Protein AF-B9CLZ9-F1 (afdb_monomer)

pLDDT: mean 70.05, std 25.75, range [24.38, 98.31]

Nearest PDB structures (foldseek):
  5uf7-assembly1_A  TM=2.546E-01  e=2.095E-01  Rattus norvegicus
  8zak-assembly1_A  TM=4.329E-01  e=3.930E+00  Campylobacter jejuni
  9had-assembly1_A  TM=2.981E-01  e=4.381E+00  Dermatophagoides farinae

Solvent-accessible surface area (backbone atoms only — not comparable to full-atom values): 29239 Å² total; per-residue (Å²): 78,65,30,91,89,78,64,50,80,38,64,87,84,57,61,52,33,90,84,80,65,48,68,60,81,73,79,77,80,82,79,88,78,85,86,83,88,82,81,88,85,89,83,90,81,89,79,86,80,88,81,90,85,81,88,87,85,90,84,90,86,88,80,90,81,86,86,80,89,86,85,84,88,89,87,82,88,83,92,87,89,82,87,88,85,78,91,78,79,89,76,83,87,86,82,84,87,84,88,79,86,85,82,89,82,83,91,83,85,92,85,82,87,87,88,84,84,88,85,79,81,84,85,85,86,84,87,85,88,83,89,84,86,80,90,75,93,77,98,81,85,76,96,75,85,89,76,90,73,82,82,86,78,64,85,72,58,75,72,61,65,62,71,79,75,72,77,87,90,79,89,84,89,90,84,58,62,71,60,48,48,54,51,33,49,53,53,46,54,52,50,41,52,56,57,67,68,57,78,86,84,83,56,97,84,56,56,66,70,60,53,52,50,53,43,48,56,48,49,53,51,50,53,51,51,53,52,41,49,76,71,49,60,42,48,38,87,87,69,45,71,51,74,67,52,55,55,44,56,47,52,46,49,55,53,43,46,53,53,41,54,49,50,54,52,50,51,52,52,53,48,62,75,34,50,76,56,94,82,64,41,58,87,77,52,54,70,67,61,43,52,49,26,40,50,50,38,54,50,51,51,54,50,55,63,73,49,43,72,74,45,59,85,45,59,47,93,89,23,69,50,39,50,52,56,50,52,45,53,52,38,43,54,50,38,55,50,42,52,52,51,34,51,51,49,55,50,49,51,50,51,50,52,52,57,63,46,40,36,42,72,64,17,34,76,38,56,44,45,47,28,40,39,56,35,82,86,71,37,47,31,35,41,35,35,45,78,81,15,39,28,41,42,33,45,66,86,74,48,77,47,65,33,39,28,28,41,48,83,74,40,33,41,39,37,44,89,42,74,85,37,71,77,34,58,58,31,40,36,37,49,92,63,74,45,45,40,34,40,46,33,36,93,27,88,89,46,71,65,28,57,29,37,48,116

Sequence (455 aa):
MLCPHCGTENPGTSTICSNCSESLSDSSDSPDSTDDADNIDSTDGTDSPDSETKHDEDKDSGSEVKPGNSDKPNEQTDSSTAVPDDPQVFSPPTMSPFVGDDADGSIFQPSLLSDIDYSQFNVVTDGAVADGADIPTTLKKPRSSKAIKVVGIAVLAVALCVALAGGIWFLVTSQQSSATKSEVQKLEESYRSQVDGIDVSLTEDSSRTDLLATYQDLADIQSKIDGDQAAGKFKLSDGSDDPDLVAVTSSISDKQKKIVDWFSSDYKKRLTASSFDEADSADTLDQTTIDSRISALKNLQTDIENERVIWGGNTGKGSDYSSYVNRITEQIARGNKLSKELQKKNQASAHNAEKSGQPSKKAQDKWVGTYSGMGTDGLSLEIVLGSDGSVVYREGGTKVTNGSWTGDENSAQISFGGQVSSASEPFTITSSNGGKHIAVSSDSPSWNTDYLDKQ

Structure (mmCIF, N/CA/C/O backbone):
data_AF-B9CLZ9-F1
#
_entry.id   AF-B9CLZ9-F1
#
loop_
_atom_site.group_PDB
_atom_site.id
_atom_site.type_symbol
_atom_site.label_atom_id
_atom_site.label_alt_id
_atom_site.label_comp_id
_atom_site.label_asym_id
_atom_site.label_entity_id
_atom_site.label_seq_id
_atom_site.pdbx_PDB_ins_code
_atom_site.Cartn_x
_atom_site.Cartn_y
_atom_site.Cartn_z
_atom_site.occupancy
_atom_site.B_iso_or_equiv
_atom_site.auth_seq_id
_atom_site.auth_comp_id
_atom_site.auth_asym_id
_atom_site.auth_atom_id
_atom_site.pdbx_PDB_model_num
ATOM 1 N N . MET A 1 1 ? 27.278 0.773 21.115 1.00 84.88 1 MET A N 1
ATOM 2 C CA . MET A 1 1 ? 28.211 1.609 20.325 1.00 84.88 1 MET A CA 1
ATOM 3 C C . MET A 1 1 ? 27.461 2.813 19.786 1.00 84.88 1 MET A C 1
ATOM 5 O O . MET A 1 1 ? 26.296 2.668 19.440 1.00 84.88 1 MET A O 1
ATOM 9 N N . LEU A 1 2 ? 28.071 3.996 19.782 1.00 85.75 2 LEU A N 1
ATOM 10 C CA . LEU A 1 2 ? 27.414 5.225 19.324 1.00 85.75 2 LEU A CA 1
ATOM 11 C C . LEU A 1 2 ? 27.605 5.381 17.814 1.00 85.75 2 LEU A C 1
ATOM 13 O O . LEU A 1 2 ? 28.689 5.116 17.303 1.00 85.75 2 LEU A O 1
ATOM 17 N N . CYS A 1 3 ? 26.555 5.791 17.105 1.00 88.06 3 CYS A N 1
ATOM 18 C CA . CYS A 1 3 ? 26.642 6.071 15.677 1.00 88.06 3 CYS A CA 1
ATOM 19 C C . CYS A 1 3 ? 27.549 7.290 15.429 1.00 88.06 3 CYS A C 1
ATOM 21 O O . CYS A 1 3 ? 27.251 8.354 15.977 1.00 88.06 3 CYS A O 1
ATOM 23 N N . PRO A 1 4 ? 28.588 7.189 14.580 1.00 83.94 4 PRO A N 1
ATOM 24 C CA . PRO A 1 4 ? 29.480 8.314 14.291 1.00 83.94 4 PRO A CA 1
ATOM 25 C C . PRO A 1 4 ? 28.781 9.450 13.525 1.00 83.94 4 PRO A C 1
ATOM 27 O O . PRO A 1 4 ? 29.208 10.596 13.606 1.00 83.94 4 PRO A O 1
ATOM 30 N N . HIS A 1 5 ? 27.669 9.161 12.839 1.00 83.56 5 HIS A N 1
ATOM 31 C CA . HIS A 1 5 ? 26.940 10.140 12.027 1.00 83.56 5 HIS A CA 1
ATOM 32 C C . HIS A 1 5 ? 25.852 10.909 12.792 1.00 83.56 5 HIS A C 1
ATOM 34 O O . HIS A 1 5 ? 25.596 12.070 12.487 1.00 83.56 5 HIS A O 1
ATOM 40 N N . CYS A 1 6 ? 25.192 10.289 13.779 1.00 88.94 6 CYS A N 1
ATOM 41 C CA . CYS A 1 6 ? 24.064 10.915 14.491 1.00 88.94 6 CYS A CA 1
ATOM 42 C C . CYS A 1 6 ? 24.085 10.756 16.021 1.00 88.94 6 CYS A C 1
ATOM 44 O O . CYS A 1 6 ? 23.155 11.196 16.694 1.00 88.94 6 CYS A O 1
ATOM 46 N N . GLY A 1 7 ? 25.097 10.092 16.586 1.00 85.06 7 GLY A N 1
ATOM 47 C CA . GLY A 1 7 ? 25.260 9.923 18.034 1.00 85.06 7 GLY A CA 1
ATOM 48 C C . GLY A 1 7 ? 24.264 8.972 18.708 1.00 85.06 7 GLY A C 1
ATOM 49 O O . GLY A 1 7 ? 24.258 8.876 19.930 1.00 85.06 7 GLY A O 1
ATOM 50 N N . THR A 1 8 ? 23.422 8.257 17.955 1.00 92.00 8 THR A N 1
ATOM 51 C CA . THR A 1 8 ? 22.450 7.310 18.534 1.00 92.00 8 THR A CA 1
ATOM 52 C C . THR A 1 8 ? 23.144 6.043 19.042 1.00 92.00 8 THR A C 1
ATOM 54 O O . THR A 1 8 ? 24.008 5.482 18.361 1.00 92.00 8 THR A O 1
ATOM 57 N N . GLU A 1 9 ? 22.756 5.560 20.223 1.00 92.00 9 GLU A N 1
ATOM 58 C CA . GLU A 1 9 ? 23.275 4.315 20.790 1.00 92.00 9 GLU A CA 1
ATOM 59 C C . GLU A 1 9 ? 22.664 3.089 20.095 1.00 92.00 9 GLU A C 1
ATOM 61 O O . GLU A 1 9 ? 21.448 2.939 19.996 1.00 92.00 9 GLU A O 1
ATOM 66 N N . ASN A 1 10 ? 23.530 2.212 19.592 1.00 85.81 10 ASN A N 1
ATOM 67 C CA . ASN A 1 10 ? 23.177 0.995 18.871 1.00 85.81 10 ASN A CA 1
ATOM 68 C C . ASN A 1 10 ? 23.749 -0.252 19.577 1.00 85.81 10 ASN A C 1
ATOM 70 O O . ASN A 1 10 ? 24.824 -0.168 20.192 1.00 85.81 10 ASN A O 1
ATOM 74 N N . PRO A 1 11 ? 23.084 -1.421 19.471 1.00 85.75 11 PRO A N 1
ATOM 75 C CA . PRO A 1 11 ? 23.625 -2.702 19.927 1.00 85.75 11 PRO A CA 1
ATOM 76 C C . PRO A 1 11 ? 25.007 -2.974 19.322 1.00 85.75 11 PRO A C 1
ATOM 78 O O . PRO A 1 11 ? 25.245 -2.666 18.158 1.00 85.75 11 PRO A O 1
ATOM 81 N N . GLY A 1 12 ? 25.919 -3.577 20.091 1.00 75.06 12 GLY A N 1
ATOM 82 C CA . GLY A 1 12 ? 27.296 -3.843 19.640 1.00 75.06 12 GLY A CA 1
ATOM 83 C C . GLY A 1 12 ? 27.422 -4.807 18.452 1.00 75.06 12 GLY A C 1
ATOM 84 O O . GLY A 1 12 ? 28.498 -4.926 17.884 1.00 75.06 12 GLY A O 1
ATOM 85 N N . THR A 1 13 ? 26.337 -5.487 18.072 1.00 79.81 13 THR A N 1
ATOM 86 C CA . THR A 1 13 ? 26.258 -6.384 16.909 1.00 79.81 13 THR A CA 1
ATOM 87 C C . THR A 1 13 ? 25.618 -5.733 15.678 1.00 79.81 13 THR A C 1
ATOM 89 O O . THR A 1 13 ? 25.507 -6.387 14.643 1.00 79.81 13 THR A O 1
ATOM 92 N N . SER A 1 14 ? 25.151 -4.484 15.771 1.00 80.38 14 SER A N 1
ATOM 93 C CA . SER A 1 14 ? 24.510 -3.792 14.649 1.00 80.38 14 SER A CA 1
ATOM 94 C C . SER A 1 14 ? 25.549 -3.261 13.667 1.00 80.38 14 SER A C 1
ATOM 96 O O . SER A 1 14 ? 26.506 -2.620 14.070 1.00 80.38 14 SER A O 1
ATOM 98 N N . THR A 1 15 ? 25.343 -3.459 12.367 1.00 85.75 15 THR A N 1
ATOM 99 C CA . THR A 1 15 ? 26.186 -2.867 11.309 1.00 85.75 15 THR A CA 1
ATOM 100 C C . THR A 1 15 ? 25.608 -1.565 10.746 1.00 85.75 15 THR A C 1
ATOM 102 O O . THR A 1 15 ? 26.295 -0.848 10.026 1.00 85.75 15 THR A O 1
ATOM 105 N N . ILE A 1 16 ? 24.357 -1.236 11.087 1.00 88.75 16 ILE A N 1
ATOM 106 C CA . ILE A 1 16 ? 23.606 -0.081 10.575 1.00 88.75 16 ILE A CA 1
ATOM 107 C C . ILE A 1 16 ? 22.949 0.654 11.745 1.00 88.75 16 ILE A C 1
ATOM 109 O O . ILE A 1 16 ? 22.464 0.021 12.688 1.00 88.75 16 ILE A O 1
ATOM 113 N N . CYS A 1 17 ? 22.934 1.988 11.690 1.00 90.38 17 CYS A N 1
ATOM 114 C CA . CYS A 1 17 ? 22.308 2.813 12.714 1.00 90.38 17 CYS A CA 1
ATOM 115 C C . CYS A 1 17 ? 20.777 2.723 12.668 1.00 90.38 17 CYS A C 1
ATOM 117 O O . CYS A 1 17 ? 20.161 3.027 11.651 1.00 90.38 17 CYS A O 1
ATOM 119 N N . SER A 1 18 ? 20.153 2.433 13.810 1.00 88.81 18 SER A N 1
ATOM 120 C CA . SER A 1 18 ? 18.695 2.346 13.977 1.00 88.81 18 SER A CA 1
ATOM 121 C C . SER A 1 18 ? 17.936 3.642 13.669 1.00 88.81 18 SER A C 1
ATOM 123 O O . SER A 1 18 ? 16.769 3.590 13.299 1.00 88.81 18 SER A O 1
ATOM 125 N N . ASN A 1 19 ? 18.586 4.798 13.830 1.00 87.81 19 ASN A N 1
ATOM 126 C CA . ASN A 1 19 ? 17.968 6.108 13.629 1.00 87.81 19 ASN A CA 1
ATOM 127 C C . ASN A 1 19 ? 18.218 6.685 12.222 1.00 87.81 19 ASN A C 1
ATOM 129 O O . ASN A 1 19 ? 17.277 6.925 11.473 1.00 87.81 19 ASN A O 1
ATOM 133 N N . CYS A 1 20 ? 19.481 6.881 11.828 1.00 89.31 20 CYS A N 1
ATOM 134 C CA . CYS A 1 20 ? 19.812 7.516 10.547 1.00 89.31 20 CYS A CA 1
ATOM 135 C C . CYS A 1 20 ? 20.046 6.541 9.385 1.00 89.31 20 CYS A C 1
ATOM 137 O O . CYS A 1 20 ? 20.188 6.991 8.259 1.00 89.31 20 CYS A O 1
ATOM 139 N N . SER A 1 21 ? 20.050 5.224 9.627 1.00 86.62 21 SER A N 1
ATOM 140 C CA . SER A 1 21 ? 20.270 4.181 8.606 1.00 86.62 21 SER A CA 1
ATOM 141 C C . SER A 1 21 ? 21.646 4.187 7.921 1.00 86.62 21 SER A C 1
ATOM 143 O O . SER A 1 21 ? 21.857 3.423 6.983 1.00 86.62 21 SER A O 1
ATOM 145 N N . GLU A 1 22 ? 22.597 4.982 8.413 1.00 84.06 22 GLU A N 1
ATOM 146 C CA . GLU A 1 22 ? 23.979 4.976 7.928 1.00 84.06 22 GLU A CA 1
ATOM 147 C C . GLU A 1 22 ? 24.761 3.767 8.466 1.00 84.06 22 GLU A C 1
ATOM 149 O O . GLU A 1 22 ? 24.478 3.252 9.559 1.00 84.06 22 GLU A O 1
ATOM 154 N N . SER A 1 23 ? 25.768 3.334 7.705 1.00 85.19 23 SER A N 1
ATOM 155 C CA . SER A 1 23 ? 26.684 2.268 8.114 1.00 85.19 23 SER A CA 1
ATOM 156 C C . SER A 1 23 ? 27.446 2.672 9.374 1.00 85.19 23 SER A C 1
ATOM 158 O O . SER A 1 23 ? 27.970 3.776 9.482 1.00 85.19 23 SER A O 1
ATOM 160 N N . LEU A 1 24 ? 27.531 1.758 10.337 1.00 80.69 24 LEU A N 1
ATOM 161 C CA . LEU A 1 24 ? 28.347 1.944 11.538 1.00 80.69 24 LEU A CA 1
ATOM 162 C C . LEU A 1 24 ? 29.808 1.524 11.309 1.00 80.69 24 LEU A C 1
ATOM 164 O O . LEU A 1 24 ? 30.623 1.626 12.223 1.00 80.69 24 LEU A O 1
ATOM 168 N N . SER A 1 25 ? 30.124 1.036 10.106 1.00 71.38 25 SER A N 1
ATOM 169 C CA . SER A 1 25 ? 31.431 0.491 9.733 1.00 71.38 25 SER A CA 1
ATOM 170 C C . SER A 1 25 ? 32.331 1.472 8.980 1.00 71.38 25 SER A C 1
ATOM 172 O O . SER A 1 25 ? 33.358 1.041 8.470 1.00 71.38 25 SER A O 1
ATOM 174 N N . ASP A 1 26 ? 31.999 2.765 8.939 1.00 52.22 26 ASP A N 1
ATOM 175 C CA . ASP A 1 26 ? 32.877 3.782 8.355 1.00 52.22 26 ASP A CA 1
ATOM 176 C C . ASP A 1 26 ? 33.388 4.756 9.425 1.00 52.22 26 ASP A C 1
ATOM 178 O O . ASP A 1 26 ? 32.753 5.728 9.831 1.00 52.22 26 ASP A O 1
ATOM 182 N N . SER A 1 27 ? 34.577 4.455 9.930 1.00 45.69 27 SER A N 1
ATOM 183 C CA . SER A 1 27 ? 35.500 5.463 10.445 1.00 45.69 27 SER A CA 1
ATOM 184 C C . SER A 1 27 ? 36.851 5.171 9.822 1.00 45.69 27 SER A C 1
ATOM 186 O O . SER A 1 27 ? 37.795 4.735 10.474 1.00 45.69 27 SER A O 1
ATOM 188 N N . SER A 1 28 ? 36.896 5.355 8.505 1.00 40.88 28 SER A N 1
ATOM 189 C CA . SER A 1 28 ? 38.134 5.683 7.821 1.00 40.88 28 SER A CA 1
ATOM 190 C C . SER A 1 28 ? 38.456 7.124 8.206 1.00 40.88 28 SER A C 1
ATOM 192 O O . SER A 1 28 ? 37.822 8.054 7.709 1.00 40.88 28 SER A O 1
ATOM 194 N N . ASP A 1 29 ? 39.378 7.302 9.149 1.00 34.69 29 ASP A N 1
ATOM 195 C CA . ASP A 1 29 ? 39.974 8.600 9.446 1.00 34.69 29 ASP A CA 1
ATOM 196 C C . ASP A 1 29 ? 40.370 9.291 8.131 1.00 34.69 29 ASP A C 1
ATOM 198 O O . ASP A 1 29 ? 41.182 8.780 7.359 1.00 34.69 29 ASP A O 1
ATOM 202 N N . SER A 1 30 ? 39.805 10.470 7.879 1.00 37.84 30 SER A N 1
ATOM 203 C CA . SER A 1 30 ? 40.484 11.487 7.084 1.00 37.84 30 SER A CA 1
ATOM 204 C C . SER A 1 30 ? 41.460 12.212 8.004 1.00 37.84 30 SER A C 1
ATOM 206 O O . SER A 1 30 ? 41.010 12.988 8.849 1.00 37.84 30 SER A O 1
ATOM 208 N N . PRO A 1 31 ? 42.780 12.052 7.829 1.00 37.44 31 PRO A N 1
ATOM 209 C CA . PRO A 1 31 ? 43.717 13.076 8.232 1.00 37.44 31 PRO A CA 1
ATOM 210 C C . PRO A 1 31 ? 43.973 14.001 7.041 1.00 37.44 31 PRO A C 1
ATOM 212 O O . PRO A 1 31 ? 44.647 13.663 6.071 1.00 37.44 31 PRO A O 1
ATOM 215 N N . ASP A 1 32 ? 43.417 15.199 7.154 1.00 33.88 32 ASP A N 1
ATOM 216 C CA . ASP A 1 32 ? 44.060 16.402 6.649 1.00 33.88 32 ASP A CA 1
ATOM 217 C C . ASP A 1 32 ? 45.428 16.535 7.339 1.00 33.88 32 ASP A C 1
ATOM 219 O O . ASP A 1 32 ? 45.483 16.586 8.570 1.00 33.88 32 ASP A O 1
ATOM 223 N N . SER A 1 33 ? 46.523 16.532 6.576 1.00 33.25 33 SER A N 1
ATOM 224 C CA . SER A 1 33 ? 47.768 17.227 6.925 1.00 33.25 33 SER A CA 1
ATOM 225 C C . SER A 1 33 ? 48.726 17.290 5.738 1.00 33.25 33 SER A C 1
ATOM 227 O O . SER A 1 33 ? 49.114 16.290 5.137 1.00 33.25 33 SER A O 1
ATOM 229 N N . THR A 1 34 ? 49.100 18.527 5.452 1.00 40.19 34 THR A N 1
ATOM 230 C CA . THR A 1 34 ? 50.286 18.986 4.741 1.00 40.19 34 THR A CA 1
ATOM 231 C C . THR A 1 34 ? 51.597 18.515 5.386 1.00 40.19 34 THR A C 1
ATOM 233 O O . THR A 1 34 ? 51.659 18.307 6.595 1.00 40.19 34 THR A O 1
ATOM 236 N N . ASP A 1 35 ? 52.634 18.518 4.546 1.00 35.12 35 ASP A N 1
ATOM 237 C CA . ASP A 1 35 ? 54.076 18.613 4.821 1.00 35.12 35 ASP A CA 1
ATOM 238 C C . ASP A 1 35 ? 54.920 17.356 5.142 1.00 35.12 35 ASP A C 1
ATOM 240 O O . ASP A 1 35 ? 54.739 16.640 6.121 1.00 35.12 35 ASP A O 1
ATOM 244 N N . ASP A 1 36 ? 55.932 17.233 4.270 1.00 35.16 36 ASP A N 1
ATOM 245 C CA . ASP A 1 36 ? 57.324 16.822 4.471 1.00 35.16 36 ASP A CA 1
ATOM 246 C C . ASP A 1 36 ? 57.730 15.340 4.633 1.00 35.16 36 ASP A C 1
ATOM 248 O O . ASP A 1 36 ? 57.731 14.747 5.704 1.00 35.16 36 ASP A O 1
ATOM 252 N N . ALA A 1 37 ? 58.236 14.840 3.497 1.00 38.53 37 ALA A N 1
ATOM 253 C CA . ALA A 1 37 ? 59.609 14.369 3.270 1.00 38.53 37 ALA A CA 1
ATOM 254 C C . ALA A 1 37 ? 60.141 13.050 3.882 1.00 38.53 37 ALA A C 1
ATOM 256 O O . ALA A 1 37 ? 60.107 12.786 5.076 1.00 38.53 37 ALA A O 1
ATOM 257 N N . ASP A 1 38 ? 60.821 12.347 2.966 1.00 35.28 38 ASP A N 1
ATOM 258 C CA . ASP A 1 38 ? 61.953 11.429 3.119 1.00 35.28 38 ASP A CA 1
ATOM 259 C C . ASP A 1 38 ? 61.735 9.907 3.301 1.00 35.28 38 ASP A C 1
ATOM 261 O O . ASP A 1 38 ? 61.645 9.371 4.397 1.00 35.28 38 ASP A O 1
ATOM 265 N N . ASN A 1 39 ? 61.848 9.225 2.145 1.00 33.59 39 ASN A N 1
ATOM 266 C CA . ASN A 1 39 ? 63.006 8.389 1.755 1.00 33.59 39 ASN A CA 1
ATOM 267 C C . ASN A 1 39 ? 63.041 6.888 2.161 1.00 33.59 39 ASN A C 1
ATOM 269 O O . ASN A 1 39 ? 63.029 6.576 3.342 1.00 33.59 39 ASN A O 1
ATOM 273 N N . ILE A 1 40 ? 63.254 6.034 1.128 1.00 37.84 40 ILE A N 1
ATOM 274 C CA . ILE A 1 40 ? 63.913 4.688 1.039 1.00 37.84 40 ILE A CA 1
ATOM 275 C C . ILE A 1 40 ? 63.552 3.596 2.077 1.00 37.84 40 ILE A C 1
ATOM 277 O O . ILE A 1 40 ? 63.424 3.853 3.257 1.00 37.84 40 ILE A O 1
ATOM 281 N N . ASP A 1 41 ? 63.391 2.309 1.756 1.00 32.19 41 ASP A N 1
ATOM 282 C CA . ASP A 1 41 ? 64.197 1.417 0.910 1.00 32.19 41 ASP A CA 1
ATOM 283 C C . ASP A 1 41 ? 63.418 0.104 0.634 1.00 32.19 41 ASP A C 1
ATOM 285 O O . ASP A 1 41 ? 62.492 -0.257 1.358 1.00 32.19 41 ASP A O 1
ATOM 289 N N . SER A 1 42 ? 63.812 -0.604 -0.423 1.00 38.16 42 SER A N 1
ATOM 290 C CA . SER A 1 42 ? 63.320 -1.919 -0.854 1.00 38.16 42 SER A CA 1
ATOM 291 C C . SER A 1 42 ? 63.859 -3.095 -0.019 1.00 38.16 42 SER A C 1
ATOM 293 O O . SER A 1 42 ? 64.770 -2.935 0.785 1.00 38.16 42 SER A O 1
ATOM 295 N N . THR A 1 43 ? 63.359 -4.295 -0.363 1.00 36.53 43 THR A N 1
ATOM 296 C CA . THR A 1 43 ? 63.788 -5.690 -0.053 1.00 36.53 43 THR A CA 1
ATOM 297 C C . THR A 1 43 ? 62.857 -6.408 0.931 1.00 36.53 43 THR A C 1
ATOM 299 O O . THR A 1 43 ? 62.584 -5.918 2.018 1.00 36.53 43 THR A O 1
ATOM 302 N N . ASP A 1 44 ? 62.069 -7.394 0.485 1.00 38.22 44 ASP A N 1
ATOM 303 C CA . ASP A 1 44 ? 62.394 -8.791 0.114 1.00 38.22 44 ASP A CA 1
ATOM 304 C C . ASP A 1 44 ? 62.966 -9.611 1.280 1.00 38.22 44 ASP A C 1
ATOM 306 O O . ASP A 1 44 ? 63.961 -9.230 1.890 1.00 38.22 44 ASP A O 1
ATOM 310 N N . GLY A 1 45 ? 62.325 -10.742 1.582 1.00 30.89 45 GLY A N 1
ATOM 311 C CA . GLY A 1 45 ? 62.719 -11.608 2.691 1.00 30.89 45 GLY A CA 1
ATOM 312 C C . GLY A 1 45 ? 61.593 -12.484 3.229 1.00 30.89 45 GLY A C 1
ATOM 313 O O . GLY A 1 45 ? 60.894 -12.124 4.170 1.00 30.89 45 GLY A O 1
ATOM 314 N N . THR A 1 46 ? 61.461 -13.646 2.604 1.00 40.31 46 THR A N 1
ATOM 315 C CA . THR A 1 46 ? 60.909 -14.908 3.111 1.00 40.31 46 THR A CA 1
ATOM 316 C C . THR A 1 46 ? 61.106 -15.159 4.614 1.00 40.31 46 THR A C 1
ATOM 318 O O . THR A 1 46 ? 62.186 -14.919 5.139 1.00 40.31 46 THR A O 1
ATOM 321 N N . ASP A 1 47 ? 60.095 -15.725 5.281 1.00 29.94 47 ASP A N 1
ATOM 322 C CA . ASP A 1 47 ? 60.131 -17.088 5.851 1.00 29.94 47 ASP A CA 1
ATOM 323 C C . ASP A 1 47 ? 59.075 -17.284 6.953 1.00 29.94 47 ASP A C 1
ATOM 325 O O . ASP A 1 47 ? 58.987 -16.544 7.932 1.00 29.94 47 ASP A O 1
ATOM 329 N N . SER A 1 48 ? 58.289 -18.351 6.795 1.00 39.78 48 SER A N 1
ATOM 330 C CA . SER A 1 48 ? 57.611 -19.035 7.902 1.00 39.78 48 SER A CA 1
ATOM 331 C C . SER A 1 48 ? 58.680 -19.686 8.799 1.00 39.78 48 SER A C 1
ATOM 333 O O . SER A 1 48 ? 59.724 -20.085 8.281 1.00 39.78 48 SER A O 1
ATOM 335 N N . PRO A 1 49 ? 58.433 -19.898 10.106 1.00 47.91 49 PRO A N 1
ATOM 336 C CA . PRO A 1 49 ? 57.924 -21.222 10.475 1.00 47.91 49 PRO A CA 1
ATOM 337 C C . PRO A 1 49 ? 57.038 -21.297 11.737 1.00 47.91 49 PRO A C 1
ATOM 339 O O . PRO A 1 49 ? 56.945 -20.382 12.550 1.00 47.91 49 PRO A O 1
ATOM 342 N N . ASP A 1 50 ? 56.410 -22.469 11.821 1.00 34.25 50 ASP A N 1
ATOM 343 C CA . ASP A 1 50 ? 55.812 -23.199 12.941 1.00 34.25 50 ASP A CA 1
ATOM 344 C C . ASP A 1 50 ? 56.048 -22.735 14.385 1.00 34.25 50 ASP A C 1
ATOM 346 O O . ASP A 1 50 ? 57.164 -22.458 14.827 1.00 34.25 50 ASP A O 1
ATOM 350 N N . SER A 1 51 ? 54.994 -22.905 15.188 1.00 38.16 51 SER A N 1
ATOM 351 C CA . SER A 1 51 ? 55.111 -23.398 16.564 1.00 38.16 51 SER A CA 1
ATOM 352 C C . SER A 1 51 ? 53.858 -24.191 16.949 1.00 38.16 51 SER A C 1
ATOM 354 O O . SER A 1 51 ? 52.777 -23.638 17.139 1.00 38.16 51 SER A O 1
ATOM 356 N N . GLU A 1 52 ? 54.035 -25.508 17.062 1.00 34.53 52 GLU A N 1
ATOM 357 C CA . GLU A 1 52 ? 53.125 -26.453 17.708 1.00 34.53 52 GLU A CA 1
ATOM 358 C C . GLU A 1 52 ? 52.822 -26.052 19.164 1.00 34.53 52 GLU A C 1
ATOM 360 O O . GLU A 1 52 ? 53.725 -25.660 19.900 1.00 34.53 52 GLU A O 1
ATOM 365 N N . THR A 1 53 ? 51.600 -26.300 19.649 1.00 34.50 53 THR A N 1
ATOM 366 C CA . THR A 1 53 ? 51.376 -26.879 20.990 1.00 34.50 53 THR A CA 1
ATOM 367 C C . THR A 1 53 ? 50.073 -27.692 20.992 1.00 34.50 53 THR A C 1
ATOM 369 O O . THR A 1 53 ? 49.075 -27.302 20.393 1.00 34.50 53 THR A O 1
ATOM 372 N N . LYS A 1 54 ? 50.145 -28.868 21.626 1.00 33.75 54 LYS A N 1
ATOM 373 C CA . LYS A 1 54 ? 49.229 -30.017 21.578 1.00 33.75 54 LYS A CA 1
ATOM 374 C C . LYS A 1 54 ? 48.130 -30.018 22.658 1.00 33.75 54 LYS A C 1
ATOM 376 O O . LYS A 1 54 ? 48.342 -29.438 23.717 1.00 33.75 54 LYS A O 1
ATOM 381 N N . HIS A 1 55 ? 47.121 -30.871 22.397 1.00 32.44 55 HIS A N 1
ATOM 382 C CA . HIS A 1 55 ? 46.286 -31.684 23.318 1.00 32.44 55 HIS A CA 1
ATOM 383 C C . HIS A 1 55 ? 45.278 -30.938 24.231 1.00 32.44 55 HIS A C 1
ATOM 385 O O . HIS A 1 55 ? 45.586 -29.876 24.749 1.00 32.44 55 HIS A O 1
ATOM 391 N N . ASP A 1 56 ? 44.041 -31.393 24.487 1.00 31.38 56 ASP A N 1
ATOM 392 C CA . ASP A 1 56 ? 43.458 -32.746 24.470 1.00 31.38 56 ASP A CA 1
ATOM 393 C C . ASP A 1 56 ? 41.912 -32.746 24.318 1.00 31.38 56 ASP A C 1
ATOM 395 O O . ASP A 1 56 ? 41.261 -31.704 24.303 1.00 31.38 56 ASP A O 1
ATOM 399 N N . GLU A 1 57 ? 41.387 -33.965 24.201 1.00 38.09 57 GLU A N 1
ATOM 400 C CA . GLU A 1 57 ? 40.154 -34.487 23.597 1.00 38.09 57 GLU A CA 1
ATOM 401 C C . GLU A 1 57 ? 38.772 -34.317 24.298 1.00 38.09 57 GLU A C 1
ATOM 403 O O . GLU A 1 57 ? 38.646 -34.059 25.494 1.00 38.09 57 GLU A O 1
ATOM 408 N N . ASP A 1 58 ? 37.748 -34.609 23.473 1.00 37.41 58 ASP A N 1
ATOM 409 C CA . ASP A 1 58 ? 36.462 -35.296 23.720 1.00 37.41 58 ASP A CA 1
ATOM 410 C C . ASP A 1 58 ? 35.268 -34.617 24.426 1.00 37.41 58 ASP A C 1
ATOM 412 O O . ASP A 1 58 ? 35.225 -34.453 25.647 1.00 37.41 58 ASP A O 1
ATOM 416 N N . LYS A 1 59 ? 34.158 -34.469 23.669 1.00 36.97 59 LYS A N 1
ATOM 417 C CA . LYS A 1 59 ? 32.993 -35.374 23.816 1.00 36.97 59 LYS A CA 1
ATOM 418 C C . LYS A 1 59 ? 31.941 -35.282 22.697 1.00 36.97 59 LYS A C 1
ATOM 420 O O . LYS A 1 59 ? 31.454 -34.218 22.330 1.00 36.97 59 LYS A O 1
ATOM 425 N N . ASP A 1 60 ? 31.589 -36.484 22.258 1.00 38.78 60 ASP A N 1
ATOM 426 C CA . ASP A 1 60 ? 30.541 -36.967 21.359 1.00 38.78 60 ASP A CA 1
ATOM 427 C C . ASP A 1 60 ? 29.100 -36.526 21.704 1.00 38.78 60 ASP A C 1
ATOM 429 O O . ASP A 1 60 ? 28.701 -36.518 22.872 1.00 38.78 60 ASP A O 1
ATOM 433 N N . SER A 1 61 ? 28.303 -36.226 20.669 1.00 39.94 61 SER A N 1
ATOM 434 C CA . SER A 1 61 ? 26.854 -36.490 20.617 1.00 39.94 61 SER A CA 1
ATOM 435 C C . SER A 1 61 ? 26.321 -36.297 19.192 1.00 39.94 61 SER A C 1
ATOM 437 O O . SER A 1 61 ? 25.803 -35.239 18.832 1.00 39.94 61 SER A O 1
ATOM 439 N N . GLY A 1 62 ? 26.425 -37.349 18.382 1.00 36.28 62 GLY A N 1
ATOM 440 C CA . GLY A 1 62 ? 25.566 -37.564 17.219 1.00 36.28 62 GLY A CA 1
ATOM 441 C C . GLY A 1 62 ? 24.464 -38.570 17.559 1.00 36.28 62 GLY A C 1
ATOM 442 O O . GLY A 1 62 ? 24.746 -39.696 17.958 1.00 36.28 62 GLY A O 1
ATOM 443 N N . SER A 1 63 ? 23.194 -38.200 17.392 1.00 35.19 63 SER A N 1
ATOM 444 C CA . SER A 1 63 ? 22.117 -39.191 17.322 1.00 35.19 63 SER A CA 1
ATOM 445 C C . SER A 1 63 ? 21.063 -38.796 16.303 1.00 35.19 63 SER A C 1
ATOM 447 O O . SER A 1 63 ? 20.335 -37.817 16.451 1.00 35.19 63 SER A O 1
A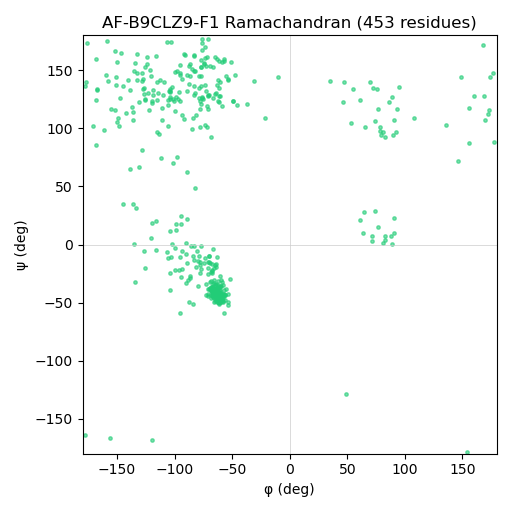TOM 449 N N . GLU A 1 64 ? 21.023 -39.620 15.261 1.00 40.78 64 GLU A N 1
ATOM 450 C CA . GLU A 1 64 ? 19.932 -39.793 14.320 1.00 40.78 64 GLU A CA 1
ATOM 451 C C . GLU A 1 64 ? 18.665 -40.261 15.049 1.00 40.78 64 GLU A C 1
ATOM 453 O O . GLU A 1 64 ? 18.722 -41.159 15.888 1.00 40.78 64 GLU A O 1
ATOM 458 N N . VAL A 1 65 ? 17.498 -39.741 14.657 1.00 35.41 65 VAL A N 1
ATOM 459 C CA . VAL A 1 65 ? 16.216 -40.403 14.931 1.00 35.41 65 VAL A CA 1
ATOM 460 C C . VAL A 1 65 ? 15.341 -40.365 13.678 1.00 35.41 65 VAL A C 1
ATOM 462 O O . VAL A 1 65 ? 14.790 -39.339 13.289 1.00 35.41 65 VAL A O 1
ATOM 465 N N . LYS A 1 66 ? 15.213 -41.541 13.061 1.00 43.19 66 LYS A N 1
ATOM 466 C CA . LYS A 1 66 ? 14.120 -41.959 12.170 1.00 43.19 66 LYS A CA 1
ATOM 467 C C . LYS A 1 66 ? 12.835 -42.137 12.993 1.00 43.19 66 LYS A C 1
ATOM 469 O O . LYS A 1 66 ? 12.934 -42.633 14.113 1.00 43.19 66 LYS A O 1
ATOM 474 N N . PRO A 1 67 ? 11.640 -41.982 12.401 1.00 40.66 67 PRO A N 1
ATOM 475 C CA . PRO A 1 67 ? 10.505 -42.785 12.833 1.00 40.66 67 PRO A CA 1
ATOM 476 C C . PRO A 1 67 ? 10.036 -43.712 11.711 1.00 40.66 67 PRO A C 1
ATOM 478 O O . PRO A 1 67 ? 9.748 -43.298 10.588 1.00 40.66 67 PRO A O 1
ATOM 481 N N . GLY A 1 68 ? 10.008 -45.000 12.046 1.00 28.55 68 GLY A N 1
ATOM 482 C CA . GLY A 1 68 ? 9.411 -46.063 11.259 1.00 28.55 68 GLY A CA 1
ATOM 483 C C . GLY A 1 68 ? 7.921 -46.233 11.555 1.00 28.55 68 GLY A C 1
ATOM 484 O O 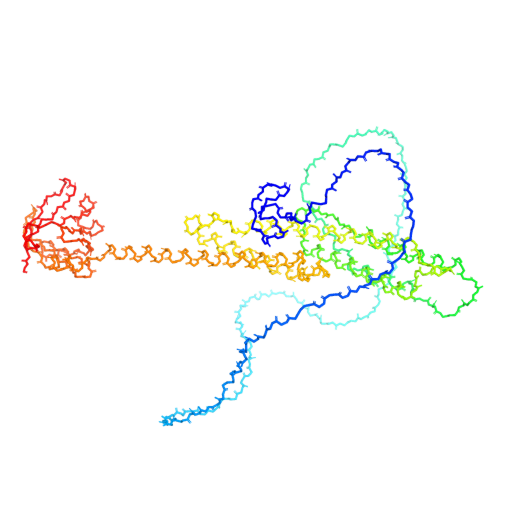. GLY A 1 68 ? 7.421 -45.893 12.621 1.00 28.55 68 GLY A O 1
ATOM 485 N N . ASN A 1 69 ? 7.267 -46.783 10.542 1.00 35.50 69 ASN A N 1
ATOM 486 C CA . ASN A 1 69 ? 5.915 -47.320 10.456 1.00 35.50 69 ASN A CA 1
ATOM 487 C C . ASN A 1 69 ? 5.558 -48.262 11.626 1.00 35.50 69 ASN A C 1
ATOM 489 O O . ASN A 1 69 ? 6.431 -49.033 12.029 1.00 35.50 69 ASN A O 1
ATOM 493 N N . SER A 1 70 ? 4.295 -48.272 12.084 1.00 31.62 70 SER A N 1
ATOM 494 C CA . SER A 1 70 ? 3.429 -49.474 12.179 1.00 31.62 70 SER A CA 1
ATOM 495 C C . SER A 1 70 ? 2.082 -49.201 12.887 1.00 31.62 70 SER A C 1
ATOM 497 O O . SER A 1 70 ? 2.009 -48.457 13.860 1.00 31.62 70 SER A O 1
ATOM 499 N N . ASP A 1 71 ? 1.059 -49.894 12.375 1.00 32.56 71 ASP A N 1
ATOM 500 C CA . ASP A 1 71 ? -0.156 -50.406 13.035 1.00 32.56 71 ASP A CA 1
ATOM 501 C C . ASP A 1 71 ? -1.448 -49.563 13.126 1.00 32.56 71 ASP A C 1
ATOM 503 O O . ASP A 1 71 ? -1.742 -48.855 14.085 1.00 32.56 71 ASP A O 1
ATOM 507 N N . LYS A 1 72 ? -2.320 -49.819 12.137 1.00 37.41 72 LYS A N 1
ATOM 508 C CA . LYS A 1 72 ? -3.777 -50.008 12.312 1.00 37.41 72 LYS A CA 1
ATOM 509 C C . LYS A 1 72 ? -3.996 -51.504 12.630 1.00 37.41 72 LYS A C 1
ATOM 511 O O . LYS A 1 72 ? -3.293 -52.313 12.025 1.00 37.41 72 LYS A O 1
ATOM 516 N N . PRO A 1 73 ? -4.960 -51.916 13.478 1.00 42.06 73 PRO A N 1
ATOM 517 C CA . PRO A 1 73 ? -6.322 -52.131 12.965 1.00 42.06 73 PRO A CA 1
ATOM 518 C C . PRO A 1 73 ? -7.435 -51.894 14.012 1.00 42.06 73 PRO A C 1
ATOM 520 O O . PRO A 1 73 ? -7.311 -52.292 15.162 1.00 42.06 73 PRO A O 1
ATOM 523 N N . ASN A 1 74 ? -8.579 -51.346 13.599 1.00 31.48 74 ASN A N 1
ATOM 524 C CA . ASN A 1 74 ? -9.852 -52.015 13.876 1.00 31.48 74 ASN A CA 1
ATOM 525 C C . ASN A 1 74 ? -10.943 -51.516 12.925 1.00 31.48 74 ASN A C 1
ATOM 527 O O . ASN A 1 74 ? -10.962 -50.365 12.487 1.00 31.48 74 ASN A O 1
ATOM 531 N N . GLU A 1 75 ? -11.799 -52.463 12.604 1.00 33.16 75 GLU A N 1
ATOM 532 C CA . GLU A 1 75 ? -12.856 -52.499 11.618 1.00 33.16 75 GLU A CA 1
ATOM 533 C C . GLU A 1 75 ? -14.190 -52.332 12.358 1.00 33.16 75 GLU A C 1
ATOM 535 O O . GLU A 1 75 ? -14.423 -53.001 13.363 1.00 33.16 75 GLU A O 1
ATOM 540 N N . GLN A 1 76 ? -15.063 -51.442 11.884 1.00 34.53 76 GLN A N 1
ATOM 541 C CA . GLN A 1 76 ? -16.501 -51.601 12.092 1.00 34.53 76 GLN A CA 1
ATOM 542 C C . GLN A 1 76 ? -17.265 -50.970 10.917 1.00 34.53 76 GLN A C 1
ATOM 544 O O . GLN A 1 76 ? -17.330 -49.751 10.762 1.00 34.53 76 GLN A O 1
ATOM 549 N N . THR A 1 77 ? -17.774 -51.864 10.074 1.00 32.50 77 THR A N 1
ATOM 550 C CA . THR A 1 77 ? -18.893 -51.780 9.115 1.00 32.50 77 THR A CA 1
ATOM 551 C C . THR A 1 77 ? -20.166 -51.238 9.806 1.00 32.50 77 THR A C 1
ATOM 553 O O . THR A 1 77 ? -20.269 -51.312 11.027 1.00 32.50 77 THR A O 1
ATOM 556 N N . ASP A 1 78 ? -21.182 -50.638 9.173 1.00 31.23 78 ASP A N 1
ATOM 557 C CA . ASP A 1 78 ? -21.862 -50.883 7.886 1.00 31.23 78 ASP A CA 1
ATOM 558 C C . ASP A 1 78 ? -22.760 -49.648 7.564 1.00 31.23 78 ASP A C 1
ATOM 560 O O . ASP A 1 78 ? -23.327 -49.058 8.480 1.00 31.23 78 ASP A O 1
ATOM 564 N N . SER A 1 79 ? -22.760 -49.082 6.347 1.00 33.22 79 SER A N 1
ATOM 565 C CA . SER A 1 79 ? -23.611 -49.367 5.159 1.00 33.22 79 SER A CA 1
ATOM 566 C C . SER A 1 79 ? -24.886 -48.516 4.990 1.00 33.22 79 SER A C 1
ATOM 568 O O . SER A 1 79 ? -25.845 -48.651 5.745 1.00 33.22 79 SER A O 1
ATOM 570 N N . SER A 1 80 ? -24.931 -47.728 3.900 1.00 32.75 80 SER A N 1
ATOM 571 C CA . SER A 1 80 ? -25.964 -47.737 2.826 1.00 32.75 80 SER A CA 1
ATOM 572 C C . SER A 1 80 ? -25.782 -46.511 1.904 1.00 32.75 80 SER A C 1
ATOM 574 O O . SER A 1 80 ? -25.875 -45.382 2.365 1.00 32.75 80 SER A O 1
ATOM 576 N N . THR A 1 81 ? -25.298 -46.676 0.666 1.00 31.64 81 THR A N 1
ATOM 577 C CA . THR A 1 81 ? -26.046 -46.915 -0.597 1.00 31.64 81 THR A CA 1
ATOM 578 C C . THR A 1 81 ? -26.413 -45.624 -1.345 1.00 31.64 81 THR A C 1
ATOM 580 O O . THR A 1 81 ? -27.351 -44.949 -0.940 1.00 31.64 81 THR A O 1
ATOM 583 N N . ALA A 1 82 ? -25.733 -45.350 -2.474 1.00 30.89 82 ALA A N 1
ATOM 584 C CA . ALA A 1 82 ? -26.332 -45.106 -3.806 1.00 30.89 82 ALA A CA 1
ATOM 585 C C . ALA A 1 82 ? -25.281 -44.654 -4.862 1.00 30.89 82 ALA A C 1
ATOM 587 O O . ALA A 1 82 ? -24.661 -43.615 -4.697 1.00 30.89 82 ALA A O 1
ATOM 588 N N . VAL A 1 83 ? -25.093 -45.509 -5.885 1.00 36.12 83 VAL A N 1
ATOM 589 C CA . VAL A 1 83 ? -24.966 -45.329 -7.365 1.00 36.12 83 VAL A CA 1
ATOM 590 C C . VAL A 1 83 ? -24.261 -44.071 -7.961 1.00 36.12 83 VAL A C 1
ATOM 592 O O . VAL A 1 83 ? -24.459 -42.976 -7.454 1.00 36.12 83 VAL A O 1
ATOM 595 N N . PRO A 1 84 ? -23.463 -44.207 -9.057 1.00 38.94 84 PRO A N 1
ATOM 596 C CA . PRO A 1 84 ? -22.458 -43.225 -9.481 1.00 38.94 84 PRO A CA 1
ATOM 597 C C . PRO A 1 84 ? -22.950 -42.233 -10.552 1.00 38.94 84 PRO A C 1
ATOM 599 O O . PRO A 1 84 ? -23.708 -42.618 -11.442 1.00 38.94 84 PRO A O 1
ATOM 602 N N . ASP A 1 85 ? -22.435 -40.999 -10.510 1.00 33.00 85 ASP A N 1
ATOM 603 C CA . ASP A 1 85 ? -22.675 -39.954 -11.516 1.00 33.00 85 ASP A CA 1
ATOM 604 C C . ASP A 1 85 ? -21.480 -39.751 -12.469 1.00 33.00 85 ASP A C 1
ATOM 606 O O . ASP A 1 85 ? -20.318 -39.656 -12.065 1.00 33.00 85 ASP A O 1
ATOM 610 N N . ASP A 1 86 ? -21.836 -39.682 -13.752 1.00 33.97 86 ASP A N 1
ATOM 611 C CA . ASP A 1 86 ? -21.079 -39.310 -14.955 1.00 33.97 86 ASP A CA 1
ATOM 612 C C . ASP A 1 86 ? -20.816 -37.778 -14.994 1.00 33.97 86 ASP A C 1
ATOM 614 O O . ASP A 1 86 ? -21.600 -37.017 -14.414 1.00 33.97 86 ASP A O 1
ATOM 618 N N . PRO A 1 87 ? -19.752 -37.256 -15.645 1.00 37.62 87 PRO A N 1
ATOM 619 C CA . PRO A 1 87 ? -19.390 -35.848 -15.546 1.00 37.62 87 PRO A CA 1
ATOM 620 C C . PRO A 1 87 ? -20.195 -35.007 -16.543 1.00 37.62 87 PRO A C 1
ATOM 622 O O . PRO A 1 87 ? -19.951 -35.035 -17.750 1.00 37.62 87 PRO A O 1
ATOM 625 N N . GLN A 1 88 ? -21.134 -34.203 -16.037 1.00 36.94 88 GLN A N 1
ATOM 626 C CA . GLN A 1 88 ? -21.862 -33.249 -16.869 1.00 36.94 88 GLN A CA 1
ATOM 627 C C . GLN A 1 88 ? -21.101 -31.936 -17.079 1.00 36.94 88 GLN A C 1
ATOM 629 O O . GLN A 1 88 ? -20.651 -31.253 -16.160 1.00 36.94 88 GLN A O 1
ATOM 634 N N . VAL A 1 89 ? -21.016 -31.615 -18.365 1.00 35.25 89 VAL A N 1
ATOM 635 C CA . VAL A 1 89 ? -20.590 -30.384 -19.020 1.00 35.25 89 VAL A CA 1
ATOM 636 C C . VAL A 1 89 ? -21.283 -29.156 -18.415 1.00 35.25 89 VAL A C 1
ATOM 638 O O . VAL A 1 89 ? -22.508 -29.050 -18.429 1.00 35.25 89 VAL A O 1
ATOM 641 N N . PHE A 1 90 ? -20.499 -28.183 -17.946 1.00 32.22 90 PHE A N 1
ATOM 642 C CA . PHE A 1 90 ? -21.008 -26.863 -17.571 1.00 32.22 90 PHE A CA 1
ATOM 643 C C . PHE A 1 90 ? -21.417 -26.072 -18.822 1.00 32.22 90 PHE A C 1
ATOM 645 O O . PHE A 1 90 ? -20.575 -25.721 -19.647 1.00 32.22 90 PHE A O 1
ATOM 652 N N . SER A 1 91 ? -22.707 -25.753 -18.935 1.00 38.59 91 SER A N 1
ATOM 653 C CA . SER A 1 91 ? -23.204 -24.663 -19.785 1.00 38.59 91 SER A CA 1
ATOM 654 C C . SER A 1 91 ? -23.331 -23.373 -18.956 1.00 38.59 91 SER A C 1
ATOM 656 O O . SER A 1 91 ? -23.717 -23.454 -17.787 1.00 38.59 91 SER A O 1
ATOM 658 N N . PRO A 1 92 ? -23.023 -22.187 -19.515 1.00 43.34 92 PRO A N 1
ATOM 659 C CA . PRO A 1 92 ? -23.151 -20.908 -18.813 1.00 43.34 92 PRO A CA 1
ATOM 660 C C . PRO A 1 92 ? -24.617 -20.433 -18.729 1.00 43.34 92 PRO A C 1
ATOM 662 O O . PRO A 1 92 ? -25.448 -20.861 -19.533 1.00 43.34 92 PRO A O 1
ATOM 665 N N . PRO A 1 93 ? -24.960 -19.546 -17.772 1.00 38.53 93 PRO A N 1
ATOM 666 C CA . PRO A 1 93 ? -26.344 -19.169 -17.517 1.00 38.53 93 PRO A CA 1
ATOM 667 C C . PRO A 1 93 ? -26.921 -18.185 -18.545 1.00 38.53 93 PRO A C 1
ATOM 669 O O . PRO A 1 93 ? -26.321 -17.171 -18.902 1.00 38.53 93 PRO A O 1
ATOM 672 N N . THR A 1 94 ? -28.153 -18.500 -18.939 1.00 33.72 94 THR A N 1
ATOM 673 C CA . THR A 1 94 ? -29.131 -17.713 -19.695 1.00 33.72 94 THR A CA 1
ATOM 674 C C . THR A 1 94 ? -29.519 -16.412 -18.978 1.00 33.72 94 THR A C 1
ATOM 676 O O . THR A 1 94 ? -29.986 -16.452 -17.841 1.00 33.72 94 THR A O 1
ATOM 679 N N . MET A 1 95 ? -29.431 -15.272 -19.673 1.00 34.50 95 MET A N 1
ATOM 680 C CA . MET A 1 95 ? -30.188 -14.052 -19.351 1.00 34.50 95 MET A CA 1
ATOM 681 C C . MET A 1 95 ? -31.458 -14.000 -20.212 1.00 34.50 95 MET A C 1
ATOM 683 O O . MET A 1 95 ? -31.411 -14.220 -21.421 1.00 34.50 95 MET A O 1
ATOM 687 N N . SER A 1 96 ? -32.588 -13.741 -19.553 1.00 34.91 96 SER A N 1
ATOM 688 C CA . SER A 1 96 ? -33.930 -13.596 -20.135 1.00 34.91 96 SER A CA 1
ATOM 689 C C . SER A 1 96 ? -34.156 -12.167 -20.679 1.00 34.91 96 SER A C 1
ATOM 691 O O . SER A 1 96 ? -33.398 -11.264 -20.319 1.00 34.91 96 SER A O 1
ATOM 693 N N . PRO A 1 97 ? -35.170 -11.936 -21.536 1.00 43.62 97 PRO A N 1
ATOM 694 C CA . PRO A 1 97 ? -35.165 -10.870 -22.530 1.00 43.62 97 PRO A CA 1
ATOM 695 C C . PRO A 1 97 ? -35.860 -9.588 -22.057 1.00 43.62 97 PRO A C 1
ATOM 697 O O . PRO A 1 97 ? -36.810 -9.624 -21.275 1.00 43.62 97 PRO A O 1
ATOM 700 N N . PHE A 1 98 ? -35.450 -8.461 -22.637 1.00 29.34 98 PHE A N 1
ATOM 701 C CA . PHE A 1 98 ? -36.293 -7.277 -22.757 1.00 29.34 98 PHE A CA 1
ATOM 702 C C . PHE A 1 98 ? -36.466 -6.972 -24.249 1.00 29.34 98 PHE A C 1
ATOM 704 O O . PHE A 1 98 ? -35.483 -6.872 -24.981 1.00 29.34 98 PHE A O 1
ATOM 711 N N . VAL A 1 99 ? -37.724 -6.913 -24.684 1.00 37.16 99 VAL A N 1
ATOM 712 C CA . VAL A 1 99 ? -38.174 -6.602 -26.048 1.00 37.16 99 VAL A CA 1
ATOM 713 C C . VAL A 1 99 ? -38.560 -5.125 -26.132 1.00 37.16 99 VAL A C 1
ATOM 715 O O . VAL A 1 99 ? -39.036 -4.549 -25.152 1.00 37.16 99 VAL A O 1
ATOM 718 N N . GLY A 1 100 ? -38.367 -4.570 -27.327 1.00 30.38 100 GLY A N 1
ATOM 719 C CA . GLY A 1 100 ? -38.751 -3.241 -27.796 1.00 30.38 100 GLY A CA 1
ATOM 720 C C . GLY A 1 100 ? -37.670 -2.765 -28.768 1.00 30.38 100 GLY A C 1
ATOM 721 O O . GLY A 1 100 ? -36.722 -2.124 -28.324 1.00 30.38 100 GLY A O 1
ATOM 722 N N . ASP A 1 101 ? -37.589 -3.340 -29.977 1.00 31.91 101 ASP A N 1
ATOM 723 C CA . ASP A 1 101 ? -38.255 -2.865 -31.218 1.00 31.91 101 ASP A CA 1
ATOM 724 C C . ASP A 1 101 ? -37.883 -1.399 -31.508 1.00 31.91 101 ASP A C 1
ATOM 726 O O . ASP A 1 101 ? -37.978 -0.544 -30.635 1.00 31.91 101 ASP A O 1
ATOM 730 N N . ASP A 1 102 ? -37.511 -0.933 -32.689 1.00 27.98 102 ASP A N 1
ATOM 731 C CA . ASP A 1 102 ? -37.307 -1.449 -34.039 1.00 27.98 102 ASP A CA 1
ATOM 732 C C . ASP A 1 102 ? -36.805 -0.201 -34.795 1.00 27.98 102 ASP A C 1
ATOM 734 O O . ASP A 1 102 ? -37.371 0.877 -34.592 1.00 27.98 102 ASP A O 1
ATOM 738 N N . ALA A 1 103 ? -35.772 -0.316 -35.633 1.00 35.84 103 ALA A N 1
ATOM 739 C CA . ALA A 1 103 ? -35.629 0.433 -36.894 1.00 35.84 103 ALA A CA 1
ATOM 740 C C . ALA A 1 103 ? -34.236 0.212 -37.505 1.00 35.84 103 ALA A C 1
ATOM 742 O O . ALA A 1 103 ? -33.240 0.683 -36.962 1.00 35.84 103 ALA A O 1
ATOM 743 N N . ASP A 1 104 ? -34.242 -0.480 -38.650 1.00 31.70 104 ASP A N 1
ATOM 744 C CA . ASP A 1 104 ? -33.350 -0.384 -39.817 1.00 31.70 104 ASP A CA 1
ATOM 745 C C . ASP A 1 104 ? -31.823 -0.325 -39.590 1.00 31.70 104 ASP A C 1
ATOM 747 O O . ASP A 1 104 ? -31.282 0.602 -39.008 1.00 31.70 104 ASP A O 1
ATOM 751 N N . GLY A 1 105 ? -30.989 -1.210 -40.134 1.00 26.50 105 GLY A N 1
ATOM 752 C CA . GLY A 1 105 ? -31.165 -2.160 -41.225 1.00 26.50 105 GLY A CA 1
ATOM 753 C C . GLY A 1 105 ? -29.814 -2.351 -41.937 1.00 26.50 105 GLY A C 1
ATOM 754 O O . GLY A 1 105 ? -29.060 -1.399 -42.110 1.00 26.50 105 GLY A O 1
ATOM 755 N N . SER A 1 106 ? -29.554 -3.586 -42.382 1.00 30.42 106 SER A N 1
ATOM 756 C CA . SER A 1 106 ? -28.439 -4.044 -43.241 1.00 30.42 106 SER A CA 1
ATOM 757 C C . SER A 1 106 ? -27.075 -4.239 -42.545 1.00 30.42 106 SER A C 1
ATOM 759 O O . SER A 1 106 ? -26.363 -3.291 -42.249 1.00 30.42 106 SER A O 1
ATOM 761 N N . ILE A 1 107 ? -26.686 -5.459 -42.146 1.00 32.09 107 ILE A N 1
ATOM 762 C CA . ILE A 1 107 ? -26.201 -6.585 -42.983 1.00 32.09 107 ILE A CA 1
ATOM 763 C C . ILE A 1 107 ? -25.031 -6.160 -43.893 1.00 32.09 107 ILE A C 1
ATOM 765 O O . ILE A 1 107 ? -25.263 -5.497 -44.897 1.00 32.09 107 ILE A O 1
ATOM 769 N N . PHE A 1 108 ? -23.794 -6.558 -43.560 1.00 28.48 108 PHE A N 1
ATOM 770 C CA . PHE A 1 108 ? -23.010 -7.576 -44.287 1.00 28.48 108 PHE A CA 1
ATOM 771 C C . PHE A 1 108 ? -21.658 -7.850 -43.598 1.00 28.48 108 PHE A C 1
ATOM 773 O O . PHE A 1 108 ? -20.982 -6.960 -43.091 1.00 28.48 108 PHE A O 1
ATOM 780 N N . GLN A 1 109 ? -21.309 -9.134 -43.574 1.00 30.78 109 GLN A N 1
ATOM 781 C CA . GLN A 1 109 ? -20.067 -9.731 -43.085 1.00 30.78 109 GLN A CA 1
ATOM 782 C C . GLN A 1 109 ? -18.888 -9.528 -44.079 1.00 30.78 109 GLN A C 1
ATOM 784 O O . GLN A 1 109 ? -19.099 -9.018 -45.178 1.00 30.78 109 GLN A O 1
ATOM 789 N N . PRO A 1 110 ? -17.648 -9.905 -43.700 1.00 42.28 110 PRO A N 1
ATOM 790 C CA . PRO A 1 110 ? -16.400 -9.365 -44.233 1.00 42.28 110 PRO A CA 1
ATOM 791 C C . PRO A 1 110 ? -15.976 -10.037 -45.536 1.00 42.28 110 PRO A C 1
ATOM 793 O O . PRO A 1 110 ? -16.212 -11.228 -45.712 1.00 42.28 110 PRO A O 1
ATOM 796 N N . SER A 1 111 ? -15.289 -9.288 -46.401 1.00 31.03 111 SER A N 1
ATOM 797 C CA . SER A 1 111 ? -14.220 -9.719 -47.322 1.00 31.03 111 SER A CA 1
ATOM 798 C C . SER A 1 111 ? -13.934 -8.575 -48.294 1.00 31.03 111 SER A C 1
ATOM 800 O O . SER A 1 111 ? -14.861 -8.094 -48.934 1.00 31.03 111 SER A O 1
ATOM 802 N N . LEU A 1 112 ? -12.667 -8.175 -48.418 1.00 32.59 112 LEU A N 1
ATOM 803 C CA . LEU A 1 112 ? -11.907 -8.066 -49.674 1.00 32.59 112 LEU A CA 1
ATOM 804 C C . LEU A 1 112 ? -10.762 -7.051 -49.531 1.00 32.59 112 LEU A C 1
ATOM 806 O O . LEU A 1 112 ? -10.945 -5.864 -49.282 1.00 32.59 112 LEU A O 1
ATOM 810 N N . LEU A 1 113 ? -9.565 -7.607 -49.687 1.00 33.53 113 LEU A N 1
ATOM 811 C CA . LEU A 1 113 ? -8.306 -6.944 -49.978 1.00 33.53 113 LEU A CA 1
ATOM 812 C C . LEU A 1 113 ? -8.391 -6.214 -51.335 1.00 33.53 113 LEU A C 1
ATOM 814 O O . LEU A 1 113 ? -9.108 -6.676 -52.221 1.00 33.53 113 LEU A O 1
ATOM 818 N N . SER A 1 114 ? -7.512 -5.220 -51.504 1.00 30.77 114 SER A N 1
ATOM 819 C CA . SER A 1 114 ? -7.023 -4.565 -52.739 1.00 30.77 114 SER A CA 1
ATOM 820 C C . SER A 1 114 ? -7.695 -3.266 -53.230 1.00 30.77 114 SER A C 1
ATOM 822 O O . SER A 1 114 ? -8.911 -3.145 -53.275 1.00 30.77 114 SER A O 1
ATOM 824 N N . ASP A 1 115 ? -6.805 -2.337 -53.615 1.00 32.06 115 ASP A N 1
ATOM 825 C CA . ASP A 1 115 ? -6.958 -1.011 -54.241 1.00 32.06 115 ASP A CA 1
ATOM 826 C C . ASP A 1 115 ? -7.345 0.204 -53.380 1.00 32.06 115 ASP A C 1
ATOM 828 O O . ASP A 1 115 ? -8.509 0.561 -53.223 1.00 32.06 115 ASP A O 1
ATOM 832 N N . ILE A 1 116 ? -6.314 0.940 -52.937 1.00 39.59 116 ILE A N 1
ATOM 833 C CA . ILE A 1 116 ? -6.407 2.387 -52.698 1.00 39.59 116 ILE A CA 1
ATOM 834 C C . ILE A 1 116 ? -5.351 3.088 -53.564 1.00 39.59 116 ILE A C 1
ATOM 836 O O . ILE A 1 116 ? -4.148 2.899 -53.391 1.00 39.59 116 ILE A O 1
ATOM 840 N N . ASP A 1 117 ? -5.850 3.893 -54.499 1.00 31.66 117 ASP A N 1
ATOM 841 C CA . ASP A 1 117 ? -5.130 4.800 -55.393 1.00 31.66 117 ASP A CA 1
ATOM 842 C C . ASP A 1 117 ? -4.679 6.066 -54.632 1.00 31.66 117 ASP A C 1
ATOM 844 O O . ASP A 1 117 ? -5.478 6.751 -53.987 1.00 31.66 117 ASP A O 1
ATOM 848 N N . TYR A 1 118 ? -3.381 6.373 -54.701 1.00 36.91 118 TYR A N 1
ATOM 849 C CA . TYR A 1 118 ? -2.706 7.454 -53.968 1.00 36.91 118 TYR A CA 1
ATOM 850 C C . TYR A 1 118 ? -2.688 8.812 -54.704 1.00 36.91 118 TYR A C 1
ATOM 852 O O . TYR A 1 118 ? -1.879 9.685 -54.390 1.00 36.91 118 TYR A O 1
ATOM 860 N N . SER A 1 119 ? -3.594 9.047 -55.652 1.00 38.62 119 SER A N 1
ATOM 861 C CA . SER A 1 119 ? -3.531 10.209 -56.558 1.00 38.62 119 SER A CA 1
ATOM 862 C C . SER A 1 119 ? -4.333 11.458 -56.140 1.00 38.62 119 SER A C 1
ATOM 864 O O . SER A 1 119 ? -4.699 12.250 -57.005 1.00 38.62 119 SER A O 1
ATOM 866 N N . GLN A 1 120 ? -4.641 11.685 -54.854 1.00 36.84 120 GLN A N 1
ATOM 867 C CA . GLN A 1 120 ? -5.636 12.716 -54.479 1.00 36.84 120 GLN A CA 1
ATOM 868 C C . GLN A 1 120 ? -5.279 13.691 -53.345 1.00 36.84 120 GLN A C 1
ATOM 870 O O . GLN A 1 120 ? -6.167 14.242 -52.700 1.00 36.84 120 GLN A O 1
ATOM 875 N N . PHE A 1 121 ? -3.999 14.032 -53.176 1.00 31.59 121 PHE A N 1
ATOM 876 C CA . PHE A 1 121 ? -3.625 15.243 -52.431 1.00 31.59 121 PHE A CA 1
ATOM 877 C C . PHE A 1 121 ? -2.930 16.250 -53.344 1.00 31.59 121 PHE A C 1
ATOM 879 O O . PHE A 1 121 ? -1.735 16.171 -53.615 1.00 31.59 121 PHE A O 1
ATOM 886 N N . ASN A 1 122 ? -3.722 17.206 -53.830 1.00 31.19 122 ASN A N 1
ATOM 887 C CA . ASN A 1 122 ? -3.239 18.359 -54.570 1.00 31.19 122 ASN A CA 1
ATOM 888 C C . ASN A 1 122 ? -2.666 19.379 -53.571 1.00 31.19 122 ASN A C 1
ATOM 890 O O . ASN A 1 122 ? -3.388 19.893 -52.716 1.00 31.19 122 ASN A O 1
ATOM 894 N N . VAL A 1 123 ? -1.366 19.649 -53.669 1.00 29.89 123 VAL A N 1
ATOM 895 C CA . VAL A 1 123 ? -0.678 20.702 -52.914 1.00 29.89 123 VAL A CA 1
ATOM 896 C C . VAL A 1 123 ? -1.002 22.042 -53.571 1.00 29.89 123 VAL A C 1
ATOM 898 O O . VAL A 1 123 ? -0.697 22.236 -54.745 1.00 29.89 123 VAL A O 1
ATOM 901 N N . VAL A 1 124 ? -1.595 22.974 -52.822 1.00 28.45 124 VAL A N 1
ATOM 902 C CA . VAL A 1 124 ? -1.628 24.392 -53.203 1.00 28.45 124 VAL A CA 1
ATOM 903 C C . VAL A 1 124 ? -0.750 25.162 -52.230 1.00 28.45 124 VAL A C 1
ATOM 905 O O . VAL A 1 124 ? -1.091 25.363 -51.066 1.00 28.45 124 VAL A O 1
ATOM 908 N N . THR A 1 125 ? 0.396 25.573 -52.752 1.00 32.44 125 THR A N 1
ATOM 909 C CA . THR A 1 125 ? 1.248 26.633 -52.232 1.00 32.44 125 THR A CA 1
ATOM 910 C C . THR A 1 125 ? 0.893 27.892 -53.012 1.00 32.44 125 THR A C 1
ATOM 912 O O . THR A 1 125 ? 0.982 27.871 -54.233 1.00 32.44 125 THR A O 1
ATOM 915 N N . ASP A 1 126 ? 0.543 28.978 -52.330 1.00 27.55 126 ASP A N 1
ATOM 916 C CA . ASP A 1 126 ? 0.706 30.336 -52.854 1.00 27.55 126 ASP A CA 1
ATOM 917 C C . ASP A 1 126 ? 0.992 31.273 -51.677 1.00 27.55 126 ASP A C 1
ATOM 919 O O . ASP A 1 126 ? 0.289 31.270 -50.664 1.00 27.55 126 ASP A O 1
ATOM 923 N N . GLY A 1 127 ? 2.095 32.013 -51.785 1.00 25.56 127 GLY A N 1
ATOM 924 C CA . GLY A 1 127 ? 2.579 32.952 -50.777 1.00 25.56 127 GLY A CA 1
ATOM 925 C C . GLY A 1 127 ? 2.290 34.410 -51.128 1.00 25.56 127 GLY A C 1
ATOM 926 O O . GLY A 1 127 ? 1.851 34.709 -52.231 1.00 25.56 127 GLY A O 1
ATOM 927 N N . ALA A 1 128 ? 2.592 35.316 -50.194 1.00 25.97 128 ALA A N 1
ATOM 928 C CA . ALA A 1 128 ? 3.310 36.577 -50.428 1.00 25.97 128 ALA A CA 1
ATOM 929 C C . ALA A 1 128 ? 3.399 37.419 -49.140 1.00 25.97 128 ALA A C 1
ATOM 931 O O . ALA A 1 128 ? 2.528 37.394 -48.277 1.00 25.97 128 ALA A O 1
ATOM 932 N N . VAL A 1 129 ? 4.512 38.142 -49.067 1.00 30.22 129 VAL A N 1
ATOM 933 C CA . VAL A 1 129 ? 5.111 38.942 -47.989 1.00 30.22 129 VAL A CA 1
ATOM 934 C C . VAL A 1 129 ? 4.433 40.307 -47.791 1.00 30.22 129 VAL A C 1
ATOM 936 O O . VAL A 1 129 ? 3.981 40.897 -48.769 1.00 30.22 129 VAL A O 1
ATOM 939 N N . ALA A 1 130 ? 4.491 40.862 -46.570 1.00 27.33 130 ALA A N 1
ATOM 940 C CA . ALA A 1 130 ? 4.708 42.301 -46.348 1.00 27.33 130 ALA A CA 1
ATOM 941 C C . ALA A 1 130 ? 5.275 42.607 -44.942 1.00 27.33 130 ALA A C 1
ATOM 943 O O . ALA A 1 130 ? 4.891 41.988 -43.953 1.00 27.33 130 ALA A O 1
ATOM 944 N N . ASP A 1 131 ? 6.197 43.570 -44.929 1.00 27.27 131 ASP A N 1
ATOM 945 C CA . ASP A 1 131 ? 7.088 44.073 -43.877 1.00 27.27 131 ASP A CA 1
ATOM 946 C C . ASP A 1 131 ? 6.461 44.597 -42.569 1.00 27.27 131 ASP A C 1
ATOM 948 O O . ASP A 1 131 ? 5.357 45.138 -42.561 1.00 27.27 131 ASP A O 1
ATOM 952 N N . GLY A 1 132 ? 7.287 44.630 -41.509 1.00 24.38 132 GLY A N 1
ATOM 953 C CA . GLY A 1 132 ? 7.326 45.789 -40.604 1.00 24.38 132 GLY A CA 1
ATOM 954 C C . GLY A 1 132 ? 7.353 45.522 -39.093 1.00 24.38 132 GLY A C 1
ATOM 955 O O . GLY A 1 132 ? 6.309 45.356 -38.480 1.00 24.38 132 GLY A O 1
ATOM 956 N N . ALA A 1 133 ? 8.551 45.678 -38.519 1.00 25.53 133 ALA A N 1
ATOM 957 C CA . ALA A 1 133 ? 8.844 46.258 -37.199 1.00 25.53 133 ALA A CA 1
ATOM 958 C C . ALA A 1 133 ? 8.595 45.478 -35.880 1.00 25.53 133 ALA A C 1
ATOM 960 O O . ALA A 1 133 ? 7.526 44.957 -35.587 1.00 25.53 133 ALA A O 1
ATOM 961 N N . ASP A 1 134 ? 9.646 45.578 -35.055 1.00 26.06 134 ASP A N 1
ATOM 962 C CA . ASP A 1 134 ? 9.717 45.606 -33.591 1.00 26.06 134 ASP A CA 1
ATOM 963 C C . ASP A 1 134 ? 9.497 44.331 -32.760 1.00 26.06 134 ASP A C 1
ATOM 965 O O . ASP A 1 134 ? 8.396 43.881 -32.454 1.00 26.06 134 ASP A O 1
ATOM 969 N N . ILE A 1 135 ? 10.631 43.845 -32.243 1.00 34.59 135 ILE A N 1
ATOM 970 C CA . ILE A 1 135 ? 10.731 43.067 -31.008 1.00 34.59 135 ILE A CA 1
ATOM 971 C C . ILE A 1 135 ? 10.300 43.986 -29.851 1.00 34.59 135 ILE A C 1
ATOM 973 O O . ILE A 1 135 ? 10.853 45.078 -29.700 1.00 34.59 135 ILE A O 1
ATOM 977 N N . PRO A 1 136 ? 9.395 43.535 -28.967 1.00 28.25 136 PRO A N 1
ATOM 978 C CA . PRO A 1 136 ? 9.809 43.508 -27.570 1.00 28.25 136 PRO A CA 1
ATOM 979 C C . PRO A 1 136 ? 9.350 42.246 -26.832 1.00 28.25 136 PRO A C 1
ATOM 981 O O . PRO A 1 136 ? 8.186 41.849 -26.818 1.00 28.25 136 PRO A O 1
ATOM 984 N N . THR A 1 137 ? 10.309 41.674 -26.113 1.00 35.34 137 THR A N 1
ATOM 985 C CA . THR A 1 137 ? 10.124 40.894 -24.889 1.00 35.34 137 THR A CA 1
ATOM 986 C C . THR A 1 137 ? 9.005 41.459 -24.007 1.00 35.34 137 THR A C 1
ATOM 988 O O . THR A 1 137 ? 9.125 42.586 -23.545 1.00 35.34 137 THR A O 1
ATOM 991 N N . THR A 1 138 ? 7.967 40.670 -23.713 1.00 24.95 138 THR A N 1
ATOM 992 C CA . THR A 1 138 ? 7.329 40.555 -22.382 1.00 24.95 138 THR A CA 1
ATOM 993 C C . THR A 1 138 ? 6.325 39.395 -22.383 1.00 24.95 138 THR A C 1
ATOM 995 O O . THR A 1 138 ? 5.197 39.498 -22.856 1.00 24.95 138 THR A O 1
ATOM 998 N N . LEU A 1 139 ? 6.729 38.261 -21.809 1.00 27.39 139 LEU A N 1
ATOM 999 C CA . LEU A 1 139 ? 5.834 37.141 -21.535 1.00 27.39 139 LEU A CA 1
ATOM 1000 C C . LEU A 1 139 ? 5.001 37.457 -20.282 1.00 27.39 139 LEU A C 1
ATOM 1002 O O . LEU A 1 139 ? 5.481 37.322 -19.158 1.00 27.39 139 LEU A O 1
ATOM 1006 N N . LYS A 1 140 ? 3.744 37.867 -20.465 1.00 28.16 140 LYS A N 1
ATOM 1007 C CA . LYS A 1 140 ? 2.698 37.775 -19.433 1.00 28.16 140 LYS A CA 1
ATOM 1008 C C . LYS A 1 140 ? 1.333 37.551 -20.078 1.00 28.16 140 LYS A C 1
ATOM 1010 O O . LYS A 1 140 ? 0.715 38.524 -20.492 1.00 28.16 140 LYS A O 1
ATOM 1015 N N . LYS A 1 141 ? 0.833 36.307 -20.049 1.00 24.64 141 LYS A N 1
ATOM 1016 C CA . LYS A 1 141 ? -0.518 35.929 -19.569 1.00 24.64 141 LYS A CA 1
ATOM 1017 C C . LYS A 1 141 ? -0.703 34.390 -19.588 1.00 24.64 141 LYS A C 1
ATOM 1019 O O . LYS A 1 141 ? 0.197 33.694 -20.034 1.00 24.64 141 LYS A O 1
ATOM 1024 N N . PRO A 1 142 ? -1.818 33.859 -19.060 1.00 25.45 142 PRO A N 1
ATOM 1025 C CA . PRO A 1 142 ? -2.003 33.362 -17.702 1.00 25.45 142 PRO A CA 1
ATOM 1026 C C . PRO A 1 142 ? -2.054 31.823 -17.635 1.00 25.45 142 PRO A C 1
ATOM 1028 O O . PRO A 1 142 ? -2.144 31.134 -18.644 1.00 25.45 142 PRO A O 1
ATOM 1031 N N . ARG A 1 143 ? -2.105 31.292 -16.407 1.00 39.19 143 ARG A N 1
ATOM 1032 C CA . ARG A 1 143 ? -2.622 29.944 -16.140 1.00 39.19 143 ARG A CA 1
ATOM 1033 C C . ARG A 1 143 ? -3.982 29.751 -16.825 1.00 39.19 143 ARG A C 1
ATOM 1035 O O . ARG A 1 143 ? -4.932 30.464 -16.510 1.00 39.19 143 ARG A O 1
ATOM 1042 N N . SER A 1 144 ? -4.076 28.731 -17.667 1.00 24.75 144 SER A N 1
ATOM 1043 C CA . SER A 1 144 ? -5.316 28.025 -17.980 1.00 24.75 144 SER A CA 1
ATOM 1044 C C . SER A 1 144 ? -5.012 26.536 -18.003 1.00 24.75 144 SER A C 1
ATOM 1046 O O . SER A 1 144 ? -4.165 26.059 -18.752 1.00 24.75 144 SER A O 1
ATOM 1048 N N . SER A 1 145 ? -5.679 25.842 -17.096 1.00 36.12 145 SER A N 1
ATOM 1049 C CA . SER A 1 145 ? -5.693 24.406 -16.919 1.00 36.12 145 SER A CA 1
ATOM 1050 C C . SER A 1 145 ? -6.317 23.684 -18.117 1.00 36.12 145 SER A C 1
ATOM 1052 O O . SER A 1 145 ? -7.118 24.258 -18.852 1.00 36.12 145 SER A O 1
ATOM 1054 N N . LYS A 1 146 ? -6.003 22.384 -18.200 1.00 33.25 146 LYS A N 1
ATOM 1055 C CA . LYS A 1 146 ? -6.532 21.359 -19.117 1.00 33.25 146 LYS A CA 1
ATOM 1056 C C . LYS A 1 146 ? -5.919 21.349 -20.519 1.00 33.25 146 LYS A C 1
ATOM 1058 O O . LYS A 1 146 ? -6.390 22.032 -21.417 1.00 33.25 146 LYS A O 1
ATOM 1063 N N . ALA A 1 147 ? -4.936 20.467 -20.690 1.00 28.02 147 ALA A N 1
ATOM 1064 C CA . ALA A 1 147 ? -4.876 19.479 -21.771 1.00 28.02 147 ALA A CA 1
ATOM 1065 C C . ALA A 1 147 ? -3.550 18.710 -21.648 1.00 28.02 147 ALA A C 1
ATOM 1067 O O . ALA A 1 147 ? -2.555 19.088 -22.260 1.00 28.02 147 ALA A O 1
ATOM 1068 N N . ILE A 1 148 ? -3.534 17.625 -20.868 1.00 36.94 148 ILE A N 1
ATOM 1069 C CA . ILE A 1 148 ? -2.567 16.549 -21.113 1.00 36.94 148 ILE A CA 1
ATOM 1070 C C . ILE A 1 148 ? -3.021 15.939 -22.440 1.00 36.94 148 ILE A C 1
ATOM 1072 O O . ILE A 1 148 ? -3.965 15.152 -22.493 1.00 36.94 148 ILE A O 1
ATOM 1076 N N . LYS A 1 149 ? -2.454 16.432 -23.543 1.00 29.02 149 LYS A N 1
ATOM 1077 C CA . LYS A 1 149 ? -2.614 15.797 -24.845 1.00 29.02 149 LYS A CA 1
ATOM 1078 C C . LYS A 1 149 ? -1.750 14.547 -24.818 1.00 29.02 149 LYS A C 1
ATOM 1080 O O . LYS A 1 149 ? -0.535 14.634 -24.912 1.00 29.02 149 LYS A O 1
ATOM 1085 N N . VAL A 1 150 ? -2.434 13.423 -24.640 1.00 35.28 150 VAL A N 1
ATOM 1086 C CA . VAL A 1 150 ? -2.044 12.062 -25.013 1.00 35.28 150 VAL A CA 1
ATOM 1087 C C . VAL A 1 150 ? -0.974 12.073 -26.113 1.00 35.28 150 VAL A C 1
ATOM 1089 O O . VAL A 1 150 ? -1.278 12.392 -27.262 1.00 35.28 150 VAL A O 1
ATOM 1092 N N . VAL A 1 151 ? 0.263 11.708 -25.770 1.00 34.59 151 VAL A N 1
ATOM 1093 C CA . VAL A 1 151 ? 1.285 11.293 -26.742 1.00 34.59 151 VAL A CA 1
ATOM 1094 C C . VAL A 1 151 ? 1.338 9.770 -26.696 1.00 34.59 151 VAL A C 1
ATOM 1096 O O . VAL A 1 151 ? 2.257 9.155 -26.179 1.00 34.59 151 VAL A O 1
ATOM 1099 N N . GLY A 1 152 ? 0.277 9.153 -27.210 1.00 34.88 152 GLY A N 1
ATOM 1100 C CA . GLY A 1 152 ? 0.247 7.738 -27.568 1.00 34.88 152 GLY A CA 1
ATOM 1101 C C . GLY A 1 152 ? 0.710 7.570 -29.012 1.00 34.88 152 GLY A C 1
ATOM 1102 O O . GLY A 1 152 ? -0.086 7.188 -29.864 1.00 34.88 152 GLY A O 1
ATOM 1103 N N . ILE A 1 153 ? 1.960 7.937 -29.315 1.00 38.84 153 ILE A N 1
ATOM 1104 C CA . ILE A 1 153 ? 2.578 7.732 -30.637 1.00 38.84 153 ILE A CA 1
ATOM 1105 C C . ILE A 1 153 ? 4.031 7.270 -30.447 1.00 38.84 153 ILE A C 1
ATOM 1107 O O . ILE A 1 153 ? 4.967 7.971 -30.805 1.00 38.84 153 ILE A O 1
ATOM 1111 N N . ALA A 1 154 ? 4.227 6.084 -29.871 1.00 41.25 154 ALA A N 1
ATOM 1112 C CA . ALA A 1 154 ? 5.518 5.378 -29.923 1.00 41.25 154 ALA A CA 1
ATOM 1113 C C . ALA A 1 154 ? 5.389 3.940 -30.466 1.00 41.25 154 ALA A C 1
ATOM 1115 O O . ALA A 1 154 ? 6.328 3.405 -31.046 1.00 41.25 154 ALA A O 1
ATOM 1116 N N . VAL A 1 155 ? 4.187 3.351 -30.436 1.00 40.28 155 VAL A N 1
ATOM 1117 C CA . VAL A 1 155 ? 3.968 1.938 -30.808 1.00 40.28 155 VAL A CA 1
ATOM 1118 C C . VAL A 1 155 ? 4.027 1.675 -32.329 1.00 40.28 155 VAL A C 1
ATOM 1120 O O . VAL A 1 155 ? 4.208 0.539 -32.753 1.00 40.28 155 V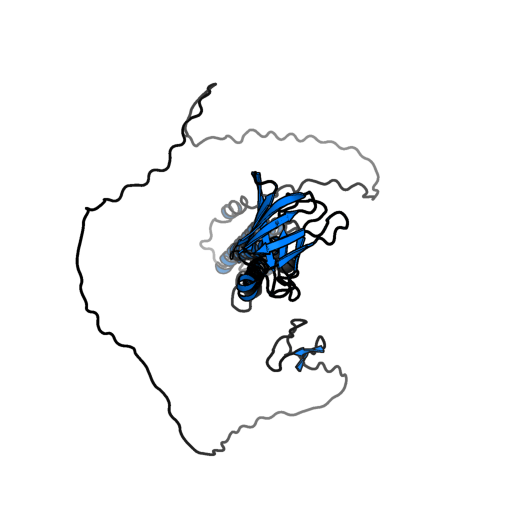AL A O 1
ATOM 1123 N N . LEU A 1 156 ? 3.940 2.701 -33.189 1.00 35.59 156 LEU A N 1
ATOM 1124 C CA . LEU A 1 156 ? 3.903 2.517 -34.656 1.00 35.59 156 LEU A CA 1
ATOM 1125 C C . LEU A 1 156 ? 5.224 2.824 -35.388 1.00 35.59 156 LEU A C 1
ATOM 1127 O O . LEU A 1 156 ? 5.369 2.460 -36.554 1.00 35.59 156 LEU A O 1
ATOM 1131 N N . ALA A 1 157 ? 6.211 3.430 -34.720 1.00 41.56 157 ALA A N 1
ATOM 1132 C CA . ALA A 1 157 ? 7.512 3.740 -35.330 1.00 41.56 157 ALA A CA 1
ATOM 1133 C C . ALA A 1 157 ? 8.513 2.570 -35.243 1.00 41.56 157 ALA A C 1
ATOM 1135 O O . ALA A 1 157 ? 9.352 2.397 -36.128 1.00 41.56 157 ALA A O 1
ATOM 1136 N N . VAL A 1 158 ? 8.374 1.706 -34.231 1.00 43.16 158 VAL A N 1
ATOM 1137 C CA . VAL A 1 158 ? 9.303 0.594 -33.954 1.00 43.16 158 VAL A CA 1
ATOM 1138 C C . VAL A 1 158 ? 9.275 -0.495 -35.044 1.00 43.16 158 VAL A C 1
ATOM 1140 O O . VAL A 1 158 ? 10.266 -1.207 -35.227 1.00 43.16 158 VAL A O 1
ATOM 1143 N N . ALA A 1 159 ? 8.183 -0.598 -35.815 1.00 41.62 159 ALA A N 1
ATOM 1144 C CA . ALA A 1 159 ? 8.028 -1.572 -36.901 1.00 41.62 159 ALA A CA 1
ATOM 1145 C C . ALA A 1 159 ? 8.426 -1.046 -38.299 1.00 41.62 159 ALA A C 1
ATOM 1147 O O . ALA A 1 159 ? 8.729 -1.850 -39.179 1.00 41.62 159 ALA A O 1
ATOM 1148 N N . LEU A 1 160 ? 8.462 0.276 -38.525 1.00 40.28 160 LEU A N 1
ATOM 1149 C CA . LEU A 1 160 ? 8.690 0.851 -39.864 1.00 40.28 160 LEU A CA 1
ATOM 1150 C C . LEU A 1 160 ? 10.151 1.236 -40.154 1.00 40.28 160 LEU A C 1
ATOM 1152 O O . LEU A 1 160 ? 10.541 1.255 -41.320 1.00 40.28 160 LEU A O 1
ATOM 1156 N N . CYS A 1 161 ? 10.995 1.458 -39.141 1.00 44.59 161 CYS A N 1
ATOM 1157 C CA . CYS A 1 161 ? 12.405 1.815 -39.372 1.00 44.59 161 CYS A CA 1
ATOM 1158 C C . CYS A 1 161 ? 13.304 0.623 -39.760 1.00 44.59 161 CYS A C 1
ATOM 1160 O O . CYS A 1 161 ? 14.375 0.821 -40.328 1.00 44.59 161 CYS A O 1
ATOM 1162 N N . VAL A 1 162 ? 12.872 -0.621 -39.522 1.00 44.41 162 VAL A N 1
ATOM 1163 C CA . VAL A 1 162 ? 13.699 -1.820 -39.777 1.00 44.41 162 VAL A CA 1
ATOM 1164 C C . VAL A 1 162 ? 13.680 -2.249 -41.256 1.00 44.41 162 VAL A C 1
ATOM 1166 O O . VAL A 1 162 ? 14.596 -2.925 -41.719 1.00 44.41 162 VAL A O 1
ATOM 1169 N N . ALA A 1 163 ? 12.695 -1.812 -42.047 1.00 40.56 163 ALA A N 1
ATOM 1170 C CA . ALA A 1 163 ? 12.570 -2.234 -43.446 1.00 40.56 163 ALA A CA 1
ATOM 1171 C C . ALA A 1 163 ? 13.507 -1.495 -44.427 1.00 40.56 163 ALA A C 1
ATOM 1173 O O . ALA A 1 163 ? 13.691 -1.965 -45.547 1.00 40.56 163 ALA A O 1
ATOM 1174 N N . LEU A 1 164 ? 14.125 -0.370 -44.040 1.00 43.28 164 LEU A N 1
ATOM 1175 C CA . LEU A 1 164 ? 14.940 0.448 -44.958 1.00 43.28 164 LEU A CA 1
ATOM 1176 C C . LEU A 1 164 ? 16.463 0.274 -44.811 1.00 43.28 164 LEU A C 1
ATOM 1178 O O . LEU A 1 164 ? 17.210 0.888 -45.570 1.00 43.28 164 LEU A O 1
ATOM 1182 N N . ALA A 1 165 ? 16.930 -0.579 -43.894 1.00 42.84 165 ALA A N 1
ATOM 1183 C CA . ALA A 1 165 ? 18.354 -0.922 -43.744 1.00 42.84 165 ALA A CA 1
ATOM 1184 C C . ALA A 1 165 ? 18.651 -2.428 -43.926 1.00 42.84 165 ALA A C 1
ATOM 1186 O O . ALA A 1 165 ? 19.779 -2.873 -43.733 1.00 42.84 165 ALA A O 1
ATOM 1187 N N . GLY A 1 166 ? 17.649 -3.231 -44.298 1.00 45.00 166 GLY A N 1
ATOM 1188 C CA . GLY A 1 166 ? 17.788 -4.667 -44.538 1.00 45.00 166 GLY A CA 1
ATOM 1189 C C . GLY A 1 166 ? 17.942 -4.985 -46.021 1.00 45.00 166 GLY A C 1
ATOM 1190 O O . GLY A 1 166 ? 17.000 -5.457 -46.649 1.00 45.00 166 GLY A O 1
ATOM 1191 N N . GLY A 1 167 ? 19.113 -4.729 -46.600 1.00 39.41 167 GLY A N 1
ATOM 1192 C CA . GLY A 1 167 ? 19.356 -5.053 -48.001 1.00 39.41 167 GLY A CA 1
ATOM 1193 C C . GLY A 1 167 ? 20.832 -5.109 -48.351 1.00 39.41 167 GLY A C 1
ATOM 1194 O O . GLY A 1 167 ? 21.414 -4.091 -48.692 1.00 39.41 167 GLY A O 1
ATOM 1195 N N . ILE A 1 168 ? 21.360 -6.337 -48.383 1.00 49.06 168 ILE A N 1
ATOM 1196 C CA . ILE A 1 168 ? 22.638 -6.751 -48.985 1.00 49.06 168 ILE A CA 1
ATOM 1197 C C . ILE A 1 168 ? 23.872 -6.519 -48.093 1.00 49.06 168 ILE A C 1
ATOM 1199 O O . ILE A 1 168 ? 24.556 -5.511 -48.195 1.00 49.06 168 ILE A O 1
ATOM 1203 N N . TRP A 1 169 ? 24.249 -7.538 -47.311 1.00 45.88 169 TRP A N 1
ATOM 1204 C CA . TRP A 1 169 ? 25.645 -7.706 -46.890 1.00 45.88 169 TRP A CA 1
ATOM 1205 C C . TRP A 1 169 ? 26.114 -9.124 -47.196 1.00 45.88 169 TRP A C 1
ATOM 1207 O O . TRP A 1 169 ? 26.123 -10.014 -46.349 1.00 45.88 169 TRP A O 1
ATOM 1217 N N . PHE A 1 170 ? 26.487 -9.351 -48.451 1.00 46.25 170 PHE A N 1
ATOM 1218 C CA . PHE A 1 170 ? 27.323 -10.490 -48.800 1.00 46.25 170 PHE A CA 1
ATOM 1219 C C . PHE A 1 170 ? 28.401 -10.025 -49.783 1.00 46.25 170 PHE A C 1
ATOM 1221 O O . PHE A 1 170 ? 28.093 -9.649 -50.908 1.00 46.25 170 PHE A O 1
ATOM 1228 N N . LEU A 1 171 ? 29.653 -10.077 -49.306 1.00 48.41 171 LEU A N 1
ATOM 1229 C CA . LEU A 1 171 ? 30.929 -9.971 -50.030 1.00 48.41 171 LEU A CA 1
ATOM 1230 C C . LEU A 1 171 ? 31.272 -8.636 -50.717 1.00 48.41 171 LEU A C 1
ATOM 1232 O O . LEU A 1 171 ? 30.940 -8.473 -51.880 1.00 48.41 171 LEU A O 1
ATOM 1236 N N . VAL A 1 172 ? 32.126 -7.806 -50.095 1.00 37.28 172 VAL A N 1
ATOM 1237 C CA . VAL A 1 172 ? 33.260 -7.144 -50.786 1.00 37.28 172 VAL A CA 1
ATOM 1238 C C . VAL A 1 172 ? 34.386 -6.870 -49.781 1.00 37.28 172 VAL A C 1
ATOM 1240 O O . VAL A 1 172 ? 34.242 -6.063 -48.873 1.00 37.28 172 VAL A O 1
ATOM 1243 N N . THR A 1 173 ? 35.545 -7.500 -49.969 1.00 49.50 173 THR A N 1
ATOM 1244 C CA . THR A 1 173 ? 36.808 -7.078 -49.348 1.00 49.50 173 THR A CA 1
ATOM 1245 C C . THR A 1 173 ? 37.458 -5.963 -50.176 1.00 49.50 173 THR A C 1
ATOM 1247 O O . THR A 1 173 ? 37.562 -6.090 -51.391 1.00 49.50 173 THR A O 1
ATOM 1250 N N . SER A 1 174 ? 37.965 -4.937 -49.480 1.00 48.56 174 SER A N 1
ATOM 1251 C CA . SER A 1 174 ? 39.032 -3.997 -49.886 1.00 48.56 174 SER A CA 1
ATOM 1252 C C . SER A 1 174 ? 38.718 -2.675 -50.617 1.00 48.56 174 SER A C 1
ATOM 1254 O O . SER A 1 174 ? 39.637 -2.092 -51.191 1.00 48.56 174 SER A O 1
ATOM 1256 N N . GLN A 1 175 ? 37.509 -2.106 -50.523 1.00 45.69 175 GLN A N 1
ATOM 1257 C CA . GLN A 1 175 ? 37.301 -0.684 -50.888 1.00 45.69 175 GLN A CA 1
ATOM 1258 C C . GLN A 1 175 ? 36.253 0.049 -50.021 1.00 45.69 175 GLN A C 1
ATOM 1260 O O . GLN A 1 175 ? 35.513 0.901 -50.498 1.00 45.69 175 GLN A O 1
ATOM 1265 N N . GLN A 1 176 ? 36.173 -0.301 -48.734 1.00 49.31 176 GLN A N 1
ATOM 1266 C CA . GLN A 1 176 ? 34.969 -0.098 -47.918 1.00 49.31 176 GLN A CA 1
ATOM 1267 C C . GLN A 1 176 ? 35.128 0.883 -46.738 1.00 49.31 176 GLN A C 1
ATOM 1269 O O . GLN A 1 176 ? 34.338 0.806 -45.806 1.00 49.31 176 GLN A O 1
ATOM 1274 N N . SER A 1 177 ? 36.122 1.785 -46.717 1.00 51.75 177 SER A N 1
ATOM 1275 C CA . SER A 1 177 ? 36.398 2.592 -45.508 1.00 51.75 177 SER A CA 1
ATOM 1276 C C . SER A 1 177 ? 35.472 3.799 -45.299 1.00 51.75 177 SER A C 1
ATOM 1278 O O . SER A 1 177 ? 35.115 4.111 -44.169 1.00 51.75 177 SER A O 1
ATOM 1280 N N . SER A 1 178 ? 35.039 4.480 -46.364 1.00 50.56 178 SER A N 1
ATOM 1281 C CA . SER A 1 178 ? 34.106 5.617 -46.253 1.00 50.56 178 SER A CA 1
ATOM 1282 C C . SER A 1 178 ? 32.634 5.192 -46.248 1.00 50.56 178 SER A C 1
ATOM 1284 O O . SER A 1 178 ? 31.811 5.865 -45.631 1.00 50.56 178 SER A O 1
ATOM 1286 N N . ALA A 1 179 ? 32.308 4.069 -46.897 1.00 48.97 179 ALA A N 1
ATOM 1287 C CA . ALA A 1 179 ? 30.951 3.525 -46.944 1.00 48.97 179 ALA A CA 1
ATOM 1288 C C . ALA A 1 179 ? 30.514 2.945 -45.585 1.00 48.97 179 ALA A C 1
ATOM 1290 O O . ALA A 1 179 ? 29.440 3.292 -45.108 1.00 48.97 179 ALA A O 1
ATOM 1291 N N . THR A 1 180 ? 31.384 2.177 -44.910 1.00 63.78 180 THR A N 1
ATOM 1292 C CA . THR A 1 180 ? 31.084 1.616 -43.575 1.00 63.78 180 THR A CA 1
ATOM 1293 C C . THR A 1 180 ? 30.868 2.700 -42.526 1.00 63.78 180 THR A C 1
ATOM 1295 O O . THR A 1 180 ? 29.912 2.619 -41.765 1.00 63.78 180 THR A O 1
ATOM 1298 N N . LYS A 1 181 ? 31.684 3.764 -42.512 1.00 73.38 181 LYS A N 1
ATOM 1299 C CA . LYS A 1 181 ? 31.493 4.869 -41.560 1.00 73.38 181 LYS A CA 1
ATOM 1300 C C . LYS A 1 181 ? 30.154 5.591 -41.759 1.00 73.38 181 LYS A C 1
ATOM 1302 O O . LYS A 1 181 ? 29.471 5.877 -40.785 1.00 73.38 181 LYS A O 1
ATOM 1307 N N . SER A 1 182 ? 29.766 5.866 -43.007 1.00 77.94 182 SER A N 1
ATOM 1308 C CA . SER A 1 182 ? 28.489 6.533 -43.300 1.00 77.94 182 SER A CA 1
ATOM 1309 C C . SER A 1 182 ? 27.273 5.672 -42.945 1.00 77.94 182 SER A C 1
ATOM 1311 O O . SER A 1 182 ? 26.238 6.216 -42.568 1.00 77.94 182 SER A O 1
ATOM 1313 N N . GLU A 1 183 ? 27.369 4.351 -43.095 1.00 81.00 183 GLU A N 1
ATOM 1314 C CA . GLU A 1 183 ? 26.295 3.414 -42.751 1.00 81.00 183 GLU A CA 1
ATOM 1315 C C . GLU A 1 183 ? 26.139 3.261 -41.235 1.00 81.00 183 GLU A C 1
ATOM 1317 O O . GLU A 1 183 ? 25.014 3.330 -40.737 1.00 81.00 183 GLU A O 1
ATOM 1322 N N . VAL A 1 184 ? 27.258 3.134 -40.512 1.00 84.62 184 VAL A N 1
ATOM 1323 C CA . VAL A 1 184 ? 27.298 3.116 -39.040 1.00 84.62 184 VAL A CA 1
ATOM 1324 C C . VAL A 1 184 ? 26.680 4.397 -38.482 1.00 84.62 184 VAL A C 1
ATOM 1326 O O . VAL A 1 184 ? 25.756 4.324 -37.676 1.00 84.62 184 VAL A O 1
ATOM 1329 N N . GLN A 1 185 ? 27.100 5.557 -38.995 1.00 85.44 185 GLN A N 1
ATOM 1330 C CA . GLN A 1 185 ? 26.583 6.853 -38.561 1.00 85.44 185 GLN A CA 1
ATOM 1331 C C . GLN A 1 185 ? 25.077 6.996 -38.831 1.00 85.44 185 GLN A C 1
ATOM 1333 O O . GLN A 1 185 ? 24.333 7.471 -37.983 1.00 85.44 185 GLN A O 1
ATOM 1338 N N . LYS A 1 186 ? 24.577 6.538 -39.987 1.00 86.94 186 LYS A N 1
ATOM 1339 C CA . LYS A 1 186 ? 23.137 6.594 -40.293 1.00 86.94 186 LYS A CA 1
ATOM 1340 C C . LYS A 1 186 ? 22.306 5.706 -39.359 1.00 86.94 186 LYS A C 1
ATOM 1342 O O . LYS A 1 186 ? 21.187 6.069 -38.995 1.00 86.94 186 LYS A O 1
ATOM 1347 N N . LEU A 1 187 ? 22.822 4.528 -39.007 1.00 86.31 187 LEU A N 1
ATOM 1348 C CA . LEU A 1 187 ? 22.169 3.623 -38.061 1.00 86.31 187 LEU A CA 1
ATOM 1349 C C . LEU A 1 187 ? 22.133 4.234 -36.653 1.00 86.31 187 LEU A C 1
ATOM 1351 O O . LEU A 1 187 ? 21.102 4.211 -35.986 1.00 86.31 187 LEU A O 1
ATOM 1355 N N . GLU A 1 188 ? 23.240 4.831 -36.232 1.00 88.56 188 GLU A N 1
ATOM 1356 C CA . GLU A 1 188 ? 23.383 5.522 -34.955 1.00 88.56 188 GLU A CA 1
ATOM 1357 C C . GLU A 1 188 ? 22.482 6.769 -34.867 1.00 88.56 188 GLU A C 1
ATOM 1359 O O . GLU A 1 188 ? 21.703 6.883 -33.921 1.00 88.56 188 GLU A O 1
ATOM 1364 N N . GLU A 1 189 ? 22.453 7.626 -35.894 1.00 88.44 189 GLU A N 1
ATOM 1365 C CA . GLU A 1 189 ? 21.517 8.757 -36.009 1.00 88.44 189 GLU A CA 1
ATOM 1366 C C . GLU A 1 189 ? 20.049 8.296 -35.959 1.00 88.44 189 GLU A C 1
ATOM 1368 O O . GLU A 1 189 ? 19.195 8.971 -35.376 1.00 88.44 189 GLU A O 1
ATOM 1373 N N . SER A 1 190 ? 19.742 7.120 -36.518 1.00 89.25 190 SER A N 1
ATOM 1374 C CA . SER A 1 190 ? 18.402 6.533 -36.442 1.00 89.25 190 SER A CA 1
ATOM 1375 C C . SER A 1 190 ? 18.026 6.122 -35.018 1.00 89.25 190 SER A C 1
ATOM 1377 O O . SER A 1 190 ? 16.897 6.384 -34.592 1.00 89.25 190 SER A O 1
ATOM 1379 N N . TYR A 1 191 ? 18.934 5.500 -34.263 1.00 92.25 191 TYR A N 1
ATOM 1380 C CA . TYR A 1 191 ? 18.688 5.169 -32.856 1.00 92.25 191 TYR A CA 1
ATOM 1381 C C . TYR A 1 191 ? 18.623 6.420 -31.983 1.00 92.25 191 TYR A C 1
ATOM 1383 O O . TYR A 1 191 ? 17.693 6.564 -31.191 1.00 92.25 191 TYR A O 1
ATOM 1391 N N . ARG A 1 192 ? 19.534 7.371 -32.193 1.00 92.19 192 ARG A N 1
ATOM 1392 C CA . ARG A 1 192 ? 19.536 8.680 -31.535 1.00 92.19 192 ARG A CA 1
ATOM 1393 C C . ARG A 1 192 ? 18.199 9.394 -31.716 1.00 92.19 192 ARG A C 1
ATOM 1395 O O . ARG A 1 192 ? 17.580 9.779 -30.733 1.00 92.19 192 ARG A O 1
ATOM 1402 N N . SER A 1 193 ? 17.688 9.467 -32.947 1.00 90.56 193 SER A N 1
ATOM 1403 C CA . SER A 1 193 ? 16.384 10.077 -33.229 1.00 90.56 193 SER A CA 1
ATOM 1404 C C . SER A 1 193 ? 15.215 9.354 -32.553 1.00 90.56 193 SER A C 1
ATOM 1406 O O . SER A 1 193 ? 14.247 10.014 -32.178 1.00 90.56 193 SER A O 1
ATOM 1408 N N . GLN A 1 194 ? 15.266 8.025 -32.412 1.00 92.00 194 GLN A N 1
ATOM 1409 C CA . GLN A 1 194 ? 14.232 7.265 -31.697 1.00 92.00 194 GLN A CA 1
ATOM 1410 C C . GLN A 1 194 ? 14.257 7.582 -30.198 1.00 92.00 194 GLN A C 1
ATOM 1412 O O . GLN A 1 194 ? 13.215 7.861 -29.614 1.00 92.00 194 GLN A O 1
ATOM 1417 N N . VAL A 1 195 ? 15.447 7.598 -29.593 1.00 93.38 195 VAL A N 1
ATOM 1418 C CA . VAL A 1 195 ? 15.640 7.894 -28.166 1.00 93.38 195 VAL A CA 1
ATOM 1419 C C . VAL A 1 195 ? 15.296 9.350 -27.840 1.00 93.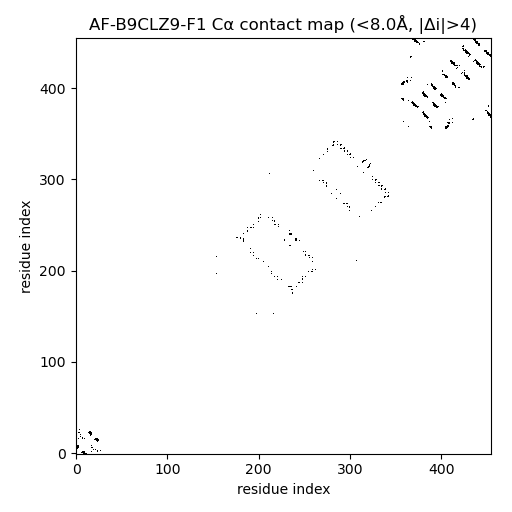38 195 VAL A C 1
ATOM 1421 O O . VAL A 1 195 ? 14.653 9.623 -26.825 1.00 93.38 195 VAL A O 1
ATOM 1424 N N . ASP A 1 196 ? 15.675 10.291 -28.704 1.00 90.88 196 ASP A N 1
ATOM 1425 C CA . ASP A 1 196 ? 15.352 11.714 -28.553 1.00 90.88 196 ASP A CA 1
ATOM 1426 C C . ASP A 1 196 ? 13.855 11.986 -28.743 1.00 90.88 196 ASP A C 1
ATOM 1428 O O . ASP A 1 196 ? 13.304 12.868 -28.084 1.00 90.88 196 ASP A O 1
ATOM 1432 N N . GLY A 1 197 ? 13.182 11.198 -29.589 1.00 87.94 197 GLY A N 1
ATOM 1433 C CA . GLY A 1 197 ? 11.730 11.242 -29.762 1.00 87.94 197 GLY A CA 1
ATOM 1434 C C . GLY A 1 197 ? 10.943 10.796 -28.526 1.00 87.94 197 GLY A C 1
ATOM 1435 O O . GLY A 1 197 ? 9.776 11.162 -28.386 1.00 87.94 197 GLY A O 1
ATOM 1436 N N . ILE A 1 198 ? 11.570 10.046 -27.614 1.00 90.06 198 ILE A N 1
ATOM 1437 C CA . ILE A 1 198 ? 10.972 9.650 -26.338 1.00 90.06 198 ILE A CA 1
ATOM 1438 C C . ILE A 1 198 ? 11.191 10.773 -25.321 1.00 90.06 198 ILE A C 1
ATOM 1440 O O . ILE A 1 198 ? 12.264 10.902 -24.721 1.00 90.06 198 ILE A O 1
ATOM 1444 N N . ASP A 1 199 ? 10.164 11.593 -25.108 1.00 86.00 199 ASP A N 1
ATOM 1445 C CA . ASP A 1 199 ? 10.166 12.586 -24.035 1.00 86.00 199 ASP A CA 1
ATOM 1446 C C . ASP A 1 199 ? 9.857 11.930 -22.683 1.00 86.00 199 ASP A C 1
ATOM 1448 O O . ASP A 1 199 ? 8.836 11.268 -22.514 1.00 86.00 199 ASP A O 1
ATOM 1452 N N . VAL A 1 200 ? 10.736 12.149 -21.703 1.00 87.12 200 VAL A N 1
ATOM 1453 C CA . VAL A 1 200 ? 10.547 11.707 -20.314 1.00 87.12 200 VAL A CA 1
ATOM 1454 C C . VAL A 1 200 ? 10.353 12.952 -19.457 1.00 87.12 200 VAL A C 1
ATOM 1456 O O . VAL A 1 200 ? 11.261 13.403 -18.752 1.00 87.12 200 VAL A O 1
ATOM 1459 N N . SER A 1 201 ? 9.165 13.544 -19.568 1.00 81.19 201 SER A N 1
ATOM 1460 C CA . SER A 1 201 ? 8.730 14.665 -18.741 1.00 81.19 201 SER A CA 1
ATOM 1461 C C . SER A 1 201 ? 7.950 14.149 -17.531 1.00 81.19 201 SER A C 1
ATOM 1463 O O . SER A 1 201 ? 6.854 13.607 -17.641 1.00 81.19 201 SER A O 1
ATOM 1465 N N . LEU A 1 202 ? 8.547 14.301 -16.347 1.00 87.94 202 LEU A N 1
ATOM 1466 C CA . LEU A 1 202 ? 8.016 13.751 -15.102 1.00 87.94 202 LEU A CA 1
ATOM 1467 C C . LEU A 1 202 ? 7.324 14.828 -14.269 1.00 87.94 202 LEU A C 1
ATOM 1469 O O . LEU A 1 202 ? 7.845 15.924 -14.061 1.00 87.94 202 LEU A O 1
ATOM 1473 N N . THR A 1 203 ? 6.161 14.476 -13.740 1.00 84.44 203 THR A N 1
ATOM 1474 C CA . THR A 1 203 ? 5.396 15.242 -12.748 1.00 84.44 203 THR A CA 1
ATOM 1475 C C . THR A 1 203 ? 4.950 14.309 -11.625 1.00 84.44 203 THR A C 1
ATOM 1477 O O . THR A 1 203 ? 4.956 13.092 -11.798 1.00 84.44 203 THR A O 1
ATOM 1480 N N . GLU A 1 204 ? 4.536 14.841 -10.474 1.00 78.00 204 GLU A N 1
ATOM 1481 C CA . GLU A 1 204 ? 4.008 13.991 -9.390 1.00 78.00 204 GLU A CA 1
ATOM 1482 C C . GLU A 1 204 ? 2.776 13.176 -9.817 1.00 78.00 204 GLU A C 1
ATOM 1484 O O . GLU A 1 204 ? 2.601 12.057 -9.350 1.00 78.00 204 GLU A O 1
ATOM 1489 N N . ASP A 1 205 ? 1.972 13.698 -10.748 1.00 80.44 205 ASP A N 1
ATOM 1490 C CA . ASP A 1 205 ? 0.735 13.068 -11.229 1.00 80.44 205 ASP A CA 1
ATOM 1491 C C . ASP A 1 205 ? 0.947 12.226 -12.502 1.00 80.44 205 ASP A C 1
ATOM 1493 O O . ASP A 1 205 ? -0.002 11.948 -13.241 1.00 80.44 205 ASP A O 1
ATOM 1497 N N . SER A 1 206 ? 2.196 11.867 -12.815 1.00 87.56 206 SER A N 1
ATOM 1498 C CA . SER A 1 206 ? 2.496 11.063 -14.002 1.00 87.56 206 SER A CA 1
ATOM 1499 C C . SER A 1 206 ? 1.838 9.684 -13.924 1.00 87.56 206 SER A C 1
ATOM 1501 O O . SER A 1 206 ? 1.764 9.051 -12.871 1.00 87.56 206 SER A O 1
ATOM 1503 N N . SER A 1 207 ? 1.341 9.214 -15.066 1.00 89.94 207 SER A N 1
ATOM 1504 C CA . SER A 1 207 ? 0.667 7.922 -15.178 1.00 89.94 207 SER A CA 1
ATOM 1505 C C . SER A 1 207 ? 1.679 6.784 -15.058 1.00 89.94 207 SER A C 1
ATOM 1507 O O . SER A 1 207 ? 2.575 6.653 -15.890 1.00 89.94 207 SER A O 1
ATOM 1509 N N . ARG A 1 208 ? 1.511 5.924 -14.046 1.00 91.38 208 ARG A N 1
ATOM 1510 C CA . ARG A 1 208 ? 2.362 4.739 -13.826 1.00 91.38 208 ARG A CA 1
ATOM 1511 C C . ARG A 1 208 ? 2.387 3.826 -15.051 1.00 91.38 208 ARG A C 1
ATOM 1513 O O . ARG A 1 208 ? 3.452 3.386 -15.466 1.00 91.38 208 ARG A O 1
ATOM 1520 N N . THR A 1 209 ? 1.227 3.591 -15.663 1.00 91.56 209 THR A N 1
ATOM 1521 C CA . THR A 1 209 ? 1.102 2.755 -16.864 1.00 91.56 209 THR A CA 1
ATOM 1522 C C . THR A 1 209 ? 1.878 3.337 -18.044 1.00 91.56 209 THR A C 1
ATOM 1524 O O . THR A 1 209 ? 2.588 2.602 -18.725 1.00 91.56 209 THR A O 1
ATOM 1527 N N . ASP A 1 210 ? 1.793 4.653 -18.258 1.00 91.12 210 ASP A N 1
ATOM 1528 C CA . ASP A 1 210 ? 2.473 5.308 -19.384 1.00 91.12 210 ASP A CA 1
ATOM 1529 C C . ASP A 1 210 ? 3.992 5.337 -19.166 1.00 91.12 210 ASP A C 1
ATOM 1531 O O . ASP A 1 210 ? 4.764 5.105 -20.097 1.00 91.12 210 ASP A O 1
ATOM 1535 N N . LEU A 1 211 ? 4.439 5.553 -17.923 1.00 93.69 211 LEU A N 1
ATOM 1536 C CA . LEU A 1 211 ? 5.856 5.487 -17.562 1.00 93.69 211 LEU A CA 1
ATOM 1537 C C . LEU A 1 211 ? 6.426 4.075 -17.714 1.00 93.69 211 LEU A C 1
ATOM 1539 O O . LEU A 1 211 ? 7.553 3.920 -18.181 1.00 93.69 211 LEU A O 1
ATOM 1543 N N . LEU A 1 212 ? 5.648 3.049 -17.366 1.00 92.94 212 LEU A N 1
ATOM 1544 C CA . LEU A 1 212 ? 6.039 1.654 -17.544 1.00 92.94 212 LEU A CA 1
ATOM 1545 C C . LEU A 1 212 ? 6.186 1.295 -19.028 1.00 92.94 212 LEU A C 1
ATOM 1547 O O . LEU A 1 212 ? 7.169 0.660 -19.404 1.00 92.94 212 LEU A O 1
ATOM 1551 N N . ALA A 1 213 ? 5.245 1.738 -19.867 1.00 91.50 213 ALA A N 1
ATOM 1552 C CA . ALA A 1 213 ? 5.325 1.564 -21.315 1.00 91.50 213 ALA A CA 1
ATOM 1553 C C . ALA A 1 213 ? 6.543 2.299 -21.902 1.00 91.50 213 ALA A C 1
ATOM 1555 O O . ALA A 1 213 ? 7.320 1.711 -22.644 1.00 91.50 213 ALA A O 1
ATOM 1556 N N . THR A 1 214 ? 6.782 3.544 -21.479 1.00 94.00 214 THR A N 1
ATOM 1557 C CA . THR A 1 214 ? 7.948 4.337 -21.908 1.00 94.00 214 THR A CA 1
ATOM 1558 C C . THR A 1 214 ? 9.269 3.666 -21.516 1.00 94.00 214 THR A C 1
ATOM 1560 O O . THR A 1 214 ? 10.227 3.653 -22.288 1.00 94.00 214 THR A O 1
ATOM 1563 N N . TYR A 1 215 ? 9.336 3.080 -20.318 1.00 94.38 215 TYR A N 1
ATOM 1564 C CA . TYR A 1 215 ? 10.502 2.318 -19.880 1.00 94.38 215 TYR A CA 1
ATOM 1565 C C . TYR A 1 215 ? 10.740 1.082 -20.758 1.00 94.38 215 TYR A C 1
ATOM 1567 O O . TYR A 1 215 ? 11.885 0.796 -21.109 1.00 94.38 215 TYR A O 1
ATOM 1575 N N . GLN A 1 216 ? 9.672 0.365 -21.125 1.00 92.75 216 GLN A N 1
ATOM 1576 C CA . GLN A 1 216 ? 9.748 -0.797 -22.015 1.00 92.75 216 GLN A CA 1
ATOM 1577 C C . GLN A 1 216 ? 10.213 -0.401 -23.419 1.00 92.75 216 GLN A C 1
ATOM 1579 O O . GLN A 1 216 ? 11.125 -1.039 -23.933 1.00 92.75 216 GLN A O 1
ATOM 1584 N N . ASP A 1 217 ? 9.700 0.695 -23.984 1.00 92.94 217 ASP A N 1
ATOM 1585 C CA . ASP A 1 217 ? 10.154 1.209 -25.284 1.00 92.94 217 ASP A CA 1
ATOM 1586 C C . ASP A 1 217 ? 11.668 1.501 -25.275 1.00 92.94 217 ASP A C 1
ATOM 1588 O O . ASP A 1 217 ? 12.396 1.127 -26.197 1.00 92.94 217 ASP A O 1
ATOM 1592 N N . LEU A 1 218 ? 12.173 2.119 -24.201 1.00 95.06 218 LEU A N 1
ATOM 1593 C CA . LEU A 1 218 ? 13.607 2.370 -24.016 1.00 95.06 218 LEU A CA 1
ATOM 1594 C C . LEU A 1 218 ? 14.417 1.071 -23.876 1.00 95.06 218 LEU A C 1
ATOM 1596 O O . LEU A 1 218 ? 15.506 0.962 -24.440 1.00 95.06 218 LEU A O 1
ATOM 1600 N N . ALA A 1 219 ? 13.894 0.085 -23.142 1.00 93.25 219 ALA A N 1
ATOM 1601 C CA . ALA A 1 219 ? 14.539 -1.217 -22.972 1.00 93.25 219 ALA A CA 1
ATOM 1602 C C . ALA A 1 219 ? 14.595 -2.013 -24.288 1.00 93.25 219 ALA A C 1
ATOM 1604 O O . ALA A 1 219 ? 15.616 -2.632 -24.589 1.00 93.25 219 ALA A O 1
ATOM 1605 N N . ASP A 1 220 ? 13.544 -1.941 -25.104 1.00 93.62 220 ASP A N 1
ATOM 1606 C CA . ASP A 1 220 ? 13.486 -2.576 -26.420 1.00 93.62 220 ASP A CA 1
ATOM 1607 C C . ASP A 1 220 ? 14.488 -1.943 -27.395 1.00 93.62 220 ASP A C 1
ATOM 1609 O O . ASP A 1 220 ? 15.160 -2.657 -28.146 1.00 93.62 220 ASP A O 1
ATOM 1613 N N . ILE A 1 221 ? 14.641 -0.612 -27.369 1.00 93.44 221 ILE A N 1
ATOM 1614 C CA . ILE A 1 221 ? 15.676 0.079 -28.153 1.00 93.44 221 ILE A CA 1
ATOM 1615 C C . ILE A 1 221 ? 17.072 -0.363 -27.703 1.00 93.44 221 ILE A C 1
ATOM 1617 O O . ILE A 1 221 ? 17.891 -0.707 -28.556 1.00 93.44 221 ILE A O 1
ATOM 1621 N N . GLN A 1 222 ? 17.338 -0.413 -26.391 1.00 95.00 222 GLN A N 1
ATOM 1622 C CA . GLN A 1 222 ? 18.624 -0.884 -25.867 1.00 95.00 222 GLN A CA 1
ATOM 1623 C C . GLN A 1 222 ? 18.918 -2.318 -26.321 1.00 95.00 222 GLN A C 1
ATOM 1625 O O . GLN A 1 222 ? 19.994 -2.587 -26.842 1.00 95.00 222 GLN A O 1
ATOM 1630 N N . SER A 1 223 ? 17.941 -3.223 -26.217 1.00 93.88 223 SER A N 1
ATOM 1631 C CA . SER A 1 223 ? 18.107 -4.615 -26.643 1.00 93.88 223 SER A CA 1
ATOM 1632 C C . SER A 1 223 ? 18.411 -4.742 -28.141 1.00 93.88 223 SER A C 1
ATOM 1634 O O . SER A 1 223 ? 19.224 -5.582 -28.539 1.00 93.88 223 SER A O 1
ATOM 1636 N N . LYS A 1 224 ? 17.804 -3.896 -28.985 1.00 92.56 224 LYS A N 1
ATOM 1637 C CA . LYS A 1 224 ? 18.124 -3.839 -30.420 1.00 92.56 224 LYS A CA 1
ATOM 1638 C C . LYS A 1 224 ? 19.540 -3.334 -30.676 1.00 92.56 224 LYS A C 1
ATOM 1640 O O . LYS A 1 224 ? 20.239 -3.934 -31.491 1.00 92.56 224 LYS A O 1
ATOM 1645 N N . ILE A 1 225 ? 19.964 -2.282 -29.974 1.00 91.06 225 ILE A N 1
ATOM 1646 C CA . ILE A 1 225 ? 21.337 -1.768 -30.045 1.00 91.06 225 ILE A CA 1
ATOM 1647 C C . ILE A 1 225 ? 22.330 -2.865 -29.651 1.00 91.06 225 ILE A C 1
ATOM 1649 O O . ILE A 1 225 ? 23.262 -3.129 -30.408 1.00 91.06 225 ILE A O 1
ATOM 1653 N N . ASP A 1 226 ? 22.093 -3.560 -28.537 1.00 91.75 226 ASP A N 1
ATOM 1654 C CA . ASP A 1 226 ? 22.957 -4.643 -28.056 1.00 91.75 226 ASP A CA 1
ATOM 1655 C C . ASP A 1 226 ? 23.062 -5.779 -29.091 1.00 91.75 226 ASP A C 1
ATOM 1657 O O . ASP A 1 226 ? 24.149 -6.298 -29.359 1.00 91.75 226 ASP A O 1
ATOM 1661 N N . GLY A 1 227 ? 21.939 -6.147 -29.720 1.00 90.12 227 GLY A N 1
ATOM 1662 C CA . GLY A 1 227 ? 21.899 -7.150 -30.785 1.00 90.12 227 GLY A CA 1
ATOM 1663 C C . GLY A 1 227 ? 22.666 -6.725 -32.042 1.00 90.12 227 GLY A C 1
ATOM 1664 O O . GLY A 1 227 ? 23.432 -7.513 -32.601 1.00 90.12 227 GLY A O 1
ATOM 1665 N N . ASP A 1 228 ? 22.503 -5.474 -32.471 1.00 88.00 228 ASP A N 1
ATOM 1666 C CA . ASP A 1 228 ? 23.217 -4.906 -33.616 1.00 88.00 228 ASP A CA 1
ATOM 1667 C C . ASP A 1 228 ? 24.723 -4.756 -33.338 1.00 88.00 228 ASP A C 1
ATOM 1669 O O . ASP A 1 228 ? 25.548 -5.024 -34.219 1.00 88.00 228 ASP A O 1
ATOM 1673 N N . GLN A 1 229 ? 25.100 -4.414 -32.105 1.00 86.56 229 GLN A N 1
ATOM 1674 C CA . GLN A 1 229 ? 26.487 -4.357 -31.651 1.00 86.56 229 GLN A CA 1
ATOM 1675 C C . GLN A 1 229 ? 27.128 -5.746 -31.626 1.00 86.56 229 GLN A C 1
ATOM 1677 O O . GLN A 1 229 ? 28.222 -5.921 -32.166 1.00 86.56 229 GLN A O 1
ATOM 1682 N N . ALA A 1 230 ? 26.436 -6.757 -31.093 1.00 86.31 230 ALA A N 1
ATOM 1683 C CA . ALA A 1 230 ? 26.898 -8.146 -31.118 1.00 86.31 230 ALA A CA 1
ATOM 1684 C C . ALA A 1 230 ? 27.046 -8.691 -32.552 1.00 86.31 230 ALA A C 1
ATOM 1686 O O . ALA A 1 230 ? 27.940 -9.493 -32.824 1.00 86.31 230 ALA A O 1
ATOM 1687 N N . ALA A 1 231 ? 26.211 -8.221 -33.484 1.00 85.38 231 ALA A N 1
ATOM 1688 C CA . ALA A 1 231 ? 26.314 -8.526 -34.910 1.00 85.38 231 ALA A CA 1
ATOM 1689 C C . ALA A 1 231 ? 27.419 -7.730 -35.641 1.00 85.38 231 ALA A C 1
ATOM 1691 O O . ALA A 1 231 ? 27.616 -7.925 -36.841 1.00 85.38 231 ALA A O 1
ATOM 1692 N N . GLY A 1 232 ? 28.139 -6.842 -34.947 1.00 84.44 232 GLY A N 1
ATOM 1693 C CA . GLY A 1 232 ? 29.240 -6.052 -35.498 1.00 84.44 232 GLY A CA 1
ATOM 1694 C C . GLY A 1 232 ? 28.807 -4.864 -36.361 1.00 84.44 232 GLY A C 1
ATOM 1695 O O . GLY A 1 232 ? 29.638 -4.311 -37.077 1.00 84.44 232 GLY A O 1
ATOM 1696 N N . LYS A 1 233 ? 27.535 -4.447 -36.309 1.00 84.94 233 LYS A N 1
ATOM 1697 C CA . LYS A 1 233 ? 27.001 -3.372 -37.167 1.00 84.94 233 LYS A CA 1
ATOM 1698 C C . LYS A 1 233 ? 27.505 -1.972 -36.817 1.00 84.94 233 LYS A C 1
ATOM 1700 O O . LYS A 1 233 ? 27.366 -1.077 -37.638 1.00 84.94 233 LYS A O 1
ATOM 1705 N N . PHE A 1 234 ? 28.094 -1.798 -35.635 1.00 85.00 234 PHE A N 1
ATOM 1706 C CA . PHE A 1 234 ? 28.711 -0.545 -35.184 1.00 85.00 234 PHE A CA 1
ATOM 1707 C C . PHE A 1 234 ? 30.245 -0.569 -35.247 1.00 85.00 234 PHE A C 1
ATOM 1709 O O . PHE A 1 234 ? 30.903 0.311 -34.697 1.00 85.00 234 PHE A O 1
ATOM 1716 N N . LYS A 1 235 ? 30.833 -1.583 -35.897 1.00 83.94 235 LYS A N 1
ATOM 1717 C CA . LYS A 1 235 ? 32.284 -1.673 -36.060 1.00 83.94 235 LYS A CA 1
ATOM 1718 C C . LYS A 1 235 ? 32.757 -0.744 -37.172 1.00 83.94 235 LYS A C 1
ATOM 1720 O O . LYS A 1 235 ? 32.332 -0.858 -38.322 1.00 83.94 235 LYS A O 1
ATOM 1725 N N . LEU A 1 236 ? 33.681 0.147 -36.829 1.00 81.50 236 LEU A N 1
ATOM 1726 C CA . LEU A 1 236 ? 34.395 0.987 -37.780 1.00 81.50 236 LEU A CA 1
ATOM 1727 C C . LEU A 1 236 ? 35.434 0.165 -38.557 1.00 81.50 236 LEU A C 1
ATOM 1729 O O . LEU A 1 236 ? 35.732 -0.988 -38.238 1.00 81.50 236 LEU A O 1
ATOM 1733 N N . SER A 1 237 ? 36.012 0.756 -39.606 1.00 76.38 237 SER A N 1
ATOM 1734 C CA . SER A 1 237 ? 36.951 0.054 -40.496 1.00 76.38 237 SER A CA 1
ATOM 1735 C C . SER A 1 237 ? 38.247 -0.406 -39.811 1.00 76.38 237 SER A C 1
ATOM 1737 O O . SER A 1 237 ? 38.940 -1.269 -40.344 1.00 76.38 237 SER A O 1
ATOM 1739 N N . ASP A 1 238 ? 38.587 0.173 -38.659 1.00 76.38 238 ASP A N 1
ATOM 1740 C CA . ASP A 1 238 ? 39.719 -0.215 -37.811 1.00 76.38 238 ASP A CA 1
ATOM 1741 C C . ASP A 1 238 ? 39.353 -1.284 -36.761 1.00 76.38 238 ASP A C 1
ATOM 1743 O O . ASP A 1 238 ? 40.207 -1.708 -35.984 1.00 76.38 238 ASP A O 1
ATOM 1747 N N . GLY A 1 239 ? 38.096 -1.743 -36.748 1.00 73.81 239 GLY A N 1
ATOM 1748 C CA . GLY A 1 239 ? 37.567 -2.722 -35.800 1.00 73.81 239 GLY A CA 1
ATOM 1749 C C . GLY A 1 239 ? 37.168 -2.142 -34.439 1.00 73.81 239 GLY A C 1
ATOM 1750 O O . GLY A 1 239 ? 36.722 -2.904 -33.574 1.00 73.81 239 GLY A O 1
ATOM 1751 N N . SER A 1 240 ? 37.304 -0.828 -34.235 1.00 79.50 240 SER A N 1
ATOM 1752 C CA . SER A 1 240 ? 36.804 -0.149 -33.037 1.00 79.50 240 SER A CA 1
ATOM 1753 C C . SER A 1 240 ? 35.280 0.004 -33.074 1.00 79.50 240 SER A C 1
ATOM 1755 O O . SER A 1 240 ? 34.662 -0.054 -34.141 1.00 79.50 240 SER A O 1
ATOM 1757 N N . ASP A 1 241 ? 34.667 0.131 -31.897 1.00 75.88 241 ASP A N 1
ATOM 1758 C CA . ASP A 1 241 ? 33.261 0.524 -31.792 1.00 75.88 241 ASP A CA 1
ATOM 1759 C C . ASP A 1 241 ? 33.128 2.029 -32.020 1.00 75.88 241 ASP A C 1
ATOM 1761 O O . ASP A 1 241 ? 33.999 2.808 -31.623 1.00 75.88 241 ASP A O 1
ATOM 1765 N N . ASP A 1 242 ? 32.027 2.426 -32.645 1.00 77.75 242 ASP A N 1
ATOM 1766 C CA . ASP A 1 242 ? 31.702 3.831 -32.830 1.00 77.75 242 ASP A CA 1
ATOM 1767 C C . ASP A 1 242 ? 31.517 4.554 -31.473 1.00 77.75 242 ASP A C 1
ATOM 1769 O O . ASP A 1 242 ? 30.703 4.120 -30.650 1.00 77.75 242 ASP A O 1
ATOM 1773 N N . PRO A 1 243 ? 32.269 5.638 -31.192 1.00 78.25 243 PRO A N 1
ATOM 1774 C CA . PRO A 1 243 ? 32.219 6.314 -29.895 1.00 78.25 243 PRO A CA 1
ATOM 1775 C C . PRO A 1 243 ? 30.886 7.027 -29.637 1.00 78.25 243 PRO A C 1
ATOM 1777 O O . PRO A 1 243 ? 30.518 7.229 -28.479 1.00 78.25 243 PRO A O 1
ATOM 1780 N N . ASP A 1 244 ? 30.153 7.391 -30.690 1.00 82.31 244 ASP A N 1
ATOM 1781 C CA . ASP A 1 244 ? 28.885 8.110 -30.589 1.00 82.31 244 ASP A CA 1
ATOM 1782 C C . ASP A 1 244 ? 27.724 7.186 -30.174 1.00 82.31 244 ASP A C 1
ATOM 1784 O O . ASP A 1 244 ? 26.764 7.648 -29.542 1.00 82.31 244 ASP A O 1
ATOM 1788 N N . LEU A 1 245 ? 27.865 5.868 -30.373 1.00 88.75 245 LEU A N 1
ATOM 1789 C CA . LEU A 1 245 ? 26.965 4.850 -29.820 1.00 88.75 245 LEU A CA 1
ATOM 1790 C C . LEU A 1 245 ? 26.867 4.925 -28.290 1.00 88.75 245 LEU A C 1
ATOM 1792 O O . LEU A 1 245 ? 25.773 4.810 -27.734 1.00 88.75 245 LEU A O 1
ATOM 1796 N N . VAL A 1 246 ? 27.991 5.183 -27.608 1.00 88.88 246 VAL A N 1
ATOM 1797 C CA . VAL A 1 246 ? 28.036 5.320 -26.140 1.00 88.88 246 VAL A CA 1
ATOM 1798 C C . VAL A 1 246 ? 27.144 6.468 -25.673 1.00 88.88 246 VAL A C 1
ATOM 1800 O O . VAL A 1 246 ? 26.499 6.368 -24.627 1.00 88.88 246 VAL A O 1
ATOM 1803 N N . ALA A 1 247 ? 27.065 7.556 -26.444 1.00 90.62 247 ALA A N 1
ATOM 1804 C CA . ALA A 1 247 ? 26.191 8.679 -26.122 1.00 90.62 247 ALA A CA 1
ATOM 1805 C C . ALA A 1 247 ? 24.707 8.291 -26.232 1.00 90.62 247 ALA A C 1
ATOM 1807 O O . ALA A 1 247 ? 23.908 8.683 -25.379 1.00 90.62 247 ALA A O 1
ATOM 1808 N N . VAL A 1 248 ? 24.337 7.485 -27.236 1.00 92.12 248 VAL A N 1
ATOM 1809 C CA . VAL A 1 248 ? 22.962 6.987 -27.405 1.00 92.12 248 VAL A CA 1
ATOM 1810 C C . VAL A 1 248 ? 22.577 6.054 -26.256 1.00 92.12 248 VAL A C 1
ATOM 1812 O O . VAL A 1 248 ? 21.551 6.278 -25.613 1.00 92.12 248 VAL A O 1
ATOM 1815 N N . THR A 1 249 ? 23.414 5.065 -25.930 1.00 94.44 249 THR A N 1
ATOM 1816 C CA . THR A 1 249 ? 23.148 4.137 -24.815 1.00 94.44 249 THR A CA 1
ATOM 1817 C C . THR A 1 249 ? 23.123 4.855 -23.463 1.00 94.44 249 THR A C 1
ATOM 1819 O O . THR A 1 249 ? 22.312 4.528 -22.597 1.00 94.44 249 THR A O 1
ATOM 1822 N N . SER A 1 250 ? 23.954 5.887 -23.281 1.00 95.00 250 SER A N 1
ATOM 1823 C CA . SER A 1 250 ? 23.925 6.724 -22.072 1.00 95.00 250 SER A CA 1
ATOM 1824 C C . SER A 1 250 ? 22.619 7.515 -21.958 1.00 95.00 250 SER A C 1
ATOM 1826 O O . SER A 1 250 ? 22.018 7.536 -20.889 1.00 95.00 250 SER A O 1
ATOM 1828 N N . SER A 1 251 ? 22.122 8.092 -23.060 1.00 94.81 251 SER A N 1
ATOM 1829 C CA . SER A 1 251 ? 20.827 8.793 -23.089 1.00 94.81 251 SER A CA 1
ATOM 1830 C C . SER A 1 251 ? 19.659 7.868 -22.720 1.00 94.81 251 SER A C 1
ATOM 1832 O O . SER A 1 251 ? 18.761 8.268 -21.974 1.00 94.81 251 SER A O 1
ATOM 1834 N N . ILE A 1 252 ? 19.687 6.609 -23.178 1.00 95.31 252 ILE A N 1
ATOM 1835 C CA . ILE A 1 252 ? 18.703 5.588 -22.785 1.00 95.31 252 ILE A CA 1
ATOM 1836 C C . ILE A 1 252 ? 18.766 5.334 -21.276 1.00 95.31 252 ILE A C 1
ATOM 1838 O O . ILE A 1 252 ? 17.739 5.425 -20.601 1.00 95.31 252 ILE A O 1
ATOM 1842 N N . SER A 1 253 ? 19.965 5.072 -20.747 1.00 94.88 253 SER A N 1
ATOM 1843 C CA . SER A 1 253 ? 20.186 4.821 -19.318 1.00 94.88 253 SER A CA 1
ATOM 1844 C C . SER A 1 253 ? 19.712 5.993 -18.451 1.00 94.88 253 SER A C 1
ATOM 1846 O O . SER A 1 253 ? 18.985 5.794 -17.477 1.00 94.88 253 SER A O 1
ATOM 1848 N N . ASP A 1 254 ? 20.019 7.231 -18.846 1.00 95.50 254 ASP A N 1
ATOM 1849 C CA . ASP A 1 254 ? 19.590 8.440 -18.137 1.00 95.50 254 ASP A CA 1
ATOM 1850 C C . ASP A 1 254 ? 18.061 8.582 -18.107 1.00 95.50 254 ASP A C 1
ATOM 1852 O O . ASP A 1 254 ? 17.473 8.926 -17.076 1.00 95.50 254 ASP A O 1
ATOM 1856 N N . LYS A 1 255 ? 17.389 8.310 -19.232 1.00 95.38 255 LYS A N 1
ATOM 1857 C CA . LYS A 1 255 ? 15.922 8.342 -19.328 1.00 95.38 255 LYS A CA 1
ATOM 1858 C C . LYS A 1 255 ? 15.280 7.234 -18.490 1.00 95.38 255 LYS A C 1
ATOM 1860 O O . LYS A 1 255 ? 14.348 7.513 -17.736 1.00 95.38 255 LYS A O 1
ATOM 1865 N N . GLN A 1 256 ? 15.803 6.010 -18.556 1.00 95.12 256 GLN A N 1
ATOM 1866 C CA . GLN A 1 256 ? 15.354 4.892 -17.722 1.00 95.12 256 GLN A CA 1
ATOM 1867 C C . GLN A 1 256 ? 15.538 5.198 -16.234 1.00 95.12 256 GLN A C 1
ATOM 1869 O O . GLN A 1 256 ? 14.609 5.010 -15.450 1.00 95.12 256 GLN A O 1
ATOM 1874 N N . LYS A 1 257 ? 16.696 5.742 -15.845 1.00 93.94 257 LYS A N 1
ATOM 1875 C CA . LYS A 1 257 ? 16.987 6.133 -14.464 1.00 93.94 257 LYS A CA 1
ATOM 1876 C C . LYS A 1 257 ? 15.987 7.158 -13.937 1.00 93.94 257 LYS A C 1
ATOM 1878 O O . LYS A 1 257 ? 15.488 6.986 -12.831 1.00 93.94 257 LYS A O 1
ATOM 1883 N N . LYS A 1 258 ? 15.637 8.180 -14.724 1.00 94.31 258 LYS A N 1
ATOM 1884 C CA . LYS A 1 258 ? 14.609 9.163 -14.337 1.00 94.31 258 LYS A CA 1
ATOM 1885 C C . LYS A 1 258 ? 13.268 8.499 -14.019 1.00 94.31 258 LYS A C 1
A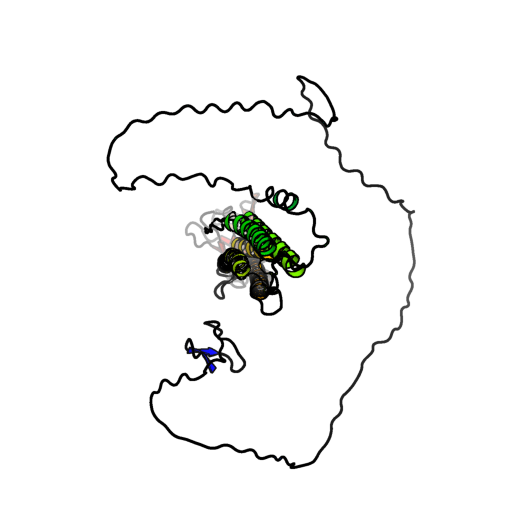TOM 1887 O O . LYS A 1 258 ? 12.633 8.858 -13.030 1.00 94.31 258 LYS A O 1
ATOM 1892 N N . ILE A 1 259 ? 12.854 7.525 -14.831 1.00 94.75 259 ILE A N 1
ATOM 1893 C CA . ILE A 1 259 ? 11.617 6.768 -14.604 1.00 94.75 259 ILE A CA 1
ATOM 1894 C C . ILE A 1 259 ? 11.725 5.949 -13.308 1.00 94.75 259 ILE A C 1
ATOM 1896 O O . ILE A 1 259 ? 10.844 6.038 -12.456 1.00 94.75 259 ILE A O 1
ATOM 1900 N N . VAL A 1 260 ? 12.820 5.209 -13.112 1.00 93.75 260 VAL A N 1
ATOM 1901 C CA . VAL A 1 260 ? 13.049 4.401 -11.898 1.00 93.75 260 VAL A CA 1
ATOM 1902 C C . VAL A 1 260 ? 13.070 5.264 -10.634 1.00 93.75 260 VAL A C 1
ATOM 1904 O O . VAL A 1 260 ? 12.423 4.922 -9.643 1.00 93.75 260 VAL A O 1
ATOM 1907 N N . ASP A 1 261 ? 13.760 6.405 -10.671 1.00 92.94 261 ASP A N 1
ATOM 1908 C CA . ASP A 1 261 ? 13.840 7.343 -9.550 1.00 92.94 261 ASP A CA 1
ATOM 1909 C C . ASP A 1 261 ? 12.446 7.901 -9.197 1.00 92.94 261 ASP A C 1
ATOM 1911 O O . ASP A 1 261 ? 12.108 8.031 -8.016 1.00 92.94 261 ASP A O 1
ATOM 1915 N N . TRP A 1 262 ? 11.601 8.164 -10.202 1.00 94.75 262 TRP A N 1
ATOM 1916 C CA . TRP A 1 262 ? 10.209 8.572 -9.994 1.00 94.75 262 TRP A CA 1
ATOM 1917 C C . TRP A 1 262 ? 9.391 7.486 -9.289 1.00 94.75 262 TRP A C 1
ATOM 1919 O O . TRP A 1 262 ? 8.759 7.770 -8.269 1.00 94.75 262 TRP A O 1
ATOM 1929 N N . PHE A 1 263 ? 9.451 6.239 -9.769 1.00 94.69 263 PHE A N 1
ATOM 1930 C CA . PHE A 1 263 ? 8.730 5.125 -9.148 1.00 94.69 263 PHE A CA 1
ATOM 1931 C C . PHE A 1 263 ? 9.191 4.901 -7.710 1.00 94.69 263 PHE A C 1
ATOM 1933 O O . PHE A 1 263 ? 8.358 4.790 -6.813 1.00 94.69 263 PHE A O 1
ATOM 1940 N N . SER A 1 264 ? 10.504 4.892 -7.464 1.00 92.94 264 SER A N 1
ATOM 1941 C CA . SER A 1 264 ? 11.064 4.738 -6.116 1.00 92.94 264 SER A CA 1
ATOM 1942 C C . SER A 1 264 ? 10.566 5.836 -5.166 1.00 92.94 264 SER A C 1
ATOM 1944 O O . SER A 1 264 ? 10.158 5.549 -4.037 1.00 92.94 264 SER A O 1
ATOM 1946 N N . SER A 1 265 ? 10.515 7.088 -5.633 1.00 93.56 265 SER A N 1
ATOM 1947 C CA . SER A 1 265 ? 9.969 8.211 -4.864 1.00 93.56 265 SER A CA 1
ATOM 1948 C C . SER A 1 265 ? 8.480 8.027 -4.537 1.00 93.56 265 SER A C 1
ATOM 1950 O O . SER A 1 265 ? 8.078 8.191 -3.380 1.00 93.56 265 SER A O 1
ATOM 1952 N N . ASP A 1 266 ? 7.665 7.620 -5.516 1.00 94.06 266 ASP A N 1
ATOM 1953 C CA . ASP A 1 266 ? 6.236 7.353 -5.310 1.00 94.06 266 ASP A CA 1
ATOM 1954 C C . ASP A 1 266 ? 6.004 6.189 -4.332 1.00 94.06 266 ASP A C 1
ATOM 1956 O O . ASP A 1 266 ? 5.232 6.323 -3.377 1.00 94.06 266 ASP A O 1
ATOM 1960 N N . TYR A 1 267 ? 6.738 5.079 -4.483 1.00 94.88 267 TYR A N 1
ATOM 1961 C CA . TYR A 1 267 ? 6.693 3.952 -3.547 1.00 94.88 267 TYR A CA 1
ATOM 1962 C C . TYR A 1 267 ? 7.013 4.393 -2.124 1.00 94.88 267 TYR A C 1
ATOM 1964 O O . TYR A 1 267 ? 6.261 4.083 -1.199 1.00 94.88 267 TYR A O 1
ATOM 1972 N N . LYS A 1 268 ? 8.088 5.165 -1.936 1.00 94.75 268 LYS A N 1
ATOM 1973 C CA . LYS A 1 268 ? 8.469 5.694 -0.624 1.00 94.75 268 LYS A CA 1
ATOM 1974 C C . LYS A 1 268 ? 7.372 6.574 -0.027 1.00 94.75 268 LYS A C 1
ATOM 1976 O O . LYS A 1 268 ? 7.051 6.420 1.155 1.00 94.75 268 LYS A O 1
ATOM 1981 N N . LYS A 1 269 ? 6.773 7.462 -0.826 1.00 95.19 269 LYS A N 1
ATOM 1982 C CA . LYS A 1 269 ? 5.687 8.359 -0.398 1.00 95.19 269 LYS A CA 1
ATOM 1983 C C . LYS A 1 269 ? 4.464 7.558 0.053 1.00 95.19 269 LYS A C 1
ATOM 1985 O O . LYS A 1 269 ? 3.973 7.758 1.164 1.00 95.19 269 LYS A O 1
ATOM 1990 N N . ARG A 1 270 ? 4.010 6.606 -0.766 1.00 95.44 270 ARG A N 1
ATOM 1991 C CA . ARG A 1 270 ? 2.825 5.774 -0.496 1.00 95.44 270 ARG A CA 1
ATOM 1992 C C . ARG A 1 270 ? 3.032 4.808 0.667 1.00 95.44 270 ARG A C 1
ATOM 1994 O O . ARG A 1 270 ? 2.123 4.641 1.480 1.00 95.44 270 ARG A O 1
ATOM 2001 N N . LEU A 1 271 ? 4.221 4.216 0.777 1.00 96.75 271 LEU A N 1
ATOM 2002 C CA . LEU A 1 271 ? 4.593 3.358 1.900 1.00 96.75 271 LEU A CA 1
ATOM 2003 C C . LEU A 1 271 ? 4.576 4.136 3.214 1.00 96.75 271 LEU A C 1
ATOM 2005 O O . LEU A 1 271 ? 3.979 3.671 4.175 1.00 96.75 271 LEU A O 1
ATOM 2009 N N . THR A 1 272 ? 5.169 5.331 3.234 1.00 95.69 272 THR A N 1
ATOM 2010 C CA . THR A 1 272 ? 5.188 6.197 4.424 1.00 95.69 272 THR A CA 1
ATOM 2011 C C . THR A 1 272 ? 3.780 6.640 4.822 1.00 95.69 272 THR A C 1
ATOM 2013 O O . THR A 1 272 ? 3.436 6.629 5.996 1.00 95.69 272 THR A O 1
ATOM 2016 N N . ALA A 1 273 ? 2.928 6.985 3.853 1.00 95.25 273 ALA A N 1
ATOM 2017 C CA . ALA A 1 273 ? 1.548 7.379 4.134 1.00 95.25 273 ALA A CA 1
ATOM 2018 C C . ALA A 1 273 ? 0.674 6.225 4.662 1.00 95.25 273 ALA A C 1
ATOM 2020 O O . ALA A 1 273 ? -0.334 6.471 5.322 1.00 95.25 273 ALA A O 1
ATOM 2021 N N . SER A 1 274 ? 1.039 4.978 4.349 1.00 95.94 274 SER A N 1
ATOM 2022 C CA . SER A 1 274 ? 0.246 3.787 4.683 1.00 95.94 274 SER A CA 1
ATOM 2023 C C . SER A 1 274 ? 0.841 2.958 5.823 1.00 95.94 274 SER A C 1
ATOM 2025 O O . SER A 1 274 ? 0.214 1.990 6.249 1.00 95.94 274 SER A O 1
ATOM 2027 N N . SER A 1 275 ? 2.041 3.290 6.307 1.00 96.06 275 SER A N 1
ATOM 2028 C CA . SER A 1 275 ? 2.690 2.567 7.397 1.00 96.06 275 SER A CA 1
ATOM 2029 C C . SER A 1 275 ? 2.020 2.824 8.746 1.00 96.06 275 SER A C 1
ATOM 2031 O O . SER A 1 275 ? 1.265 3.780 8.933 1.00 96.06 275 SER A O 1
ATOM 2033 N N . PHE A 1 276 ? 2.299 1.928 9.683 1.00 95.38 276 PHE A N 1
ATOM 2034 C CA . PHE A 1 276 ? 1.950 2.057 11.085 1.00 95.38 276 PHE A CA 1
ATOM 2035 C C . PHE A 1 276 ? 3.190 2.495 11.859 1.00 95.38 276 PHE A C 1
ATOM 2037 O O . PHE A 1 276 ? 4.240 1.847 11.777 1.00 95.38 276 PHE A O 1
ATOM 2044 N N . ASP A 1 277 ? 3.056 3.590 12.596 1.00 91.44 277 ASP A N 1
ATOM 2045 C CA . ASP A 1 277 ? 4.114 4.117 13.450 1.00 91.44 277 ASP A CA 1
ATOM 2046 C C . ASP A 1 277 ? 4.120 3.397 14.805 1.00 91.44 277 ASP A C 1
ATOM 2048 O O . ASP A 1 277 ? 3.130 2.803 15.222 1.00 91.44 277 ASP A O 1
ATOM 2052 N N . GLU A 1 278 ? 5.222 3.482 15.552 1.00 88.06 278 GLU A N 1
ATOM 2053 C CA . GLU A 1 278 ? 5.321 2.851 16.883 1.00 88.06 278 GLU A CA 1
ATOM 2054 C C . GLU A 1 278 ? 4.346 3.453 17.917 1.00 88.06 278 GLU A C 1
ATOM 2056 O O . GLU A 1 278 ? 4.066 2.839 18.944 1.00 88.06 278 GLU A O 1
ATOM 2061 N N . ALA A 1 279 ? 3.815 4.652 17.655 1.00 88.69 279 ALA A N 1
ATOM 2062 C CA . ALA A 1 279 ? 2.777 5.280 18.472 1.00 88.69 279 ALA A CA 1
ATOM 2063 C C . ALA A 1 279 ? 1.353 4.800 18.122 1.00 88.69 279 ALA A C 1
ATOM 2065 O O . ALA A 1 279 ? 0.409 5.070 18.874 1.00 88.69 279 ALA A O 1
ATOM 2066 N N . ASP A 1 280 ? 1.177 4.112 16.990 1.00 90.62 280 ASP A N 1
ATOM 2067 C CA . ASP A 1 280 ? -0.115 3.571 16.590 1.00 90.62 280 ASP A CA 1
ATOM 2068 C C . ASP A 1 280 ? -0.485 2.386 17.493 1.00 90.62 280 ASP A C 1
ATOM 2070 O O . ASP A 1 280 ? 0.286 1.450 17.703 1.00 90.62 280 ASP A O 1
ATOM 2074 N N . SER A 1 281 ? -1.695 2.425 18.048 1.00 89.69 281 SER A N 1
ATOM 2075 C CA . SER A 1 281 ? -2.173 1.455 19.031 1.00 89.69 281 SER A CA 1
ATOM 2076 C C . SER A 1 281 ? -3.676 1.213 18.875 1.00 89.69 281 SER A C 1
ATOM 2078 O O . SER A 1 281 ? -4.392 2.002 18.256 1.00 89.69 281 SER A O 1
ATOM 2080 N N . ALA A 1 282 ? -4.180 0.139 19.487 1.00 85.38 282 ALA A N 1
ATOM 2081 C CA . ALA A 1 282 ? -5.616 -0.144 19.550 1.00 85.38 282 ALA A CA 1
ATOM 2082 C C . ALA A 1 282 ? -6.402 0.882 20.405 1.00 85.38 282 ALA A C 1
ATOM 2084 O O . ALA A 1 282 ? -7.626 0.796 20.531 1.00 85.38 282 ALA A O 1
A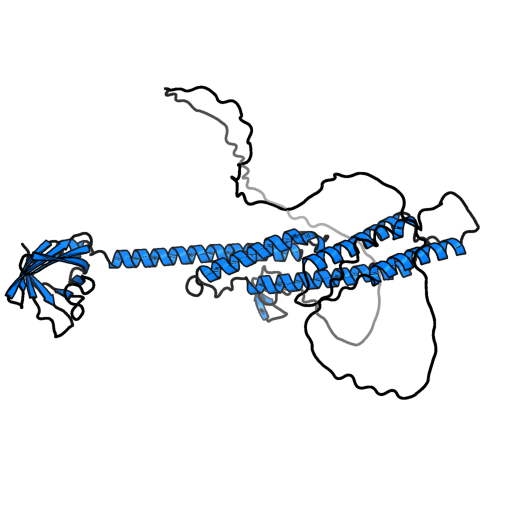TOM 2085 N N . ASP A 1 283 ? -5.709 1.833 21.037 1.00 81.38 283 ASP A N 1
ATOM 2086 C CA . ASP A 1 283 ? -6.307 2.964 21.747 1.00 81.38 283 ASP A CA 1
ATOM 2087 C C . ASP A 1 283 ? -6.412 4.216 20.869 1.00 81.38 283 ASP A C 1
ATOM 2089 O O . ASP A 1 283 ? -7.304 5.033 21.090 1.00 81.38 283 ASP A O 1
ATOM 2093 N N . THR A 1 284 ? -5.522 4.364 19.884 1.00 85.56 284 THR A N 1
ATOM 2094 C CA . THR A 1 284 ? -5.390 5.578 19.066 1.00 85.56 284 THR A CA 1
ATOM 2095 C C . THR A 1 284 ? -5.982 5.438 17.668 1.00 85.56 284 THR A C 1
ATOM 2097 O O . THR A 1 284 ? -6.367 6.450 17.084 1.00 85.56 284 THR A O 1
ATOM 2100 N N . LEU A 1 285 ? -6.090 4.214 17.139 1.00 88.62 285 LEU A N 1
ATOM 2101 C CA . LEU A 1 285 ? -6.637 3.943 15.810 1.00 88.62 285 LEU A CA 1
ATOM 2102 C C . LEU A 1 285 ? -7.964 3.179 15.862 1.00 88.62 285 LEU A C 1
ATOM 2104 O O . LEU A 1 285 ? -8.148 2.252 16.652 1.00 88.62 285 LEU A O 1
ATOM 2108 N N . ASP A 1 286 ? -8.876 3.540 14.959 1.00 87.50 286 ASP A N 1
ATOM 2109 C CA . ASP A 1 286 ? -10.117 2.810 14.711 1.00 87.50 286 ASP A CA 1
ATOM 2110 C C . ASP A 1 286 ? -9.953 1.739 13.613 1.00 87.50 286 ASP A C 1
ATOM 2112 O O . ASP A 1 286 ? -9.013 1.760 12.813 1.00 87.50 286 ASP A O 1
ATOM 2116 N N . GLN A 1 287 ? -10.903 0.801 13.556 1.00 88.81 287 GLN A N 1
ATOM 2117 C CA . GLN A 1 287 ? -10.871 -0.330 12.624 1.00 88.81 287 GLN A CA 1
ATOM 2118 C C . GLN A 1 287 ? -10.863 0.119 11.151 1.00 88.81 287 GLN A C 1
ATOM 2120 O O . GLN A 1 287 ? -10.147 -0.469 10.346 1.00 88.81 287 GLN A O 1
ATOM 2125 N N . THR A 1 288 ? -11.584 1.191 10.803 1.00 90.69 288 THR A N 1
ATOM 2126 C CA . THR A 1 288 ? -11.652 1.719 9.428 1.00 90.69 288 THR A CA 1
ATOM 2127 C C . THR A 1 288 ? -10.296 2.256 8.987 1.00 90.69 288 THR A C 1
ATOM 2129 O O . THR A 1 288 ? -9.852 1.990 7.870 1.00 90.69 288 THR A O 1
ATOM 2132 N N . THR A 1 289 ? -9.613 2.986 9.871 1.00 92.75 289 THR A N 1
ATOM 2133 C CA . THR A 1 289 ? -8.269 3.510 9.606 1.00 92.75 289 THR A CA 1
ATOM 2134 C C . THR A 1 289 ? -7.263 2.375 9.404 1.00 92.75 289 THR A C 1
ATOM 2136 O O . THR A 1 289 ? -6.484 2.407 8.447 1.00 92.75 289 THR A O 1
ATOM 2139 N N . ILE A 1 290 ? -7.310 1.343 10.253 1.00 93.50 290 ILE A N 1
ATOM 2140 C CA . ILE A 1 290 ? -6.443 0.161 10.136 1.00 93.50 290 ILE A CA 1
ATOM 2141 C C . ILE A 1 290 ? -6.693 -0.567 8.806 1.00 93.50 290 ILE A C 1
ATOM 2143 O O . ILE A 1 290 ? -5.746 -0.828 8.062 1.00 93.50 290 ILE A O 1
ATOM 2147 N N . ASP A 1 291 ? -7.954 -0.842 8.468 1.00 92.69 291 ASP A N 1
ATOM 2148 C CA . ASP A 1 291 ? -8.324 -1.560 7.243 1.00 92.69 291 ASP A CA 1
ATOM 2149 C C . ASP A 1 291 ? -7.957 -0.781 5.975 1.00 92.69 291 ASP A C 1
ATOM 2151 O O . ASP A 1 291 ? -7.479 -1.365 4.996 1.00 92.69 291 ASP A O 1
ATOM 2155 N N . SER A 1 292 ? -8.125 0.544 6.001 1.00 95.44 292 SER A N 1
ATOM 2156 C CA . SER A 1 292 ? -7.741 1.435 4.905 1.00 95.44 292 SER A CA 1
ATOM 2157 C C . SER A 1 292 ? -6.232 1.385 4.643 1.00 95.44 292 SER A C 1
ATOM 2159 O O . SER A 1 292 ? -5.809 1.132 3.511 1.00 95.44 292 SER A O 1
ATOM 2161 N N . ARG A 1 293 ? -5.405 1.520 5.691 1.00 97.50 293 ARG A N 1
ATOM 2162 C CA . ARG A 1 293 ? -3.938 1.437 5.569 1.00 97.50 293 ARG A CA 1
ATOM 2163 C C . ARG A 1 293 ? -3.472 0.053 5.107 1.00 97.50 293 ARG A C 1
ATOM 2165 O O . ARG A 1 293 ? -2.651 -0.036 4.198 1.00 97.50 293 ARG A O 1
ATOM 2172 N N . ILE A 1 294 ? -4.039 -1.032 5.648 1.00 97.31 294 ILE A N 1
ATOM 2173 C CA . ILE A 1 294 ? -3.737 -2.404 5.191 1.00 97.31 294 ILE A CA 1
ATOM 2174 C C . ILE A 1 294 ? -4.087 -2.580 3.710 1.00 97.31 294 ILE A C 1
ATOM 2176 O O . ILE A 1 294 ? -3.321 -3.188 2.963 1.00 97.31 294 ILE A O 1
ATOM 2180 N N . SER A 1 295 ? -5.232 -2.057 3.271 1.00 97.44 295 SER A N 1
ATOM 2181 C CA . SER A 1 295 ? -5.655 -2.137 1.869 1.00 97.44 295 SER A CA 1
ATOM 2182 C C . SER A 1 295 ? -4.709 -1.361 0.952 1.00 97.44 295 SER A C 1
ATOM 2184 O O . SER A 1 295 ? -4.300 -1.879 -0.085 1.00 97.44 295 SER A O 1
ATOM 2186 N N . ALA A 1 296 ? -4.283 -0.164 1.362 1.00 97.44 296 ALA A N 1
ATOM 2187 C CA . ALA A 1 296 ? -3.291 0.620 0.633 1.00 97.44 296 ALA A CA 1
ATOM 2188 C C . ALA A 1 296 ? -1.938 -0.107 0.523 1.00 97.44 296 ALA A C 1
ATOM 2190 O O . ALA A 1 296 ? -1.351 -0.136 -0.557 1.00 97.44 296 ALA A O 1
ATOM 2191 N N . LEU A 1 297 ? -1.479 -0.761 1.597 1.00 98.31 297 LEU A N 1
ATOM 2192 C CA . LEU A 1 297 ? -0.254 -1.568 1.588 1.00 98.31 297 LEU A CA 1
ATOM 2193 C C . LEU A 1 297 ? -0.361 -2.794 0.666 1.00 98.31 297 LEU A C 1
ATOM 2195 O O . LEU A 1 297 ? 0.595 -3.102 -0.038 1.00 98.31 297 LEU A O 1
ATOM 2199 N N . LYS A 1 298 ? -1.514 -3.473 0.617 1.00 97.38 298 LYS A N 1
ATOM 2200 C CA . LYS A 1 298 ? -1.754 -4.597 -0.312 1.00 97.38 298 LYS A CA 1
ATOM 2201 C C . LYS A 1 298 ? -1.778 -4.157 -1.776 1.00 97.38 298 LYS A C 1
ATOM 2203 O O . LYS A 1 298 ? -1.277 -4.870 -2.644 1.00 97.38 298 LYS A O 1
ATOM 2208 N N . ASN A 1 299 ? -2.334 -2.979 -2.050 1.00 96.50 299 ASN A N 1
ATOM 2209 C CA . ASN A 1 299 ? -2.254 -2.387 -3.382 1.00 96.50 299 ASN A CA 1
ATOM 2210 C C . ASN A 1 299 ? -0.800 -2.053 -3.728 1.00 96.50 299 ASN A C 1
ATOM 2212 O O . ASN A 1 299 ? -0.355 -2.356 -4.825 1.00 96.50 299 ASN A O 1
ATOM 2216 N N . LEU A 1 300 ? -0.036 -1.506 -2.776 1.00 96.75 300 LEU A N 1
ATOM 2217 C CA . LEU A 1 300 ? 1.381 -1.205 -2.979 1.00 96.75 300 LEU A CA 1
ATOM 2218 C C . LEU A 1 300 ? 2.222 -2.463 -3.236 1.00 96.75 300 LEU A C 1
ATOM 2220 O O . LEU A 1 300 ? 3.128 -2.420 -4.061 1.00 96.75 300 LEU A O 1
ATOM 2224 N N . GLN A 1 301 ? 1.899 -3.565 -2.553 1.00 96.56 301 GLN A N 1
ATOM 2225 C CA . GLN A 1 301 ? 2.458 -4.890 -2.819 1.00 96.56 301 GLN A CA 1
ATOM 2226 C C . GLN A 1 301 ? 2.195 -5.283 -4.280 1.00 96.56 301 GLN A C 1
ATOM 2228 O O . GLN A 1 301 ? 3.120 -5.381 -5.078 1.00 96.56 301 GLN A O 1
ATOM 2233 N N . THR A 1 302 ? 0.921 -5.333 -4.670 1.00 95.81 302 THR A N 1
ATOM 2234 C CA . THR A 1 302 ? 0.518 -5.690 -6.039 1.00 95.81 302 THR A CA 1
ATOM 2235 C C . THR A 1 302 ? 1.210 -4.825 -7.098 1.00 95.81 302 THR A C 1
ATOM 2237 O O . THR A 1 302 ? 1.686 -5.335 -8.112 1.00 95.81 302 THR A O 1
ATOM 2240 N N . ASP A 1 303 ? 1.304 -3.518 -6.855 1.00 94.62 303 ASP A N 1
ATOM 2241 C CA . ASP A 1 303 ? 1.971 -2.586 -7.757 1.00 94.62 303 ASP A CA 1
ATOM 2242 C C . ASP A 1 303 ? 3.465 -2.905 -7.902 1.00 94.62 303 ASP A C 1
ATOM 2244 O O . ASP A 1 303 ? 3.972 -2.910 -9.020 1.00 94.62 303 ASP A O 1
ATOM 2248 N N . ILE A 1 304 ? 4.189 -3.173 -6.805 1.00 93.44 304 ILE A N 1
ATOM 2249 C CA . ILE A 1 304 ? 5.629 -3.487 -6.873 1.00 93.44 304 ILE A CA 1
ATOM 2250 C C . ILE A 1 304 ? 5.909 -4.798 -7.601 1.00 93.44 304 ILE A C 1
ATOM 2252 O O . ILE A 1 304 ? 6.898 -4.888 -8.330 1.00 93.44 304 ILE A O 1
ATOM 2256 N N . GLU A 1 305 ? 5.014 -5.781 -7.500 1.00 92.12 305 GLU A N 1
ATOM 2257 C CA . GLU A 1 305 ? 5.128 -7.004 -8.290 1.00 92.12 305 GLU A CA 1
ATOM 2258 C C . GLU A 1 305 ? 4.828 -6.783 -9.780 1.00 92.12 305 GLU A C 1
ATOM 2260 O O . GLU A 1 305 ? 5.563 -7.292 -10.631 1.00 92.12 305 GLU A O 1
ATOM 2265 N N . ASN A 1 306 ? 3.792 -6.010 -10.116 1.00 91.81 306 ASN A N 1
ATOM 2266 C CA . ASN A 1 306 ? 3.435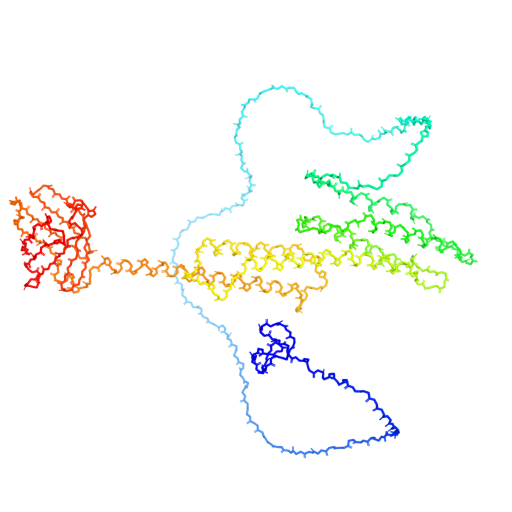 -5.719 -11.510 1.00 91.81 306 ASN A CA 1
ATOM 2267 C C . ASN A 1 306 ? 4.507 -4.893 -12.227 1.00 91.81 306 ASN A C 1
ATOM 2269 O O . ASN A 1 306 ? 4.726 -5.036 -13.429 1.00 91.81 306 ASN A O 1
ATOM 2273 N N . GLU A 1 307 ? 5.209 -4.050 -11.481 1.00 93.38 307 GLU A N 1
ATOM 2274 C CA . GLU A 1 307 ? 6.215 -3.136 -12.008 1.00 93.38 307 GLU A CA 1
ATOM 2275 C C . GLU A 1 307 ? 7.632 -3.682 -11.830 1.00 93.38 307 GLU A C 1
ATOM 2277 O O . GLU A 1 307 ? 8.613 -2.960 -11.973 1.00 93.38 307 GLU A O 1
ATOM 2282 N N . ARG A 1 308 ? 7.785 -4.990 -11.588 1.00 91.06 308 ARG A N 1
ATOM 2283 C CA . ARG A 1 308 ? 9.096 -5.629 -11.393 1.00 91.06 308 ARG A CA 1
ATOM 2284 C C . ARG A 1 308 ? 10.103 -5.322 -12.510 1.00 91.06 308 ARG A C 1
ATOM 2286 O O . ARG A 1 308 ? 11.302 -5.288 -12.254 1.00 91.06 308 ARG A O 1
ATOM 2293 N N . VAL A 1 309 ? 9.630 -5.089 -13.736 1.00 89.56 309 VAL A N 1
ATOM 2294 C CA . VAL A 1 309 ? 10.476 -4.786 -14.902 1.00 89.56 309 VAL A CA 1
ATOM 2295 C C . VAL A 1 309 ? 11.322 -3.520 -14.725 1.00 89.56 309 VAL A C 1
ATOM 2297 O O . VAL A 1 309 ? 12.477 -3.532 -15.139 1.00 89.56 309 VAL A O 1
ATOM 2300 N N . ILE A 1 310 ? 10.823 -2.476 -14.048 1.00 91.50 310 ILE A N 1
ATOM 2301 C CA . ILE A 1 310 ? 11.597 -1.236 -13.832 1.00 91.50 310 ILE A CA 1
ATOM 2302 C C . ILE A 1 310 ? 12.755 -1.430 -12.847 1.00 91.50 310 ILE A C 1
ATOM 2304 O O . ILE A 1 310 ? 13.711 -0.661 -12.843 1.00 91.50 310 ILE A O 1
ATOM 2308 N N . TRP A 1 311 ? 12.691 -2.478 -12.025 1.00 87.50 311 TRP A N 1
ATOM 2309 C CA . TRP A 1 311 ? 13.746 -2.829 -11.080 1.00 87.50 311 TRP A CA 1
ATOM 2310 C C . TRP A 1 311 ? 14.857 -3.656 -11.737 1.00 87.50 311 TRP A C 1
ATOM 2312 O O . TRP A 1 311 ? 15.911 -3.847 -11.132 1.00 87.50 311 TRP A O 1
ATOM 2322 N N . GLY A 1 312 ? 14.660 -4.131 -12.975 1.00 82.75 312 GLY A N 1
ATOM 2323 C CA . GLY A 1 312 ? 15.658 -4.871 -13.746 1.00 82.75 312 GLY A CA 1
ATOM 2324 C C . GLY A 1 312 ? 16.309 -6.012 -12.951 1.00 82.75 312 GLY A C 1
ATOM 2325 O O . GLY A 1 312 ? 15.636 -6.837 -12.329 1.00 82.75 312 GLY A O 1
ATOM 2326 N N . GLY A 1 313 ? 17.646 -6.045 -12.946 1.00 78.81 313 GLY A N 1
ATOM 2327 C CA . GLY A 1 313 ? 18.431 -6.993 -12.144 1.00 78.81 313 GLY A CA 1
ATOM 2328 C C . GLY A 1 313 ? 18.461 -6.691 -10.636 1.00 78.81 313 GLY A C 1
ATOM 2329 O O . GLY A 1 313 ? 18.857 -7.551 -9.850 1.00 78.81 313 GLY A O 1
ATOM 2330 N N . ASN A 1 314 ? 18.009 -5.510 -10.202 1.00 81.25 314 ASN A N 1
ATOM 2331 C CA . ASN A 1 314 ? 18.003 -5.067 -8.805 1.00 81.25 314 ASN A CA 1
ATOM 2332 C C . ASN A 1 314 ? 16.783 -5.612 -8.036 1.00 81.25 314 ASN A C 1
ATOM 2334 O O . ASN A 1 314 ? 16.067 -4.873 -7.369 1.00 81.25 314 ASN A O 1
ATOM 2338 N N . THR A 1 315 ? 16.521 -6.915 -8.158 1.00 86.00 315 THR A N 1
ATOM 2339 C CA . THR A 1 315 ? 15.415 -7.622 -7.478 1.00 86.00 315 THR A CA 1
ATOM 2340 C C . THR A 1 315 ? 15.904 -8.689 -6.494 1.00 86.00 315 THR A C 1
ATOM 2342 O O . THR A 1 315 ? 15.111 -9.285 -5.764 1.00 86.00 315 THR A O 1
ATOM 2345 N N . GLY A 1 316 ? 17.220 -8.924 -6.443 1.00 84.25 316 GLY A N 1
ATOM 2346 C CA . GLY A 1 316 ? 17.857 -9.890 -5.550 1.00 84.25 316 GLY A CA 1
ATOM 2347 C C . GLY A 1 316 ? 17.859 -9.475 -4.074 1.00 84.25 316 GLY A C 1
ATOM 2348 O O . GLY A 1 316 ? 17.428 -8.385 -3.699 1.00 84.25 316 GLY A O 1
ATOM 2349 N N . LYS A 1 317 ? 18.372 -10.350 -3.205 1.00 86.81 317 LYS A N 1
ATOM 2350 C CA . LYS A 1 317 ? 18.483 -10.077 -1.764 1.00 86.81 317 LYS A CA 1
ATOM 2351 C C . LYS A 1 317 ? 19.384 -8.860 -1.512 1.00 86.81 317 LYS A C 1
ATOM 2353 O O . LYS A 1 317 ? 20.518 -8.843 -1.975 1.00 86.81 317 LYS A O 1
ATOM 2358 N N . GLY A 1 318 ? 18.891 -7.893 -0.738 1.00 85.88 318 GLY A N 1
ATOM 2359 C CA . GLY A 1 318 ? 19.621 -6.660 -0.420 1.00 85.88 318 GLY A CA 1
ATOM 2360 C C . GLY A 1 318 ? 19.399 -5.525 -1.423 1.00 85.88 318 GLY A C 1
ATOM 2361 O O . GLY A 1 318 ? 19.944 -4.447 -1.228 1.00 85.88 318 GLY A O 1
ATOM 2362 N N . SER A 1 319 ? 18.586 -5.748 -2.460 1.00 90.12 319 SER A N 1
ATOM 2363 C CA . SER A 1 319 ? 18.141 -4.698 -3.380 1.00 90.12 319 SER A CA 1
ATOM 2364 C C . SER A 1 319 ? 17.104 -3.766 -2.758 1.00 90.12 319 SER A C 1
ATOM 2366 O O . SER A 1 319 ? 16.376 -4.159 -1.836 1.00 90.12 319 SER A O 1
ATOM 2368 N N . ASP A 1 320 ? 16.947 -2.584 -3.355 1.00 88.88 320 ASP A N 1
ATOM 2369 C CA . ASP A 1 320 ? 15.865 -1.646 -3.038 1.00 88.88 320 ASP A CA 1
ATOM 2370 C C . ASP A 1 320 ? 14.489 -2.297 -3.202 1.00 88.88 320 ASP A C 1
ATOM 2372 O O . ASP A 1 320 ? 13.647 -2.189 -2.312 1.00 88.88 320 ASP A O 1
ATOM 2376 N N . TYR A 1 321 ? 14.289 -3.059 -4.284 1.00 92.94 321 TYR A N 1
ATOM 2377 C CA . TYR A 1 321 ? 13.074 -3.844 -4.503 1.00 92.94 321 TYR A CA 1
ATOM 2378 C C . TYR A 1 321 ? 12.780 -4.756 -3.306 1.00 92.94 321 TYR A C 1
ATOM 2380 O O . TYR A 1 321 ? 11.694 -4.712 -2.726 1.00 92.94 321 TYR A O 1
ATOM 2388 N N . SER A 1 322 ? 13.769 -5.553 -2.884 1.00 93.00 322 SER A N 1
ATOM 2389 C CA . SER A 1 322 ? 13.601 -6.471 -1.755 1.00 93.00 322 SER A CA 1
ATOM 2390 C C . SER A 1 322 ? 13.342 -5.731 -0.438 1.00 93.00 322 SER A C 1
ATOM 2392 O O . SER A 1 322 ? 12.564 -6.204 0.389 1.00 93.00 322 SER A O 1
ATOM 2394 N N . SER A 1 323 ? 13.941 -4.550 -0.259 1.00 93.62 323 SER A N 1
ATOM 2395 C CA . SER A 1 323 ? 13.720 -3.681 0.899 1.00 93.62 323 SER A CA 1
ATOM 2396 C C . SER A 1 323 ? 12.273 -3.184 0.958 1.00 93.62 323 SER A C 1
ATOM 2398 O O . SER A 1 323 ? 11.614 -3.331 1.991 1.00 93.62 323 SER A O 1
ATOM 2400 N N . TYR A 1 324 ? 11.734 -2.690 -0.162 1.00 95.00 324 TYR A N 1
ATOM 2401 C CA . TYR A 1 324 ? 10.335 -2.271 -0.254 1.00 95.00 324 TYR A CA 1
ATOM 2402 C C . TYR A 1 324 ? 9.371 -3.432 0.003 1.00 95.00 324 TYR A C 1
ATOM 2404 O O . TYR A 1 324 ? 8.488 -3.298 0.849 1.00 95.00 324 TYR A O 1
ATOM 2412 N N . VAL A 1 325 ? 9.564 -4.584 -0.650 1.00 95.19 325 VAL A N 1
ATOM 2413 C CA . VAL A 1 325 ? 8.714 -5.776 -0.458 1.00 95.19 325 VAL A CA 1
ATOM 2414 C C . VAL A 1 325 ? 8.709 -6.229 1.006 1.00 95.19 325 VAL A C 1
ATOM 2416 O O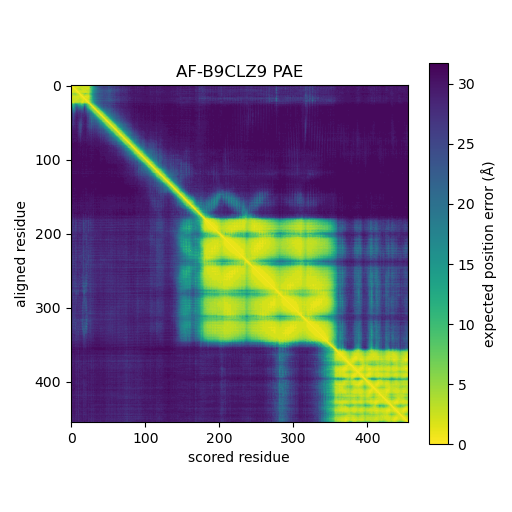 . VAL A 1 325 ? 7.643 -6.472 1.583 1.00 95.19 325 VAL A O 1
ATOM 2419 N N . ASN A 1 326 ? 9.884 -6.296 1.639 1.00 96.12 326 ASN A N 1
ATOM 2420 C CA . ASN A 1 326 ? 10.002 -6.678 3.046 1.00 96.12 326 ASN A CA 1
ATOM 2421 C C . ASN A 1 326 ? 9.287 -5.679 3.958 1.00 96.12 326 ASN A C 1
ATOM 2423 O O . ASN A 1 326 ? 8.519 -6.083 4.830 1.00 96.12 326 ASN A O 1
ATOM 2427 N N . ARG A 1 327 ? 9.488 -4.377 3.730 1.00 96.56 327 ARG A N 1
ATOM 2428 C CA . ARG A 1 327 ? 8.873 -3.329 4.548 1.00 96.56 327 ARG A CA 1
ATOM 2429 C C . ARG A 1 327 ? 7.355 -3.295 4.385 1.00 96.56 327 ARG A C 1
ATOM 2431 O O . ARG A 1 327 ? 6.652 -3.182 5.383 1.00 96.56 327 ARG A O 1
ATOM 2438 N N . ILE A 1 328 ? 6.831 -3.457 3.170 1.00 97.81 328 ILE A N 1
ATOM 2439 C CA . ILE A 1 328 ? 5.384 -3.581 2.926 1.00 97.81 328 ILE A CA 1
ATOM 2440 C C . ILE A 1 328 ? 4.821 -4.783 3.694 1.00 97.81 328 ILE A C 1
ATOM 2442 O O . ILE A 1 328 ? 3.836 -4.650 4.422 1.00 97.81 328 ILE A O 1
ATOM 2446 N N . THR A 1 329 ? 5.484 -5.937 3.597 1.00 97.31 329 THR A N 1
ATOM 2447 C CA . THR A 1 329 ? 5.074 -7.170 4.286 1.00 97.31 329 THR A CA 1
ATOM 2448 C C . THR A 1 329 ? 5.051 -6.991 5.805 1.00 97.31 329 THR A C 1
ATOM 2450 O O . THR A 1 329 ? 4.084 -7.377 6.466 1.00 97.31 329 THR A O 1
ATOM 2453 N N . GLU A 1 330 ? 6.086 -6.364 6.366 1.00 97.50 330 GLU A N 1
ATOM 2454 C CA . GLU A 1 330 ? 6.172 -6.069 7.795 1.00 97.50 330 GLU A CA 1
ATOM 2455 C C . GLU A 1 330 ? 5.028 -5.155 8.255 1.00 97.50 330 GLU A C 1
ATOM 2457 O O . GLU A 1 330 ? 4.375 -5.428 9.264 1.00 97.50 330 GLU A O 1
ATOM 2462 N N . GLN A 1 331 ? 4.736 -4.099 7.496 1.00 97.88 331 GLN A N 1
ATOM 2463 C CA . GLN A 1 331 ? 3.678 -3.145 7.828 1.00 97.88 331 GLN A CA 1
ATOM 2464 C C . GLN A 1 331 ? 2.280 -3.773 7.736 1.00 97.88 331 GLN A C 1
ATOM 2466 O O . GLN A 1 331 ? 1.436 -3.528 8.599 1.00 97.88 331 GLN A O 1
ATOM 2471 N N . ILE A 1 332 ? 2.046 -4.667 6.769 1.00 97.81 332 ILE A N 1
ATOM 2472 C CA . ILE A 1 332 ? 0.810 -5.463 6.701 1.00 97.81 332 ILE A CA 1
ATOM 2473 C C . ILE A 1 332 ? 0.682 -6.361 7.938 1.00 97.81 332 ILE A C 1
ATOM 2475 O O . ILE A 1 332 ? -0.395 -6.452 8.535 1.00 97.81 332 ILE A O 1
ATOM 2479 N N . ALA A 1 333 ? 1.766 -7.022 8.355 1.00 97.62 333 ALA A N 1
ATOM 2480 C CA . ALA A 1 333 ? 1.761 -7.862 9.551 1.00 97.62 333 ALA A CA 1
ATOM 2481 C C . ALA A 1 333 ? 1.461 -7.048 10.823 1.00 97.62 333 ALA A C 1
ATOM 2483 O O . ALA A 1 333 ? 0.649 -7.482 11.647 1.00 97.62 333 ALA A O 1
ATOM 2484 N N . ARG A 1 334 ? 2.052 -5.853 10.953 1.00 96.69 334 ARG A N 1
ATOM 2485 C CA . ARG A 1 334 ? 1.783 -4.907 12.049 1.00 96.69 334 ARG A CA 1
ATOM 2486 C C . ARG A 1 334 ? 0.319 -4.466 12.073 1.00 96.69 334 ARG A C 1
ATOM 2488 O O . ARG A 1 334 ? -0.327 -4.616 13.108 1.00 96.69 334 ARG A O 1
ATOM 2495 N N . GLY A 1 335 ? -0.240 -4.044 10.938 1.00 95.94 335 GLY A N 1
ATOM 2496 C CA . GLY A 1 335 ? -1.658 -3.678 10.837 1.00 95.94 335 GLY A CA 1
ATOM 2497 C C . GLY A 1 335 ? -2.601 -4.824 11.219 1.00 95.94 335 GLY A C 1
ATOM 2498 O O . GLY A 1 335 ? -3.540 -4.637 11.992 1.00 95.94 335 GLY A O 1
ATOM 2499 N N . ASN A 1 336 ? -2.322 -6.047 10.754 1.00 94.00 336 ASN A N 1
ATOM 2500 C CA . ASN A 1 336 ? -3.115 -7.229 11.109 1.00 94.00 336 ASN A CA 1
ATOM 2501 C C . ASN A 1 336 ? -3.055 -7.550 12.611 1.00 94.00 336 ASN A C 1
ATOM 2503 O O . ASN A 1 336 ? -4.054 -7.975 13.196 1.00 94.00 336 ASN A O 1
ATOM 2507 N N . LYS A 1 337 ? -1.889 -7.374 13.244 1.00 95.69 337 LYS A N 1
ATOM 2508 C CA . LYS A 1 337 ? -1.742 -7.518 14.697 1.00 95.69 337 LYS A CA 1
ATOM 2509 C C . LYS A 1 337 ? -2.597 -6.477 15.422 1.00 95.69 337 LYS A C 1
ATOM 2511 O O . LYS A 1 337 ? -3.357 -6.846 16.314 1.00 95.69 337 LYS A O 1
ATOM 2516 N N . LEU A 1 338 ? -2.531 -5.222 14.985 1.00 93.69 338 LEU A N 1
ATOM 2517 C CA . LEU A 1 338 ? -3.282 -4.120 15.574 1.00 93.69 338 LEU A CA 1
ATOM 2518 C C . LEU A 1 338 ? -4.799 -4.320 15.474 1.00 93.69 338 LEU A C 1
ATOM 2520 O O . LEU A 1 338 ? -5.515 -4.146 16.457 1.00 93.69 338 LEU A O 1
ATOM 2524 N N . SER A 1 339 ? -5.291 -4.774 14.317 1.00 90.94 339 SER A N 1
ATOM 2525 C CA . SER A 1 339 ? -6.711 -5.102 14.144 1.00 90.94 339 SER A CA 1
ATOM 2526 C C . SER A 1 339 ? -7.164 -6.203 15.110 1.00 90.94 339 SER A C 1
ATOM 2528 O O . SER A 1 339 ? -8.214 -6.078 15.740 1.00 90.94 339 SER A O 1
ATOM 2530 N N . LYS A 1 340 ? -6.356 -7.256 15.308 1.00 92.25 340 LYS A N 1
ATOM 2531 C CA . LYS A 1 340 ? -6.664 -8.316 16.286 1.00 92.25 340 LYS A CA 1
ATOM 2532 C C . LYS A 1 340 ? -6.694 -7.791 17.722 1.00 92.25 340 LYS A C 1
ATOM 2534 O O . LYS A 1 340 ? -7.555 -8.199 18.501 1.00 92.25 340 LYS A O 1
ATOM 2539 N N . GLU A 1 341 ? -5.772 -6.902 18.084 1.00 91.19 341 GLU A N 1
ATOM 2540 C CA . GLU A 1 341 ? -5.744 -6.268 19.407 1.00 91.19 341 GLU A CA 1
ATOM 2541 C C . GLU A 1 341 ? -6.983 -5.395 19.639 1.00 91.19 341 GLU A C 1
ATOM 2543 O O . GLU A 1 341 ? -7.620 -5.513 20.689 1.00 91.19 341 GLU A O 1
ATOM 2548 N N . LEU A 1 342 ? -7.391 -4.609 18.638 1.00 86.94 342 LEU A N 1
ATOM 2549 C CA . LEU A 1 342 ? -8.605 -3.793 18.689 1.00 86.94 342 LEU A CA 1
ATOM 2550 C C . LEU A 1 342 ? -9.869 -4.655 18.823 1.00 86.94 342 LEU A C 1
ATOM 2552 O O . LEU A 1 342 ? -10.723 -4.380 19.666 1.00 86.94 342 LEU A O 1
ATOM 2556 N N . GLN A 1 343 ? -9.970 -5.747 18.061 1.00 83.56 343 GLN A N 1
ATOM 2557 C CA . GLN A 1 343 ? -11.075 -6.703 18.185 1.00 83.56 343 GLN A CA 1
ATOM 2558 C C . GLN A 1 343 ? -11.134 -7.327 19.581 1.00 83.56 343 GLN A C 1
ATOM 2560 O O . GLN A 1 343 ? -12.201 -7.371 20.192 1.00 83.56 343 GLN A O 1
ATOM 2565 N N . LYS A 1 344 ? -9.989 -7.759 20.124 1.00 86.31 344 LYS A N 1
ATOM 2566 C CA . LYS A 1 344 ? -9.910 -8.322 21.477 1.00 86.31 344 LYS A CA 1
ATOM 2567 C C . LYS A 1 344 ? -10.309 -7.298 22.538 1.00 86.31 344 LYS A C 1
ATOM 2569 O O . LYS A 1 344 ? -11.003 -7.651 23.488 1.00 86.31 344 LYS A O 1
ATOM 2574 N N . LYS A 1 345 ? -9.902 -6.038 22.381 1.00 80.44 345 LYS A N 1
ATOM 2575 C CA . LYS A 1 345 ? -10.293 -4.943 23.275 1.00 80.44 345 LYS A CA 1
ATOM 2576 C C . LYS A 1 345 ? -11.799 -4.691 23.228 1.00 80.44 345 LYS A C 1
ATOM 2578 O O . LYS A 1 345 ? -12.415 -4.602 24.284 1.00 80.44 345 LYS A O 1
ATOM 2583 N N . ASN A 1 346 ? -12.391 -4.646 22.035 1.00 76.12 346 ASN A N 1
ATOM 2584 C CA . ASN A 1 346 ? -13.834 -4.464 21.859 1.00 76.12 346 ASN A CA 1
ATOM 2585 C C . ASN A 1 346 ? -14.642 -5.647 22.416 1.00 76.12 346 ASN A C 1
ATOM 2587 O O . ASN A 1 346 ? -15.712 -5.461 22.987 1.00 76.12 346 ASN A O 1
ATOM 2591 N N . GLN A 1 347 ? -14.116 -6.868 22.315 1.00 74.69 347 GLN A N 1
ATOM 2592 C CA . GLN A 1 347 ? -14.707 -8.040 22.965 1.00 74.69 347 GLN A CA 1
ATOM 2593 C C . GLN A 1 347 ? -14.552 -7.991 24.489 1.00 74.69 347 GLN A C 1
ATOM 2595 O O . GLN A 1 347 ? -15.475 -8.357 25.207 1.00 74.69 347 GLN A O 1
ATOM 2600 N N . ALA A 1 348 ? -13.413 -7.522 25.006 1.00 69.50 348 ALA A N 1
ATOM 2601 C CA . ALA A 1 348 ? -13.191 -7.380 26.441 1.00 69.50 348 ALA A CA 1
ATOM 2602 C C . ALA A 1 348 ? -14.059 -6.273 27.056 1.00 69.50 348 ALA A C 1
ATOM 2604 O O . ALA A 1 348 ? -14.560 -6.449 28.162 1.00 69.50 348 ALA A O 1
ATOM 2605 N N . SER A 1 349 ? -14.277 -5.155 26.357 1.00 60.72 349 SER A N 1
ATOM 2606 C CA . SER A 1 349 ? -15.211 -4.114 26.795 1.00 60.72 349 SER A CA 1
ATOM 2607 C C . SER A 1 349 ? -16.660 -4.599 26.740 1.00 60.72 349 SER A C 1
ATOM 2609 O O . SER A 1 349 ? -17.388 -4.363 27.699 1.00 60.72 349 SER A O 1
ATOM 2611 N N . ALA A 1 350 ? -17.053 -5.352 25.706 1.00 57.94 350 ALA A N 1
ATOM 2612 C CA . ALA A 1 350 ? -18.365 -5.998 25.643 1.00 57.94 350 ALA A CA 1
ATOM 2613 C C . ALA A 1 350 ? -18.561 -7.013 26.785 1.00 57.94 350 ALA A C 1
ATOM 2615 O O . ALA A 1 350 ? -19.547 -6.947 27.509 1.00 57.94 350 ALA A O 1
ATOM 2616 N N . HIS A 1 351 ? -17.578 -7.879 27.034 1.00 51.12 351 HIS A N 1
ATOM 2617 C CA . HIS A 1 351 ? -17.637 -8.876 28.104 1.00 51.12 351 HIS A CA 1
ATOM 2618 C C . HIS A 1 351 ? -17.566 -8.252 29.513 1.00 51.12 351 HIS A C 1
ATOM 2620 O O . HIS A 1 351 ? -18.162 -8.768 30.457 1.00 51.12 351 HIS A O 1
ATOM 2626 N N . ASN A 1 352 ? -16.859 -7.131 29.693 1.00 52.03 352 ASN A N 1
ATOM 2627 C CA . ASN A 1 352 ? -16.876 -6.377 30.951 1.00 52.03 352 ASN A CA 1
ATOM 2628 C C . ASN A 1 352 ? -18.200 -5.621 31.150 1.00 52.03 352 ASN A C 1
ATOM 2630 O O . ASN A 1 352 ? -18.669 -5.546 32.284 1.00 52.03 352 ASN A O 1
ATOM 2634 N N . ALA A 1 353 ? -18.829 -5.130 30.079 1.00 49.31 353 ALA A N 1
ATOM 2635 C CA . ALA A 1 353 ? -20.178 -4.568 30.131 1.00 49.31 353 ALA A CA 1
ATOM 2636 C C . ALA A 1 353 ? -21.227 -5.646 30.472 1.00 49.31 353 ALA A C 1
ATOM 2638 O O . ALA A 1 353 ? -22.092 -5.412 31.317 1.00 49.31 353 ALA A O 1
ATOM 2639 N N . GLU A 1 354 ? -21.097 -6.856 29.917 1.00 48.06 354 GLU A N 1
ATOM 2640 C CA . GLU A 1 354 ? -21.949 -8.010 30.245 1.00 48.06 354 GLU A CA 1
ATOM 2641 C C . GLU A 1 354 ? -21.732 -8.502 31.689 1.00 48.06 354 GLU A C 1
ATOM 2643 O O . GLU A 1 354 ? -22.699 -8.766 32.402 1.00 48.06 354 GLU A O 1
ATOM 2648 N N . LYS A 1 355 ? -20.486 -8.535 32.190 1.00 45.88 355 LYS A N 1
ATOM 2649 C CA . LYS A 1 355 ? -20.203 -8.864 33.602 1.00 45.88 355 LYS A CA 1
ATOM 2650 C C . LYS A 1 355 ? -20.610 -7.777 34.597 1.00 45.88 355 LYS A C 1
ATOM 2652 O O . LYS A 1 355 ? -20.877 -8.122 35.743 1.00 45.88 355 LYS A O 1
ATOM 2657 N N . SER A 1 356 ? -20.677 -6.502 34.203 1.00 46.84 356 SER A N 1
ATOM 2658 C CA . SER A 1 356 ? -21.289 -5.464 35.050 1.00 46.84 356 SER A CA 1
ATOM 2659 C C . SER A 1 356 ? -22.821 -5.496 35.019 1.00 46.84 356 SER A C 1
ATOM 2661 O O . SER A 1 356 ? -23.452 -4.898 35.884 1.00 46.84 356 SER A O 1
ATOM 2663 N N . GLY A 1 357 ? -23.409 -6.196 34.039 1.00 55.22 357 GLY A N 1
ATOM 2664 C CA . GLY A 1 357 ? -24.851 -6.370 33.862 1.00 55.22 357 GLY A CA 1
ATOM 2665 C C . GLY A 1 357 ? -25.457 -7.573 34.594 1.00 55.22 357 GLY A C 1
ATOM 2666 O O . GLY A 1 357 ? -26.671 -7.613 34.761 1.00 55.22 357 GLY A O 1
ATOM 2667 N N . GLN A 1 358 ? -24.652 -8.540 35.055 1.00 63.00 358 GLN A N 1
ATOM 2668 C CA . GLN A 1 358 ? -25.152 -9.683 35.825 1.00 63.00 358 GLN A CA 1
ATOM 2669 C C . GLN A 1 358 ? -24.839 -9.558 37.324 1.00 63.00 358 GLN A C 1
ATOM 2671 O O . GLN A 1 358 ? -23.690 -9.316 37.704 1.00 63.00 358 GLN A O 1
ATOM 2676 N N . PRO A 1 359 ? -25.828 -9.784 38.204 1.00 68.38 359 PRO A N 1
ATOM 2677 C CA . PRO A 1 359 ? -25.618 -9.755 39.645 1.00 68.38 359 PRO A CA 1
ATOM 2678 C C . PRO A 1 359 ? -24.636 -10.850 40.079 1.00 68.38 359 PRO A C 1
ATOM 2680 O O . PRO A 1 359 ? -24.723 -11.996 39.629 1.00 68.38 359 PRO A O 1
ATOM 2683 N N . SER A 1 360 ? -23.702 -10.521 40.978 1.00 75.81 360 SER A N 1
ATOM 2684 C CA . SER A 1 360 ? -22.760 -11.508 41.534 1.00 75.81 360 SER A CA 1
ATOM 2685 C C . SER A 1 360 ? -23.499 -12.652 42.242 1.00 75.81 360 SER A C 1
ATOM 2687 O O . SER A 1 360 ? -24.609 -12.464 42.729 1.00 75.81 360 SER A O 1
ATOM 2689 N N . LYS A 1 361 ? -22.885 -13.834 42.388 1.00 80.00 361 LYS A N 1
ATOM 2690 C CA . LYS A 1 361 ? -23.539 -14.981 43.053 1.00 80.00 361 LYS A CA 1
ATOM 2691 C C . LYS A 1 361 ? -24.036 -14.659 44.472 1.00 80.00 361 LYS A C 1
ATOM 2693 O O . LYS A 1 361 ? -25.143 -15.030 44.832 1.00 80.00 361 LYS A O 1
ATOM 26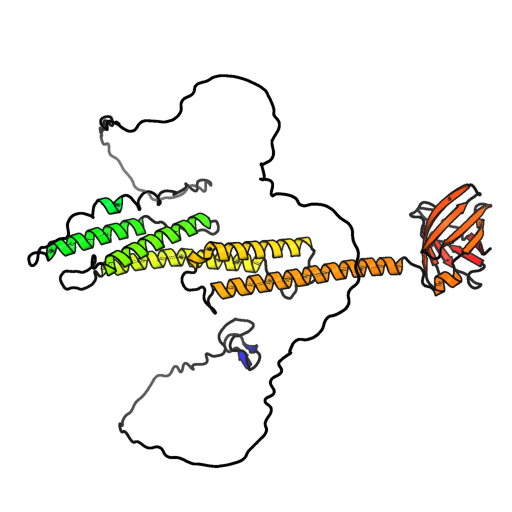98 N N . LYS A 1 362 ? -23.269 -13.874 45.233 1.00 82.75 362 LYS A N 1
ATOM 2699 C CA . LYS A 1 362 ? -23.684 -13.391 46.558 1.00 82.75 362 LYS A CA 1
ATOM 2700 C C . LYS A 1 362 ? -24.846 -12.392 46.504 1.00 82.75 362 LYS A C 1
ATOM 2702 O O . LYS A 1 362 ? -25.700 -12.398 47.385 1.00 82.75 362 LYS A O 1
ATOM 2707 N N . ALA A 1 363 ? -24.877 -11.534 45.483 1.00 85.19 363 ALA A N 1
ATOM 2708 C CA . ALA A 1 363 ? -26.004 -10.639 45.243 1.00 85.19 363 ALA A CA 1
ATOM 2709 C C . ALA A 1 363 ? -27.255 -11.439 44.858 1.00 85.19 363 ALA A C 1
ATOM 2711 O O . ALA A 1 363 ? -28.335 -11.152 45.361 1.00 85.19 363 ALA A O 1
ATOM 2712 N N . GLN A 1 364 ? -27.111 -12.484 44.039 1.00 88.12 364 GLN A N 1
ATOM 2713 C CA . GLN A 1 364 ? -28.214 -13.380 43.700 1.00 88.12 364 GLN A CA 1
ATOM 2714 C C . GLN A 1 364 ? -28.786 -14.048 44.957 1.00 88.12 364 GLN A C 1
ATOM 2716 O O . GLN A 1 364 ? -29.986 -13.957 45.193 1.00 88.12 364 GLN A O 1
ATOM 2721 N N . ASP A 1 365 ? -27.930 -14.619 45.811 1.00 87.81 365 ASP A N 1
ATOM 2722 C CA . ASP A 1 365 ? -28.353 -15.282 47.054 1.00 87.81 365 ASP A CA 1
ATOM 2723 C C . ASP A 1 365 ? -29.122 -14.339 48.005 1.00 87.81 365 ASP A C 1
ATOM 2725 O O . ASP A 1 365 ? -30.025 -14.772 48.726 1.00 87.81 365 ASP A O 1
ATOM 2729 N N . LYS A 1 366 ? -28.792 -13.040 48.003 1.00 90.06 366 LYS A N 1
ATOM 2730 C CA . LYS A 1 366 ? -29.445 -12.030 48.848 1.00 90.06 366 LYS A CA 1
ATOM 2731 C C . LYS A 1 366 ? -30.735 -11.479 48.228 1.00 90.06 366 LYS A C 1
ATOM 2733 O O . LYS A 1 366 ? -31.775 -11.449 48.893 1.00 90.06 366 LYS A O 1
ATOM 2738 N N . TRP A 1 367 ? -30.668 -11.030 46.977 1.00 92.94 367 TRP A N 1
ATOM 2739 C CA . TRP A 1 367 ? -31.693 -10.183 46.359 1.00 92.94 367 TRP A CA 1
ATOM 2740 C C . TRP A 1 367 ? -32.669 -10.929 45.455 1.00 92.94 367 TRP A C 1
ATOM 2742 O O . TRP A 1 367 ? -33.769 -10.440 45.256 1.00 92.94 367 TRP A O 1
ATOM 2752 N N . VAL A 1 368 ? -32.338 -12.106 44.916 1.00 93.62 368 VAL A N 1
ATOM 2753 C CA . VAL A 1 368 ? -33.275 -12.832 44.035 1.00 93.62 368 VAL A CA 1
ATOM 2754 C C . VAL A 1 368 ? -34.511 -13.250 44.820 1.00 93.62 368 VAL A C 1
ATOM 2756 O O . VAL A 1 368 ? -34.402 -13.858 45.889 1.00 93.62 368 VAL A O 1
ATOM 2759 N N . GLY A 1 369 ? -35.691 -12.936 44.292 1.00 93.56 369 GLY A N 1
ATOM 2760 C CA . GLY A 1 369 ? -36.974 -13.262 44.905 1.00 93.56 369 GLY A CA 1
ATOM 2761 C C . GLY A 1 369 ? -38.092 -12.309 44.505 1.00 93.56 369 GLY A C 1
ATOM 2762 O O . GLY A 1 369 ? -37.895 -11.391 43.711 1.00 93.56 369 GLY A O 1
ATOM 2763 N N . THR A 1 370 ? -39.270 -12.555 45.073 1.00 95.38 370 THR A N 1
ATOM 2764 C CA . THR A 1 370 ? -40.466 -11.731 44.875 1.00 95.38 370 THR A CA 1
ATOM 2765 C C . THR A 1 370 ? -40.680 -10.870 46.105 1.00 95.38 370 THR A C 1
ATOM 2767 O O . THR A 1 370 ? -40.723 -11.384 47.222 1.00 95.38 370 THR A O 1
ATOM 2770 N N . TYR A 1 371 ? -40.806 -9.569 45.890 1.00 94.69 371 TYR A N 1
ATOM 2771 C CA . TYR A 1 371 ? -41.018 -8.559 46.912 1.00 94.69 371 TYR A CA 1
ATOM 2772 C C . TYR A 1 371 ? -42.385 -7.943 46.711 1.00 94.69 371 TYR A C 1
ATOM 2774 O O . TYR A 1 371 ? -42.698 -7.525 45.603 1.00 94.69 371 TYR A O 1
ATOM 2782 N N . SER A 1 372 ? -43.188 -7.863 47.763 1.00 92.88 372 SER A N 1
ATOM 2783 C CA . SER A 1 372 ? -44.531 -7.295 47.688 1.00 92.88 372 SER A CA 1
ATOM 2784 C C . SER A 1 372 ? -44.809 -6.362 48.855 1.00 92.88 372 SER A C 1
ATOM 2786 O O . SER A 1 372 ? -44.297 -6.561 49.956 1.00 92.88 372 SER A O 1
ATOM 2788 N N . GLY A 1 373 ? -45.639 -5.355 48.617 1.00 90.81 373 GLY A N 1
ATOM 2789 C CA . GLY A 1 373 ? -46.043 -4.394 49.631 1.00 90.81 373 GLY A CA 1
ATOM 2790 C C . GLY A 1 373 ? -47.047 -3.384 49.093 1.00 90.81 373 GLY A C 1
ATOM 2791 O O . GLY A 1 373 ? -47.683 -3.591 48.054 1.00 90.81 373 GLY A O 1
ATOM 2792 N N . MET A 1 374 ? -47.203 -2.295 49.836 1.00 89.94 374 MET A N 1
ATOM 2793 C CA . MET A 1 374 ? -48.009 -1.149 49.434 1.00 89.94 374 MET A CA 1
ATOM 2794 C C . MET A 1 374 ? -47.058 -0.026 49.036 1.00 89.94 374 MET A C 1
ATOM 2796 O O . MET A 1 374 ? -46.233 0.390 49.850 1.00 89.94 374 MET A O 1
ATOM 2800 N N . GLY A 1 375 ? -47.162 0.424 47.788 1.00 84.12 375 GLY A N 1
ATOM 2801 C CA . GLY A 1 375 ? -46.450 1.597 47.308 1.00 84.12 375 GLY A CA 1
ATOM 2802 C C . GLY A 1 375 ? -46.890 2.848 48.062 1.00 84.12 375 GLY A C 1
ATOM 2803 O O . GLY A 1 375 ? -47.960 2.908 48.678 1.00 84.12 375 GLY A O 1
ATOM 2804 N N . THR A 1 376 ? -46.052 3.872 48.016 1.00 81.06 376 THR A N 1
ATOM 2805 C CA . THR A 1 376 ? -46.317 5.187 48.617 1.00 81.06 376 THR A CA 1
ATOM 2806 C C . THR A 1 376 ? -47.509 5.916 47.986 1.00 81.06 376 THR A C 1
ATOM 2808 O O . THR A 1 376 ? -48.075 6.824 48.596 1.00 81.06 376 THR A O 1
ATOM 2811 N N . ASP A 1 377 ? -47.937 5.484 46.803 1.00 79.19 377 ASP A N 1
ATOM 2812 C CA . ASP A 1 377 ? -49.159 5.895 46.111 1.00 79.19 377 ASP A CA 1
ATOM 2813 C C . ASP A 1 377 ? -50.435 5.180 46.615 1.00 79.19 377 ASP A C 1
ATOM 2815 O O . ASP A 1 377 ? -51.546 5.520 46.204 1.00 79.19 377 ASP A O 1
ATOM 2819 N N . GLY A 1 378 ? -50.293 4.211 47.525 1.00 81.88 378 GLY A N 1
ATOM 2820 C CA . GLY A 1 378 ? -51.379 3.400 48.072 1.00 81.88 378 GLY A CA 1
ATOM 2821 C C . GLY A 1 378 ? -51.787 2.211 47.197 1.00 81.88 378 GLY A C 1
ATOM 2822 O O . GLY A 1 378 ? -52.737 1.505 47.550 1.00 81.88 378 GLY A O 1
ATOM 2823 N N . LEU A 1 379 ? -51.099 1.960 46.077 1.00 86.12 379 LEU A N 1
ATOM 2824 C CA . LEU A 1 379 ? -51.340 0.800 45.222 1.00 86.12 379 LEU A CA 1
ATOM 2825 C C . LEU A 1 379 ? -50.516 -0.406 45.687 1.00 86.12 379 LEU A C 1
ATOM 2827 O O . LEU A 1 379 ? -49.471 -0.287 46.322 1.00 86.12 379 LEU A O 1
ATOM 2831 N N . SER A 1 380 ? -51.000 -1.613 45.384 1.00 88.88 380 SER A N 1
ATOM 2832 C CA . SER A 1 380 ? -50.207 -2.823 45.614 1.00 88.88 380 SER A CA 1
ATOM 2833 C C . SER A 1 380 ? -49.045 -2.862 44.625 1.00 88.88 380 SER A C 1
ATOM 2835 O O . SER A 1 380 ? -49.266 -2.732 43.419 1.00 88.88 380 SER A O 1
ATOM 2837 N N . LEU A 1 381 ? -47.838 -3.056 45.152 1.00 91.75 381 LEU A N 1
ATOM 2838 C CA . LEU A 1 381 ? -46.592 -3.102 44.401 1.00 91.75 381 LEU A CA 1
ATOM 2839 C C . LEU A 1 381 ? -45.926 -4.474 44.570 1.00 91.75 381 LEU A C 1
ATOM 2841 O O . LEU A 1 381 ? -45.795 -4.969 45.691 1.00 91.75 381 LEU A O 1
ATOM 2845 N N . GLU A 1 382 ? -45.489 -5.067 43.461 1.00 93.88 382 GLU A N 1
ATOM 2846 C CA . GLU A 1 382 ? -44.669 -6.277 43.407 1.00 93.88 382 GLU A CA 1
ATOM 2847 C C . GLU A 1 382 ? -43.414 -6.047 42.548 1.00 93.88 382 GLU A C 1
ATOM 2849 O O . GLU A 1 382 ? -43.502 -5.527 41.437 1.00 93.88 382 GLU A O 1
ATOM 2854 N N . ILE A 1 383 ? -42.245 -6.464 43.040 1.00 93.88 383 ILE A N 1
ATOM 2855 C CA . ILE A 1 383 ? -40.977 -6.469 42.301 1.00 93.88 383 ILE A CA 1
ATOM 2856 C C . ILE A 1 383 ? -40.389 -7.881 42.340 1.00 93.88 383 ILE A C 1
ATOM 2858 O O . ILE A 1 383 ? -40.156 -8.431 43.414 1.00 93.88 383 ILE A O 1
ATOM 2862 N N . VAL A 1 384 ? -40.115 -8.467 41.177 1.00 94.62 384 VAL A N 1
ATOM 2863 C CA . VAL A 1 384 ? -39.503 -9.798 41.049 1.00 94.62 384 VAL A CA 1
ATOM 2864 C C . VAL A 1 384 ? -38.097 -9.647 40.492 1.00 94.62 384 VAL A C 1
ATOM 2866 O O . VAL A 1 384 ? -37.945 -9.195 39.362 1.00 94.62 384 VAL A O 1
ATOM 2869 N N . LEU A 1 385 ? -37.081 -10.040 41.262 1.00 94.12 385 LEU A N 1
ATOM 2870 C CA . LEU A 1 385 ? -35.677 -10.048 40.837 1.00 94.12 385 LEU A CA 1
ATOM 2871 C C . LEU A 1 385 ? -35.262 -11.463 40.421 1.00 94.12 385 LEU A C 1
ATOM 2873 O O . LEU A 1 385 ? -35.234 -12.369 41.255 1.00 94.12 385 LEU A O 1
ATOM 2877 N N . GLY A 1 386 ? -34.935 -11.647 39.140 1.00 90.88 386 GLY A N 1
ATOM 2878 C CA . GLY A 1 386 ? -34.444 -12.896 38.557 1.00 90.88 386 GLY A CA 1
ATOM 2879 C C . GLY A 1 386 ? -32.933 -13.078 38.721 1.00 90.88 386 GLY A C 1
ATOM 2880 O O . GLY A 1 386 ? -32.174 -12.111 38.780 1.00 90.88 386 GLY A O 1
ATOM 2881 N N . SER A 1 387 ? -32.468 -14.328 38.786 1.00 88.38 387 SER A N 1
ATOM 2882 C CA . SER A 1 387 ? -31.034 -14.653 38.909 1.00 88.38 387 SER A CA 1
ATOM 2883 C C . SER A 1 387 ? -30.215 -14.331 37.656 1.00 88.38 387 SER A C 1
ATOM 2885 O O . SER A 1 387 ? -28.990 -14.246 37.722 1.00 88.38 387 SER A O 1
ATOM 2887 N N . ASP A 1 388 ? -30.882 -14.126 36.524 1.00 82.50 388 ASP A N 1
ATOM 2888 C CA . ASP A 1 388 ? -30.307 -13.718 35.244 1.00 82.50 388 ASP A CA 1
ATOM 2889 C C . ASP A 1 388 ? -30.098 -12.197 35.123 1.00 82.50 388 ASP A C 1
ATOM 2891 O O . ASP A 1 388 ? -29.567 -11.743 34.114 1.00 82.50 388 ASP A O 1
ATOM 2895 N N . GLY A 1 389 ? -30.471 -11.416 36.145 1.00 86.00 389 GLY A N 1
ATOM 2896 C CA . GLY A 1 389 ? -30.431 -9.952 36.103 1.00 86.00 389 GLY A CA 1
ATOM 2897 C C . GLY A 1 389 ? -31.708 -9.316 35.546 1.00 86.00 389 GLY A C 1
ATOM 2898 O O . GLY A 1 389 ? -31.743 -8.103 35.356 1.00 86.00 389 GLY A O 1
ATOM 2899 N N . SER A 1 390 ? -32.774 -10.088 35.302 1.00 86.88 390 SER A N 1
ATOM 2900 C CA . SER A 1 390 ? -34.090 -9.547 34.933 1.00 86.88 390 SER A CA 1
ATOM 2901 C C . SER A 1 390 ? -34.855 -9.019 36.152 1.00 86.88 390 SER A C 1
ATOM 2903 O O . SER A 1 390 ? -34.761 -9.574 37.249 1.00 86.88 390 SER A O 1
ATOM 2905 N N . VAL A 1 391 ? -35.624 -7.941 35.980 1.00 92.38 391 VAL A N 1
ATOM 2906 C CA . VAL A 1 391 ? -36.582 -7.465 36.990 1.00 92.38 391 VAL A CA 1
ATOM 2907 C C . VAL A 1 391 ? -37.963 -7.264 36.380 1.00 92.38 391 VAL A C 1
ATOM 2909 O O . VAL A 1 391 ? -38.093 -6.771 35.261 1.00 92.38 391 VAL A O 1
ATOM 2912 N N . VAL A 1 392 ? -39.004 -7.627 37.126 1.00 92.50 392 VAL A N 1
ATOM 2913 C CA . VAL A 1 392 ? -40.404 -7.363 36.773 1.00 92.50 392 VAL A CA 1
ATOM 2914 C C . VAL A 1 392 ? -41.027 -6.491 37.851 1.00 92.50 392 VAL A C 1
ATOM 2916 O O . VAL A 1 392 ? -40.950 -6.828 39.026 1.00 92.50 392 VAL A O 1
ATOM 2919 N N . TYR A 1 393 ? -41.662 -5.396 37.452 1.00 92.00 393 TYR A N 1
ATOM 2920 C CA . TYR A 1 393 ? -42.391 -4.469 38.312 1.00 92.00 393 TYR A CA 1
ATOM 2921 C C . TYR A 1 393 ? -43.888 -4.584 38.031 1.00 92.00 393 TYR A C 1
ATOM 2923 O O . TYR A 1 393 ? -44.296 -4.496 36.869 1.00 92.00 393 TYR A O 1
ATOM 2931 N N . ARG A 1 394 ? -44.711 -4.778 39.067 1.00 92.06 394 ARG A N 1
ATOM 2932 C CA . ARG A 1 394 ? -46.173 -4.793 38.956 1.00 92.06 394 ARG A CA 1
ATOM 2933 C C . ARG A 1 394 ? -46.826 -3.824 39.924 1.00 92.06 394 ARG A C 1
ATOM 2935 O O . ARG A 1 394 ? -46.593 -3.901 41.121 1.00 92.06 394 ARG A O 1
ATOM 2942 N N . GLU A 1 395 ? -47.713 -2.986 39.410 1.00 87.75 395 GLU A N 1
ATOM 2943 C CA . GLU A 1 395 ? -48.416 -1.954 40.178 1.00 87.75 395 GLU A CA 1
ATOM 2944 C C . GLU A 1 395 ? -49.929 -2.099 39.974 1.00 87.75 395 GLU A C 1
ATOM 2946 O O . GLU A 1 395 ? -50.412 -2.339 38.859 1.00 87.75 395 GLU A O 1
ATOM 2951 N N . GLY A 1 396 ? -50.692 -2.026 41.067 1.00 80.56 396 GLY A N 1
ATOM 2952 C CA . GLY A 1 396 ? -52.156 -2.110 41.043 1.00 80.56 396 GLY A CA 1
ATOM 2953 C C . GLY A 1 396 ? -52.708 -3.429 40.477 1.00 80.56 396 GLY A C 1
ATOM 2954 O O . GLY A 1 396 ? -53.842 -3.469 40.004 1.00 80.56 396 GLY A O 1
ATOM 2955 N N . GLY A 1 397 ? -51.903 -4.499 40.466 1.00 68.94 397 GLY A N 1
ATOM 2956 C CA . GLY A 1 397 ? -52.289 -5.843 40.016 1.00 68.94 397 GLY A CA 1
ATOM 2957 C C . GLY A 1 397 ? -52.495 -6.025 38.505 1.00 68.94 397 GLY A C 1
ATOM 2958 O O . GLY A 1 397 ? -52.877 -7.114 38.083 1.00 68.94 397 GLY A O 1
ATOM 2959 N N . THR A 1 398 ? -52.256 -5.001 37.677 1.00 69.94 398 THR A N 1
ATOM 2960 C CA . THR A 1 398 ? -52.529 -5.059 36.222 1.00 69.94 398 THR A CA 1
ATOM 2961 C C . THR A 1 398 ? -51.402 -4.517 35.346 1.00 69.94 398 THR A C 1
ATOM 2963 O O . THR A 1 398 ? -51.186 -5.038 34.251 1.00 69.94 398 THR A O 1
ATOM 2966 N N . LYS A 1 399 ? -50.652 -3.511 35.806 1.00 79.81 399 LYS A N 1
ATOM 2967 C CA . LYS A 1 399 ? -49.517 -2.944 35.069 1.00 79.81 399 LYS A CA 1
ATOM 2968 C C . LYS A 1 399 ? -48.283 -3.805 35.306 1.00 79.81 399 LYS A C 1
ATOM 2970 O O . LYS A 1 399 ? -47.997 -4.127 36.451 1.00 79.81 399 LYS A O 1
ATOM 2975 N N . VAL A 1 400 ? -47.580 -4.191 34.241 1.00 87.81 400 VAL A N 1
ATOM 2976 C CA . VAL A 1 400 ? -46.364 -5.018 34.304 1.00 87.81 400 VAL A CA 1
ATOM 2977 C C . VAL A 1 400 ? -45.285 -4.367 33.452 1.00 87.81 400 VAL A C 1
ATOM 2979 O O . VAL A 1 400 ? -45.484 -4.183 32.253 1.00 87.81 400 VAL A O 1
ATOM 2982 N N . THR A 1 401 ? -44.147 -4.061 34.064 1.00 87.62 401 THR A N 1
ATOM 2983 C CA . THR A 1 401 ? -42.994 -3.445 33.408 1.00 87.62 401 THR A CA 1
ATOM 2984 C C . THR A 1 401 ? -41.772 -4.330 33.610 1.00 87.62 401 THR A C 1
ATOM 2986 O O . THR A 1 401 ? -41.488 -4.748 34.730 1.00 87.62 401 THR A O 1
ATOM 2989 N N . ASN A 1 402 ? -41.047 -4.627 32.534 1.00 87.69 402 ASN A N 1
ATOM 2990 C CA . ASN A 1 402 ? -39.824 -5.427 32.595 1.00 87.69 402 ASN A CA 1
ATOM 2991 C C . ASN A 1 402 ? -38.600 -4.513 32.560 1.00 87.69 402 ASN A C 1
ATOM 2993 O O . ASN A 1 402 ? -38.616 -3.465 31.917 1.00 87.69 402 ASN A O 1
ATOM 2997 N N . GLY A 1 403 ? -37.535 -4.930 33.226 1.00 86.94 403 GLY A N 1
ATOM 2998 C CA . GLY A 1 403 ? -36.289 -4.190 33.310 1.00 86.94 403 GLY A CA 1
ATOM 2999 C C . GLY A 1 403 ? -35.105 -5.098 33.607 1.00 86.94 403 GLY A C 1
ATOM 3000 O O . GLY A 1 403 ? -35.199 -6.326 33.543 1.00 86.94 403 GLY A O 1
ATOM 3001 N N . SER A 1 404 ? -33.995 -4.474 33.974 1.00 88.38 404 SER A N 1
ATOM 3002 C CA . SER A 1 404 ? -32.769 -5.150 34.393 1.00 88.38 404 SER A CA 1
ATOM 3003 C C . SER A 1 404 ? -32.310 -4.667 35.760 1.00 88.38 404 SER A C 1
ATOM 3005 O O . SER A 1 404 ? -32.548 -3.514 36.131 1.00 88.38 404 SER A O 1
ATOM 3007 N N . TRP A 1 405 ? -31.603 -5.527 36.484 1.00 90.69 405 TRP A N 1
ATOM 3008 C CA . TRP A 1 405 ? -30.971 -5.169 37.741 1.00 90.69 405 TRP A CA 1
ATOM 3009 C C . TRP A 1 405 ? -29.527 -5.643 37.829 1.00 90.69 405 TRP A C 1
ATOM 3011 O O . TRP A 1 405 ? -29.156 -6.697 37.315 1.00 90.69 405 TRP A O 1
ATOM 3021 N N . THR A 1 406 ? -28.721 -4.853 38.528 1.00 87.88 406 THR A N 1
ATOM 3022 C CA . THR A 1 406 ? -27.312 -5.130 38.816 1.00 87.88 406 THR A CA 1
ATOM 3023 C C . THR A 1 406 ? -27.041 -4.839 40.287 1.00 87.88 406 THR A C 1
ATOM 3025 O O . THR A 1 406 ? -27.788 -4.103 40.925 1.00 87.88 406 THR A O 1
ATOM 3028 N N . GLY A 1 407 ? -26.013 -5.436 40.888 1.00 84.06 407 GLY A N 1
ATOM 3029 C CA . GLY A 1 407 ? -25.750 -5.190 42.306 1.00 84.06 407 GLY A CA 1
ATOM 3030 C C . GLY A 1 407 ? -24.755 -6.132 42.962 1.00 84.06 407 GLY A C 1
ATOM 3031 O O . GLY A 1 407 ? -24.334 -7.148 42.397 1.00 84.06 407 GLY A O 1
ATOM 3032 N N . ASP A 1 408 ? -24.411 -5.783 44.196 1.00 84.94 408 ASP A N 1
ATOM 3033 C CA . ASP A 1 408 ? -23.536 -6.539 45.087 1.00 84.94 408 ASP A CA 1
ATOM 3034 C C . ASP A 1 408 ? -24.278 -6.950 46.370 1.00 84.94 408 ASP A C 1
ATOM 3036 O O . ASP A 1 408 ? -25.496 -6.877 46.446 1.00 84.94 408 ASP A O 1
ATOM 3040 N N . GLU A 1 409 ? -23.576 -7.436 47.392 1.00 84.19 409 GLU A N 1
ATOM 3041 C CA . GLU A 1 409 ? -24.192 -7.851 48.661 1.00 84.19 409 GLU A CA 1
ATOM 3042 C C . GLU A 1 409 ? -24.730 -6.685 49.513 1.00 84.19 409 GLU A C 1
ATOM 3044 O O . GLU A 1 409 ? -25.450 -6.927 50.481 1.00 84.19 409 GLU A O 1
ATOM 3049 N N . ASN A 1 410 ? -24.439 -5.430 49.171 1.00 85.81 410 ASN A N 1
ATOM 3050 C CA . ASN A 1 410 ? -24.800 -4.246 49.951 1.00 85.81 410 ASN A CA 1
ATOM 3051 C C . ASN A 1 410 ? -25.981 -3.489 49.341 1.00 85.81 410 ASN A C 1
ATOM 3053 O O . ASN A 1 410 ? -26.869 -3.060 50.079 1.00 85.81 410 ASN A O 1
ATOM 3057 N N . SER A 1 411 ? -26.026 -3.386 48.012 1.00 88.31 411 SER A N 1
ATOM 3058 C CA . SER A 1 411 ? -27.092 -2.695 47.281 1.00 88.31 411 SER A CA 1
ATOM 3059 C C . SER A 1 411 ? -27.325 -3.296 45.895 1.00 88.31 411 SER A C 1
ATOM 3061 O O . SER A 1 411 ? -26.431 -3.916 45.317 1.00 88.31 411 SER A O 1
ATOM 3063 N N . ALA A 1 412 ? -28.523 -3.088 45.354 1.00 90.69 412 ALA A N 1
ATOM 3064 C CA . ALA A 1 412 ? -28.850 -3.408 43.968 1.00 90.69 412 ALA A CA 1
ATOM 3065 C C . ALA A 1 412 ? -29.455 -2.187 43.267 1.00 90.69 412 ALA A C 1
ATOM 3067 O O . ALA A 1 412 ? -30.214 -1.444 43.874 1.00 90.69 412 ALA A O 1
ATOM 3068 N N . GLN A 1 413 ? -29.128 -1.974 41.999 1.00 91.69 413 GLN A N 1
ATOM 3069 C CA . GLN A 1 413 ? -29.755 -0.976 41.143 1.00 91.69 413 GLN A CA 1
ATOM 3070 C C . GLN A 1 413 ? -30.713 -1.666 40.180 1.00 91.69 413 GLN A C 1
ATOM 3072 O O . GLN A 1 413 ? -30.343 -2.640 39.528 1.00 91.69 413 GLN A O 1
ATOM 3077 N N . ILE A 1 414 ? -31.933 -1.151 40.079 1.00 92.31 414 ILE A N 1
ATOM 3078 C CA . ILE A 1 414 ? -32.953 -1.608 39.135 1.00 92.31 414 ILE A CA 1
ATOM 3079 C C . ILE A 1 414 ? -33.258 -0.488 38.137 1.00 92.31 414 ILE A C 1
ATOM 3081 O O . ILE A 1 414 ? -33.342 0.687 38.500 1.00 92.31 414 ILE A O 1
ATOM 3085 N N . SER A 1 415 ? -33.440 -0.845 36.870 1.00 89.00 415 SER A N 1
ATOM 3086 C CA . SER A 1 415 ? -33.820 0.089 35.811 1.00 89.00 415 SER A CA 1
ATOM 3087 C C . SER A 1 415 ? -34.829 -0.553 34.869 1.00 89.00 415 SER A C 1
ATOM 3089 O O . SER A 1 415 ? -34.711 -1.727 34.524 1.00 89.00 415 SER A O 1
ATOM 3091 N N . PHE A 1 416 ? -35.800 0.241 34.426 1.00 86.25 416 PHE A N 1
ATOM 3092 C CA . PHE A 1 416 ? -36.868 -0.146 33.507 1.00 86.25 416 PHE A CA 1
ATOM 3093 C C . PHE A 1 416 ? -36.827 0.691 32.220 1.00 86.25 416 PHE A C 1
ATOM 3095 O O . PHE A 1 416 ? -37.821 0.792 31.501 1.00 86.25 416 PHE A O 1
ATOM 3102 N N . GLY A 1 417 ? -35.691 1.338 31.930 1.00 81.38 417 GLY A N 1
ATOM 3103 C CA . GLY A 1 417 ? -35.532 2.196 30.754 1.00 81.38 417 GLY A CA 1
ATOM 3104 C C . GLY A 1 417 ? -36.438 3.434 30.765 1.00 81.38 417 GLY A C 1
ATOM 3105 O O . GLY A 1 417 ? -36.828 3.911 29.701 1.00 81.38 417 GLY A O 1
ATOM 3106 N N . GLY A 1 418 ? -36.811 3.930 31.948 1.00 80.81 418 GLY A N 1
ATOM 3107 C CA . GLY A 1 418 ? -37.688 5.087 32.138 1.00 80.81 418 GLY A CA 1
ATOM 3108 C C . GLY A 1 418 ? -39.186 4.778 32.048 1.00 80.81 418 GLY A C 1
ATOM 3109 O O . GLY A 1 418 ? -39.989 5.711 32.039 1.00 80.81 418 GLY A O 1
ATOM 3110 N N . GLN A 1 419 ? -39.579 3.501 31.960 1.00 79.31 419 GLN A N 1
ATOM 3111 C CA . GLN A 1 419 ? -40.983 3.087 31.837 1.00 79.31 419 GLN A CA 1
ATOM 3112 C C . GLN A 1 419 ? -41.758 3.126 33.162 1.00 79.31 419 GLN A C 1
ATOM 3114 O O . GLN A 1 419 ? -42.986 3.234 33.138 1.00 79.31 419 GLN A O 1
ATOM 3119 N N . VAL A 1 420 ? -41.076 3.025 34.307 1.00 84.25 420 VAL A N 1
ATOM 3120 C CA . VAL A 1 420 ? -41.695 3.214 35.629 1.00 84.25 420 VAL A CA 1
ATOM 3121 C C . VAL A 1 420 ? -41.646 4.693 35.997 1.00 84.25 420 VAL A C 1
ATOM 3123 O O . VAL A 1 420 ? -42.674 5.274 36.338 1.00 84.25 420 VAL A O 1
ATOM 3126 N N . SER A 1 421 ? -40.479 5.324 35.864 1.00 82.88 421 SER A N 1
ATOM 3127 C CA . SER A 1 421 ? -40.324 6.772 36.002 1.00 82.88 421 SER A CA 1
ATOM 3128 C C . SER A 1 421 ? -39.103 7.274 35.239 1.00 82.88 421 SER A C 1
ATOM 3130 O O . SER A 1 421 ? -37.962 7.006 35.607 1.00 82.88 421 SER A O 1
ATOM 3132 N N . SER A 1 422 ? -39.321 8.116 34.231 1.00 84.19 422 SER A N 1
ATOM 3133 C CA . SER A 1 422 ? -38.229 8.754 33.487 1.00 84.19 422 SER A CA 1
ATOM 3134 C C . SER A 1 422 ? -37.415 9.758 34.315 1.00 84.19 422 SER A C 1
ATOM 3136 O O . SER A 1 422 ? -36.337 10.155 33.887 1.00 84.19 422 SER A O 1
ATOM 3138 N N . ALA A 1 423 ? -37.938 10.216 35.459 1.00 83.50 423 ALA A N 1
ATOM 3139 C CA . ALA A 1 423 ? -37.307 11.230 36.310 1.00 83.50 423 ALA A CA 1
ATOM 3140 C C . ALA A 1 423 ? -36.684 10.657 37.593 1.00 83.50 423 ALA A C 1
ATOM 3142 O O . ALA A 1 423 ? -35.991 11.383 38.308 1.00 83.50 423 ALA A O 1
ATOM 3143 N N . SER A 1 424 ? -36.969 9.394 37.916 1.00 85.56 424 SER A N 1
ATOM 3144 C CA . SER A 1 424 ? -36.550 8.756 39.170 1.00 85.56 424 SER A CA 1
ATOM 3145 C C . SER A 1 424 ? -35.794 7.446 38.963 1.00 85.56 424 SER A C 1
ATOM 3147 O O . SER A 1 424 ? -35.279 6.886 39.923 1.00 85.56 424 SER A O 1
ATOM 3149 N N . GLU A 1 425 ? -35.689 6.952 37.735 1.00 83.56 425 GLU A N 1
ATOM 3150 C CA . GLU A 1 425 ? -34.818 5.820 37.436 1.00 83.56 425 GLU A CA 1
ATOM 3151 C C . GLU A 1 425 ? -33.352 6.256 37.242 1.00 83.56 425 GLU A C 1
ATOM 3153 O O . GLU A 1 425 ? -33.105 7.353 36.731 1.00 83.56 425 GLU A O 1
ATOM 3158 N N . PRO A 1 426 ? -32.374 5.389 37.575 1.00 88.38 426 PRO A N 1
ATOM 3159 C CA . PRO A 1 426 ? -32.529 4.056 38.173 1.00 88.38 426 PRO A CA 1
ATOM 3160 C C . PRO A 1 426 ? -32.898 4.108 39.666 1.00 88.38 426 PRO A C 1
ATOM 3162 O O . PRO A 1 426 ? -32.589 5.076 40.359 1.00 88.38 426 PRO A O 1
ATOM 3165 N N . PHE A 1 427 ? -33.539 3.051 40.173 1.00 92.00 427 PHE A N 1
ATOM 3166 C CA . PHE A 1 427 ? -33.828 2.926 41.605 1.00 92.00 427 PHE A CA 1
ATOM 3167 C C . PHE A 1 427 ? -32.752 2.107 42.310 1.00 92.00 427 PHE A C 1
ATOM 3169 O O . PHE A 1 427 ? -32.225 1.138 41.763 1.00 92.00 427 PHE A O 1
ATOM 3176 N N . THR A 1 428 ? -32.476 2.464 43.558 1.00 92.88 428 THR A N 1
ATOM 3177 C CA . THR A 1 428 ? -31.561 1.752 44.445 1.00 92.88 428 THR A CA 1
ATOM 3178 C C . THR A 1 428 ? -32.353 0.946 45.466 1.00 92.88 428 THR A C 1
ATOM 3180 O O . THR A 1 428 ? -33.178 1.479 46.206 1.00 92.88 428 THR A O 1
ATOM 3183 N N . ILE A 1 429 ? -32.065 -0.347 45.525 1.00 93.75 429 ILE A N 1
ATOM 3184 C CA . ILE A 1 429 ? -32.541 -1.292 46.523 1.00 93.75 429 ILE A CA 1
ATOM 3185 C C . ILE A 1 429 ? -31.487 -1.416 47.618 1.00 93.75 429 ILE A C 1
ATOM 3187 O O . ILE A 1 429 ? -30.340 -1.802 47.376 1.00 93.75 429 ILE A O 1
ATOM 3191 N N . THR A 1 430 ? -31.909 -1.155 48.849 1.00 92.06 430 THR A N 1
ATOM 3192 C CA . THR A 1 430 ? -31.129 -1.440 50.057 1.00 92.06 430 THR A CA 1
ATOM 3193 C C . THR A 1 430 ? -31.928 -2.327 51.004 1.00 92.06 430 THR A C 1
ATOM 3195 O O . THR A 1 430 ? -33.144 -2.458 50.883 1.00 92.06 430 THR A O 1
ATOM 3198 N N . SER A 1 431 ? -31.255 -2.987 51.947 1.00 90.69 431 SER A N 1
ATOM 3199 C CA . SER A 1 431 ? -31.922 -3.824 52.948 1.00 90.69 431 SER A CA 1
ATOM 3200 C C . SER A 1 431 ? -31.213 -3.753 54.288 1.00 90.69 431 SER A C 1
ATOM 3202 O O . SER A 1 431 ? -29.991 -3.878 54.361 1.00 90.69 431 SER A O 1
ATOM 3204 N N . SER A 1 432 ? -32.002 -3.633 55.354 1.00 80.38 432 SER A N 1
ATOM 3205 C CA . SER A 1 432 ? -31.541 -3.658 56.743 1.00 80.38 432 SER A CA 1
ATOM 3206 C C . SER A 1 432 ? -31.527 -5.063 57.361 1.00 80.38 432 SER A C 1
ATOM 3208 O O . SER A 1 432 ? -31.006 -5.236 58.460 1.00 80.38 432 SER A O 1
ATOM 3210 N N . ASN A 1 433 ? -32.074 -6.081 56.683 1.00 85.62 433 ASN A N 1
ATOM 3211 C CA . ASN A 1 433 ? -32.297 -7.416 57.260 1.00 85.62 433 ASN A CA 1
ATOM 3212 C C . ASN A 1 433 ? -31.896 -8.577 56.328 1.00 85.62 433 ASN A C 1
ATOM 3214 O O . ASN A 1 433 ? -32.526 -9.637 56.320 1.00 85.62 433 ASN A O 1
ATOM 3218 N N . GLY A 1 434 ? -30.840 -8.389 55.534 1.00 80.00 434 GLY A N 1
ATOM 3219 C CA . GLY A 1 434 ? -30.312 -9.458 54.682 1.00 80.00 434 GLY A CA 1
ATOM 3220 C C . GLY A 1 434 ? -31.180 -9.766 53.458 1.00 80.00 434 GLY A C 1
ATOM 3221 O O . GLY A 1 434 ? -31.172 -10.895 52.986 1.00 80.00 434 GLY A O 1
ATOM 3222 N N . GLY A 1 435 ? -31.913 -8.777 52.942 1.00 83.62 435 GLY A N 1
ATOM 3223 C CA . GLY A 1 435 ? -32.693 -8.883 51.707 1.00 83.62 435 GLY A CA 1
ATOM 3224 C C . GLY A 1 435 ? -34.135 -9.353 51.894 1.00 83.62 435 GLY A C 1
ATOM 3225 O O . GLY A 1 435 ? -34.775 -9.646 50.891 1.00 83.62 435 GLY A O 1
ATOM 3226 N N . LYS A 1 436 ? -34.655 -9.444 53.130 1.00 89.31 436 LYS A N 1
ATOM 3227 C CA . LYS A 1 436 ? -36.052 -9.841 53.415 1.00 89.31 436 LYS A CA 1
ATOM 3228 C C . LYS A 1 436 ? -37.031 -8.668 53.435 1.00 89.31 436 LYS A C 1
ATOM 3230 O O . LYS A 1 436 ? -38.192 -8.851 53.125 1.00 89.31 436 LYS A O 1
ATOM 3235 N N . HIS A 1 437 ? -36.556 -7.496 53.816 1.00 91.81 437 HIS A N 1
ATOM 3236 C CA . HIS A 1 437 ? -37.241 -6.216 53.783 1.00 91.81 437 HIS A CA 1
ATOM 3237 C C . HIS A 1 437 ? -36.336 -5.276 53.005 1.00 91.81 437 HIS A C 1
ATOM 3239 O O . HIS A 1 437 ? -35.142 -5.155 53.325 1.00 91.81 437 HIS A O 1
ATOM 3245 N N . ILE A 1 438 ? -36.878 -4.669 51.963 1.00 93.50 438 ILE A N 1
ATOM 3246 C CA . ILE A 1 438 ? -36.131 -3.805 51.065 1.00 93.50 438 ILE A CA 1
ATOM 3247 C C . ILE A 1 438 ? -36.724 -2.406 51.060 1.00 93.50 438 ILE A C 1
ATOM 3249 O O . ILE A 1 438 ? -37.936 -2.235 51.156 1.00 93.50 438 ILE A O 1
ATOM 3253 N N . ALA A 1 439 ? -35.845 -1.420 50.934 1.00 93.50 439 ALA A N 1
ATOM 3254 C CA . ALA A 1 439 ? -36.200 -0.046 50.636 1.00 93.50 439 ALA A CA 1
ATOM 3255 C C . ALA A 1 439 ? -35.825 0.233 49.179 1.00 93.50 439 ALA A C 1
ATOM 3257 O O . ALA A 1 439 ? -34.671 0.020 48.797 1.00 93.50 439 ALA A O 1
ATOM 3258 N N . VAL A 1 440 ? -36.795 0.683 48.387 1.00 93.44 440 VAL A N 1
ATOM 3259 C CA . VAL A 1 440 ? -36.636 1.049 46.977 1.00 93.44 440 VAL A CA 1
ATOM 3260 C C . VAL A 1 440 ? -36.662 2.569 46.883 1.00 93.44 440 VAL A C 1
ATOM 3262 O O . VAL A 1 440 ? -37.716 3.197 46.984 1.00 93.44 440 VAL A O 1
ATOM 3265 N N . SER A 1 441 ? -35.485 3.169 46.740 1.00 92.75 441 SER A N 1
ATOM 3266 C CA . SER A 1 441 ? -35.293 4.621 46.728 1.00 92.75 441 SER A CA 1
ATOM 3267 C C . SER A 1 441 ? -34.768 5.117 45.383 1.00 92.75 441 SER A C 1
ATOM 3269 O O . SER A 1 441 ? -34.203 4.357 44.603 1.00 92.75 441 SER A O 1
ATOM 3271 N N . SER A 1 442 ? -34.893 6.417 45.137 1.00 91.38 442 SER A N 1
ATOM 3272 C CA . SER A 1 442 ? -34.244 7.118 44.028 1.00 91.38 442 SER A CA 1
ATOM 3273 C C . SER A 1 442 ? -33.418 8.275 44.581 1.00 91.38 442 SER A C 1
ATOM 3275 O O . SER A 1 442 ? -33.757 8.823 45.629 1.00 91.38 442 SER A O 1
ATOM 3277 N N . ASP A 1 443 ? -32.390 8.694 43.848 1.00 86.75 443 ASP A N 1
ATOM 3278 C CA . ASP A 1 443 ? -31.708 9.970 44.101 1.00 86.75 443 ASP A CA 1
ATOM 3279 C C . ASP A 1 443 ? -32.597 11.175 43.741 1.00 86.75 443 ASP A C 1
ATOM 3281 O O . ASP A 1 443 ? -32.330 12.314 44.133 1.00 86.75 443 ASP A O 1
ATOM 3285 N N . SER A 1 444 ? -33.672 10.933 42.989 1.00 85.00 444 SER A N 1
ATOM 3286 C CA . SER A 1 444 ? -34.652 11.943 42.626 1.00 85.00 444 SER A CA 1
ATOM 3287 C C . SER A 1 444 ? -35.581 12.263 43.802 1.00 85.00 444 SER A C 1
ATOM 3289 O O . SER A 1 444 ? -36.251 11.364 44.317 1.00 85.00 444 SER A O 1
ATOM 3291 N N . PRO A 1 445 ? -35.726 13.545 44.188 1.00 83.81 445 PRO A N 1
ATOM 3292 C CA . PRO A 1 445 ? -36.579 13.947 45.307 1.00 83.81 445 PRO A CA 1
ATOM 3293 C C . PRO A 1 445 ? -38.077 13.795 45.009 1.00 83.81 445 PRO A C 1
ATOM 3295 O O . PRO A 1 445 ? -38.898 13.964 45.906 1.00 83.81 445 PRO A O 1
ATOM 3298 N N . SER A 1 446 ? -38.452 13.521 43.753 1.00 83.12 446 SER A N 1
ATOM 3299 C CA . SER A 1 446 ? -39.840 13.259 43.364 1.00 83.12 446 SER A CA 1
ATOM 3300 C C . SER A 1 446 ? -40.298 11.840 43.696 1.00 83.12 446 SER A C 1
ATOM 3302 O O . SER A 1 446 ? -41.481 11.544 43.544 1.00 83.12 446 SER A O 1
ATOM 3304 N N . TRP A 1 447 ? -39.378 10.959 44.095 1.00 87.88 447 TRP A N 1
ATOM 3305 C CA . TRP A 1 447 ? -39.682 9.585 44.465 1.00 87.88 447 TRP A CA 1
ATOM 3306 C C . TRP A 1 447 ? -39.767 9.452 45.980 1.00 87.88 447 TRP A C 1
ATOM 3308 O O . TRP A 1 447 ? -38.831 9.805 46.698 1.00 87.88 447 TRP A O 1
ATOM 3318 N N . ASN A 1 448 ? -40.870 8.894 46.467 1.00 89.62 448 ASN A N 1
ATOM 3319 C CA . ASN A 1 448 ? -40.967 8.490 47.861 1.00 89.62 448 ASN A CA 1
ATOM 3320 C C . ASN A 1 448 ? -40.465 7.052 47.982 1.00 89.62 448 ASN A C 1
ATOM 3322 O O . ASN A 1 448 ? -40.858 6.193 47.202 1.00 89.62 448 ASN A O 1
ATOM 3326 N N . THR A 1 449 ? -39.593 6.789 48.953 1.00 91.19 449 THR A N 1
ATOM 3327 C CA . THR A 1 449 ? -39.040 5.447 49.162 1.00 91.19 449 THR A CA 1
ATOM 3328 C C . THR A 1 449 ? -40.145 4.446 49.490 1.00 91.19 449 THR A C 1
ATOM 3330 O O . THR A 1 449 ? -40.841 4.604 50.494 1.00 91.19 449 THR A O 1
ATOM 3333 N N . ASP A 1 450 ? -40.253 3.395 48.680 1.00 91.19 450 ASP A N 1
ATOM 3334 C CA . ASP A 1 450 ? -41.176 2.288 48.916 1.00 91.19 450 ASP A CA 1
ATOM 3335 C C . ASP A 1 450 ? -40.507 1.205 49.766 1.00 91.19 450 ASP A C 1
ATOM 3337 O O . ASP A 1 450 ? -39.307 0.944 49.641 1.00 91.19 450 ASP A O 1
ATOM 3341 N N . TYR A 1 451 ? -41.294 0.542 50.612 1.00 92.69 451 TYR A N 1
ATOM 3342 C CA . TYR A 1 451 ? -40.825 -0.532 51.483 1.00 92.69 451 TYR A CA 1
ATOM 3343 C C . TYR A 1 451 ? -41.571 -1.823 51.162 1.00 92.69 451 TYR A C 1
ATOM 3345 O O . TYR A 1 451 ? -42.799 -1.866 51.229 1.00 92.69 451 TYR A O 1
ATOM 3353 N N . LEU A 1 452 ? -40.826 -2.870 50.808 1.00 93.06 452 LEU A N 1
ATOM 3354 C CA . LEU A 1 452 ? -41.384 -4.144 50.353 1.00 93.06 452 LEU A CA 1
ATOM 3355 C C . LEU A 1 452 ? -40.792 -5.308 51.142 1.00 93.06 452 LEU A C 1
ATOM 3357 O O . LEU A 1 452 ? -39.613 -5.296 51.504 1.00 93.06 452 LEU A O 1
ATOM 3361 N N . ASP A 1 453 ? -41.597 -6.345 51.342 1.00 93.06 453 ASP A N 1
ATOM 3362 C CA . ASP A 1 453 ? -41.184 -7.572 52.013 1.00 93.06 453 ASP A CA 1
ATOM 3363 C C . ASP A 1 453 ? -41.082 -8.728 51.020 1.00 93.06 453 ASP A C 1
ATOM 3365 O O . ASP A 1 453 ? -41.898 -8.876 50.107 1.00 93.06 453 ASP A O 1
ATOM 3369 N N . LYS A 1 454 ? -40.051 -9.550 51.202 1.00 92.75 454 LYS A N 1
ATOM 3370 C CA . LYS A 1 454 ? -39.804 -10.762 50.426 1.00 92.75 454 LYS A CA 1
ATOM 3371 C C . LYS A 1 454 ? -40.817 -11.833 50.823 1.00 92.75 454 LYS A C 1
ATOM 3373 O O . LYS A 1 454 ? -40.999 -12.076 52.018 1.00 92.75 454 LYS A O 1
ATOM 3378 N N . GLN A 1 455 ? -41.435 -12.463 49.828 1.00 86.44 455 GLN A N 1
ATOM 3379 C CA . GLN A 1 455 ? -42.372 -13.574 50.021 1.00 86.44 455 GLN A CA 1
ATOM 3380 C C . GLN A 1 455 ? -41.685 -14.882 50.415 1.00 86.44 455 GLN A C 1
ATOM 3382 O O . GLN A 1 455 ? -40.527 -15.113 49.983 1.00 86.44 455 GLN A O 1
#

Mean predicted aligned error: 22.78 Å

Radius of gyration: 44.36 Å; Cα contacts (8 Å, |Δi|>4): 398; chains: 1; bounding box: 117×99×114 Å

Organism: Lancefieldella rimae (strain ATCC 49626 / DSM 7090 / CCUG 31168 / NBRC 15546 / VPI D140H-11A) (NCBI:txid553184)

Foldseek 3Di:
DAQPVPRDDDDPPDQADPPPRDGSPDPPDDDDDDDDDDDDDDDDDDDDDDDDDDDDDDDDDDDDDDDDDDDDDDDDDDDDDDDDDDDDDDDDDDDDDDDDDDDDDDDDDDDDDDDDDPPDDDDDDDDDDDDDDDDDDDDDDDDDDDDPDDPPPLPPPVPPPVVPLPDDDDDDPDDCQVVLVVQLVVVLVVLLVSLVVLDLDDDLPDDLVVLLVSLVSLVVSVVVLVVCVVVVSQQHPVRDGDPSSVVSNVSSVVSLVSSLVSVLVVLVVLLVVLFDDPPDALVNDDPVSLVVSLVSLVVSLVSLVVSVVSCPPQCDPPRPSVVSNVSSVVRNVVSVVRNVRNVVVVVVVVVVVLVQQAEDPLRCVQAAAKWWDAFPVRWTWIWGQDNRQKIWIDTNNPDIAIWGKYDYQAKIWTARPCPVHVQFPGWIWGDPPRRQKIWTGGPGPVGDIDIIGGD

Secondary structure (DSSP, 8-state):
-B-TTT--B--TT-SB-TTT--BTT----------------------------------------------------------PPP-PPPPPPPPPP--------------------------------------------------------STTTTTTGGGGS-S------SS-HHHHHHHHHHHHHHHHHHHHHS-----TT--HHHHHHHHHHHHHHHHHHHHHHHTTTTB-TTSPBPHHHHHHHHHHHHHHHHHHHHHHHHHHHHHHHHPPPTT--TTT--HHHHHHHHHHHHHHHHHHHHTGGGGTTTTSTTSHHHHHHHHHHHHHHHHHHHHHHHHHHHHHHHHHHHHHHS--HHHHHHH-EEEEEE-TTSSEEEEEE-TTSEEEEEETTTEEEEEEEEE-SSEEEEE-TTSS-TTTPSEEEE-SSSSSEEEEE-SSTTPPPEEEEE-